Protein AF-A0A9P0QNG1-F1 (afdb_monomer)

Structure (mmCIF, N/CA/C/O backbone):
data_AF-A0A9P0QNG1-F1
#
_entry.id   AF-A0A9P0QNG1-F1
#
loop_
_atom_site.group_PDB
_atom_site.id
_atom_site.type_symbol
_atom_site.label_atom_id
_atom_site.label_alt_id
_atom_site.label_comp_id
_atom_site.label_asym_id
_atom_site.label_entity_id
_atom_site.label_seq_id
_atom_site.pdbx_PDB_ins_code
_atom_site.Cartn_x
_atom_site.Cartn_y
_atom_site.Cartn_z
_atom_site.occupancy
_atom_site.B_iso_or_equiv
_atom_site.auth_seq_id
_atom_site.auth_comp_id
_atom_site.auth_asym_id
_atom_site.auth_atom_id
_atom_site.pdbx_PDB_model_num
ATOM 1 N N . MET A 1 1 ? 30.357 15.234 -48.801 1.00 49.69 1 MET A N 1
ATOM 2 C CA . MET A 1 1 ? 30.360 13.754 -48.899 1.00 49.69 1 MET A CA 1
ATOM 3 C C . MET A 1 1 ? 30.126 13.107 -47.530 1.00 49.69 1 MET A C 1
ATOM 5 O O . MET A 1 1 ? 29.350 12.167 -47.486 1.00 49.69 1 MET A O 1
ATOM 9 N N . LEU A 1 2 ? 30.652 13.657 -46.420 1.00 44.12 2 LEU A N 1
ATOM 10 C CA . LEU A 1 2 ? 30.264 13.243 -45.054 1.00 44.12 2 LEU A CA 1
ATOM 11 C C . LEU A 1 2 ? 28.751 13.366 -44.768 1.00 44.12 2 LEU A C 1
ATOM 13 O O . LEU A 1 2 ? 28.179 12.462 -44.172 1.00 44.12 2 LEU A O 1
ATOM 17 N N . SER A 1 3 ? 28.087 14.422 -45.252 1.00 47.62 3 SER A N 1
ATOM 18 C CA . SER A 1 3 ? 26.656 14.643 -44.972 1.00 47.62 3 SER A CA 1
ATOM 19 C C . SER A 1 3 ? 25.719 13.592 -45.571 1.00 47.62 3 SER A C 1
ATOM 21 O O . SER A 1 3 ? 24.666 13.341 -45.005 1.00 47.62 3 SER A O 1
ATOM 23 N N . PHE A 1 4 ? 26.088 12.953 -46.686 1.00 46.97 4 PHE A N 1
ATOM 24 C CA . PHE A 1 4 ? 25.249 11.910 -47.291 1.00 46.97 4 PHE A CA 1
ATOM 25 C C . PHE A 1 4 ? 25.377 10.580 -46.546 1.00 46.97 4 PHE A C 1
ATOM 27 O O . PHE A 1 4 ? 24.372 9.917 -46.329 1.00 46.97 4 PHE A O 1
ATOM 34 N N . ILE A 1 5 ? 26.587 10.245 -46.081 1.00 51.31 5 ILE A N 1
ATOM 35 C CA . ILE A 1 5 ? 26.842 9.050 -45.266 1.00 51.31 5 ILE A CA 1
ATOM 36 C C . ILE A 1 5 ? 26.142 9.181 -43.905 1.00 51.31 5 ILE A C 1
ATOM 38 O O . ILE A 1 5 ? 25.489 8.234 -43.468 1.00 51.31 5 ILE A O 1
ATOM 42 N N . GLN A 1 6 ? 26.189 10.370 -43.286 1.00 50.78 6 GLN A N 1
ATOM 43 C CA . GLN A 1 6 ? 25.427 10.663 -42.067 1.00 50.78 6 GLN A CA 1
ATOM 44 C C . GLN A 1 6 ? 23.917 10.512 -42.274 1.00 50.78 6 GLN A C 1
ATOM 46 O O . GLN A 1 6 ? 23.269 9.915 -41.424 1.00 50.78 6 GLN A O 1
ATOM 51 N N . LEU A 1 7 ? 23.360 10.975 -43.399 1.00 53.31 7 LEU A N 1
ATOM 52 C CA . LEU A 1 7 ? 21.920 10.870 -43.661 1.00 53.31 7 LEU A CA 1
ATOM 53 C C . LEU A 1 7 ? 21.458 9.413 -43.820 1.00 53.31 7 LEU A C 1
ATOM 55 O O . LEU A 1 7 ? 20.409 9.040 -43.303 1.00 53.31 7 LEU A O 1
ATOM 59 N N . THR A 1 8 ? 22.257 8.567 -44.477 1.00 52.44 8 THR A N 1
ATOM 60 C CA . THR A 1 8 ? 21.955 7.133 -44.605 1.00 52.44 8 THR A CA 1
ATOM 61 C C . THR A 1 8 ? 22.066 6.385 -43.279 1.00 52.44 8 THR A C 1
ATOM 63 O O . THR A 1 8 ? 21.194 5.572 -42.978 1.00 52.44 8 THR A O 1
ATOM 66 N N . ILE A 1 9 ? 23.072 6.691 -42.450 1.00 56.88 9 ILE A N 1
ATOM 67 C CA . ILE A 1 9 ? 23.208 6.100 -41.108 1.00 56.88 9 ILE A CA 1
ATOM 68 C C . ILE A 1 9 ? 22.039 6.538 -40.214 1.00 56.88 9 ILE A C 1
ATOM 70 O O . ILE A 1 9 ? 21.462 5.704 -39.519 1.00 56.88 9 ILE A O 1
ATOM 74 N N . LEU A 1 10 ? 21.626 7.809 -40.298 1.00 50.38 10 LEU A N 1
ATOM 75 C CA . LEU A 1 10 ? 20.470 8.336 -39.569 1.00 50.38 10 LEU A CA 1
ATOM 76 C C . LEU A 1 10 ? 19.156 7.684 -40.031 1.00 50.38 10 LEU A C 1
ATOM 78 O O . LEU A 1 10 ? 18.320 7.358 -39.196 1.00 50.38 10 LEU A O 1
ATOM 82 N N . SER A 1 11 ? 19.004 7.414 -41.335 1.00 48.59 11 SER A N 1
ATOM 83 C CA . SER A 1 11 ? 17.824 6.721 -41.874 1.00 48.59 11 SER A CA 1
ATOM 84 C C . SER A 1 11 ? 17.753 5.245 -41.454 1.00 48.59 11 SER A C 1
ATOM 86 O O . SER A 1 11 ? 16.675 4.737 -41.142 1.00 48.59 11 SER A O 1
ATOM 88 N N . 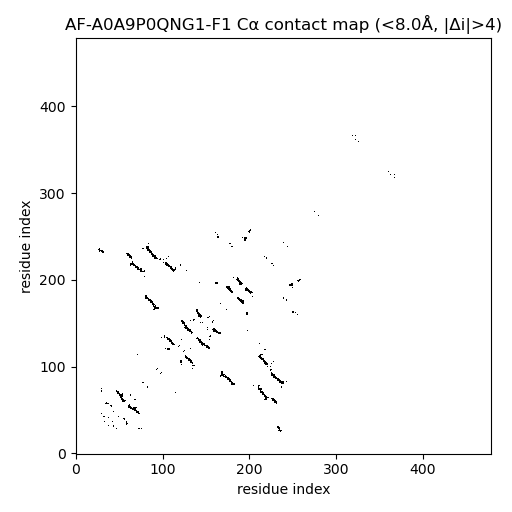CYS A 1 12 ? 18.903 4.564 -41.359 1.00 45.19 12 CYS A N 1
ATOM 89 C CA . CYS A 1 12 ? 18.975 3.201 -40.834 1.00 45.19 12 CYS A CA 1
ATOM 90 C C . CYS A 1 12 ? 18.681 3.160 -39.328 1.00 45.19 12 CYS A C 1
ATOM 92 O O . CYS A 1 12 ? 17.954 2.278 -38.887 1.00 45.19 12 CYS A O 1
ATOM 94 N N . LEU A 1 13 ? 19.171 4.130 -38.545 1.00 50.44 13 LEU A N 1
ATOM 95 C CA . LEU A 1 13 ? 18.842 4.253 -37.118 1.00 50.44 13 LEU A CA 1
ATOM 96 C C . LEU A 1 13 ? 17.352 4.549 -36.891 1.00 50.44 13 LEU A C 1
ATOM 98 O O . LEU A 1 13 ? 16.754 3.958 -35.996 1.00 50.44 13 LEU A O 1
ATOM 102 N N . SER A 1 14 ? 16.717 5.374 -37.732 1.00 47.16 14 SER A N 1
ATOM 103 C CA . SER A 1 14 ? 15.269 5.609 -37.638 1.00 47.16 14 SER A CA 1
ATOM 104 C C . SER A 1 14 ? 14.432 4.374 -37.984 1.00 47.16 14 SER A C 1
ATOM 106 O O . SER A 1 14 ? 13.362 4.195 -37.415 1.00 47.16 14 SER A O 1
ATOM 108 N N . LEU A 1 15 ? 14.924 3.486 -38.854 1.00 43.62 15 LEU A N 1
ATOM 109 C CA . LEU A 1 15 ? 14.256 2.217 -39.169 1.00 43.62 15 LEU A CA 1
ATOM 110 C C . LEU A 1 15 ? 14.393 1.173 -38.046 1.00 43.62 15 LEU A C 1
ATOM 112 O O . LEU A 1 15 ? 13.525 0.316 -37.925 1.00 43.62 15 LEU A O 1
ATOM 116 N N . PHE A 1 16 ? 15.422 1.269 -37.194 1.00 45.81 16 PHE A N 1
ATOM 117 C CA . PHE A 1 16 ? 15.512 0.484 -35.953 1.00 45.81 16 PHE A CA 1
ATOM 118 C C . PHE A 1 16 ? 14.712 1.096 -34.789 1.00 45.81 16 PHE A C 1
ATOM 120 O O . PHE A 1 16 ? 14.295 0.365 -33.898 1.00 45.81 16 PHE A O 1
ATOM 127 N N . ALA A 1 17 ? 14.451 2.407 -34.804 1.00 40.75 17 ALA A N 1
ATOM 128 C CA . ALA A 1 17 ? 13.667 3.092 -33.770 1.00 40.75 17 ALA A CA 1
ATOM 129 C C . ALA A 1 17 ? 12.137 2.976 -33.955 1.00 40.75 17 ALA A C 1
ATOM 131 O O . ALA A 1 17 ? 11.388 3.231 -33.018 1.00 40.75 17 ALA A O 1
ATOM 132 N N . TYR A 1 18 ? 11.656 2.562 -35.131 1.00 37.12 18 TYR A N 1
ATOM 133 C CA . TYR A 1 18 ? 10.221 2.468 -35.460 1.00 37.12 18 TYR A CA 1
ATOM 134 C C . TYR A 1 18 ? 9.536 1.159 -35.015 1.00 37.12 18 TYR A C 1
ATOM 136 O O . TYR A 1 18 ? 8.471 0.813 -35.521 1.00 37.12 18 TYR A O 1
ATOM 144 N N . GLY A 1 19 ? 10.148 0.426 -34.079 1.00 34.22 19 GLY A N 1
ATOM 145 C CA . GLY A 1 19 ? 9.580 -0.776 -33.456 1.00 34.22 19 GLY A CA 1
ATOM 146 C C . GLY A 1 19 ? 9.212 -0.620 -31.977 1.00 34.22 19 GLY A C 1
ATOM 147 O O . GLY A 1 19 ? 8.768 -1.593 -31.383 1.00 34.22 19 GLY A O 1
ATOM 148 N N . TYR A 1 20 ? 9.402 0.558 -31.371 1.00 38.31 20 TYR A N 1
ATOM 149 C CA . TYR A 1 20 ? 8.962 0.817 -29.999 1.00 38.31 20 TYR A CA 1
ATOM 150 C C . TYR A 1 20 ? 7.602 1.510 -30.039 1.00 38.31 20 TYR A C 1
ATOM 152 O O . TYR A 1 20 ? 7.509 2.710 -30.300 1.00 38.31 20 TYR A O 1
ATOM 160 N N . ASN A 1 21 ? 6.544 0.730 -29.837 1.00 34.78 21 ASN A N 1
ATOM 161 C CA . ASN A 1 21 ? 5.218 1.261 -29.587 1.00 34.78 21 ASN A CA 1
ATOM 162 C C . ASN A 1 21 ? 5.166 1.681 -28.105 1.00 34.78 21 ASN A C 1
ATOM 164 O O . ASN A 1 21 ? 5.256 0.815 -27.241 1.00 34.78 21 ASN A O 1
ATOM 168 N N . PRO A 1 22 ? 5.043 2.976 -27.765 1.00 47.25 22 PRO A N 1
ATOM 169 C CA . PRO A 1 22 ? 4.979 3.425 -26.370 1.00 47.25 22 PRO A CA 1
ATOM 170 C C . PRO A 1 22 ? 3.693 2.992 -25.639 1.00 47.25 22 PRO A C 1
ATOM 172 O O . PRO A 1 22 ? 3.541 3.311 -24.467 1.00 47.25 22 PRO A O 1
ATOM 175 N N . ASN A 1 23 ? 2.794 2.273 -26.320 1.00 45.09 23 ASN A N 1
ATOM 176 C CA . ASN A 1 23 ? 1.534 1.751 -25.789 1.00 45.09 23 ASN A CA 1
ATOM 177 C C . ASN A 1 23 ? 1.597 0.269 -25.396 1.00 45.09 23 ASN A C 1
ATOM 179 O O . ASN A 1 23 ? 0.557 -0.325 -25.115 1.00 45.09 23 ASN A O 1
ATOM 183 N N . ASP A 1 24 ? 2.777 -0.353 -25.388 1.00 46.16 24 ASP A N 1
ATOM 184 C CA . ASP A 1 24 ? 2.901 -1.662 -24.760 1.00 46.16 24 ASP A CA 1
ATOM 185 C C . ASP A 1 24 ? 2.802 -1.458 -23.240 1.00 46.16 24 ASP A C 1
ATOM 187 O O . ASP A 1 24 ? 3.778 -1.138 -22.567 1.00 46.16 24 ASP A O 1
ATOM 191 N N . GLU A 1 25 ? 1.595 -1.672 -22.706 1.00 65.56 25 GLU A N 1
ATOM 192 C CA . GLU A 1 25 ? 1.198 -1.778 -21.285 1.00 65.56 25 GLU A CA 1
ATOM 193 C C . GLU A 1 25 ? 2.041 -2.775 -20.459 1.00 65.56 25 GLU A C 1
ATOM 195 O O . GLU A 1 25 ? 1.754 -3.058 -19.291 1.00 65.56 25 GLU A O 1
ATOM 200 N N . VAL A 1 26 ? 3.075 -3.351 -21.066 1.00 79.00 26 VAL A N 1
ATOM 201 C CA . VAL A 1 26 ? 3.909 -4.397 -20.509 1.00 79.00 26 VAL A CA 1
ATOM 202 C C . VAL A 1 26 ? 4.725 -3.811 -19.353 1.00 79.00 26 VAL A C 1
ATOM 204 O O . VAL A 1 26 ? 5.493 -2.865 -19.546 1.00 79.00 26 VAL A O 1
ATOM 207 N N . PRO A 1 27 ? 4.579 -4.365 -18.139 1.00 84.94 27 PRO A N 1
ATOM 208 C CA . PRO A 1 27 ? 5.380 -3.955 -16.997 1.00 84.94 27 PRO A CA 1
ATOM 209 C C . PRO A 1 27 ? 6.878 -4.127 -17.275 1.00 84.94 27 PRO A C 1
ATOM 211 O O . PRO A 1 27 ? 7.294 -5.070 -17.950 1.00 84.94 27 PRO A O 1
ATOM 214 N N . SER A 1 28 ? 7.701 -3.238 -16.718 1.00 86.62 28 SER A N 1
ATOM 215 C CA . SER A 1 28 ? 9.162 -3.328 -16.780 1.00 86.62 28 SER A CA 1
ATOM 216 C C . SER A 1 28 ? 9.648 -4.661 -16.202 1.00 86.62 28 SER A C 1
ATOM 218 O O . SER A 1 28 ? 9.001 -5.262 -15.339 1.00 86.62 28 SER A O 1
ATOM 220 N N . HIS A 1 29 ? 10.837 -5.091 -16.626 1.00 87.31 29 HIS A N 1
ATOM 221 C CA . HIS A 1 29 ? 11.541 -6.272 -16.115 1.00 87.31 29 HIS A CA 1
ATOM 222 C C . HIS A 1 29 ? 11.824 -6.219 -14.598 1.00 87.31 29 HIS A C 1
ATOM 224 O O . HIS A 1 29 ? 12.154 -7.240 -13.998 1.00 87.31 29 HIS A O 1
ATOM 230 N N . LEU A 1 30 ? 11.666 -5.041 -13.986 1.00 90.25 30 LEU A N 1
ATOM 231 C CA . LEU A 1 30 ? 11.678 -4.803 -12.541 1.00 90.25 30 LEU A CA 1
ATOM 232 C C . LEU A 1 30 ? 10.451 -5.370 -11.800 1.00 90.25 30 LEU A C 1
ATOM 234 O O . LEU A 1 30 ? 10.424 -5.388 -10.573 1.00 90.25 30 LEU A O 1
ATOM 238 N N . SER A 1 31 ? 9.419 -5.801 -12.523 1.00 93.88 31 SER A N 1
ATOM 239 C CA . SER A 1 31 ? 8.188 -6.357 -11.953 1.00 93.88 31 SER A CA 1
ATOM 240 C C . SER A 1 31 ? 8.394 -7.775 -11.412 1.00 93.88 31 SER A C 1
ATOM 242 O O . SER A 1 31 ? 9.303 -8.498 -11.827 1.00 93.88 31 SER A O 1
ATOM 244 N N . LEU A 1 32 ? 7.521 -8.211 -10.502 1.00 94.69 32 LEU A N 1
ATOM 245 C CA . LEU A 1 32 ? 7.423 -9.627 -10.163 1.00 94.69 32 LEU A CA 1
ATOM 246 C C . LEU A 1 32 ? 6.908 -10.407 -11.382 1.00 94.69 32 LEU A C 1
ATOM 248 O O . LEU A 1 32 ? 5.936 -9.977 -12.014 1.00 94.69 32 LEU A O 1
ATOM 252 N N . PRO A 1 33 ? 7.511 -11.565 -11.708 1.00 93.56 33 PRO A N 1
ATOM 253 C CA . PRO A 1 33 ? 6.956 -12.446 -12.723 1.00 93.56 33 PRO A CA 1
ATOM 254 C C . PRO A 1 33 ? 5.599 -12.986 -12.263 1.00 93.56 33 PRO A C 1
ATOM 256 O O . PRO A 1 33 ? 5.222 -12.888 -11.092 1.00 93.56 33 PRO A O 1
ATOM 259 N N . ASN A 1 34 ? 4.861 -13.610 -13.181 1.00 92.75 34 ASN A N 1
ATOM 260 C CA . ASN A 1 34 ? 3.623 -14.284 -12.817 1.00 92.75 34 ASN A CA 1
ATOM 261 C C . ASN A 1 34 ? 3.917 -15.420 -11.822 1.00 92.75 34 ASN A C 1
ATOM 263 O O . ASN A 1 34 ? 4.420 -16.483 -12.198 1.00 92.75 34 ASN A O 1
ATOM 267 N N . LEU A 1 35 ? 3.558 -15.198 -10.557 1.00 93.62 35 LEU A N 1
ATOM 268 C CA . LEU A 1 35 ? 3.848 -16.107 -9.452 1.00 93.62 35 LEU A CA 1
ATOM 269 C C . LEU A 1 35 ? 3.177 -17.485 -9.608 1.00 93.62 35 LEU A C 1
ATOM 271 O O . LEU A 1 35 ? 3.602 -18.441 -8.968 1.00 93.62 35 LEU A O 1
ATOM 275 N N . LEU A 1 36 ? 2.149 -17.620 -10.459 1.00 91.94 36 LEU A N 1
ATOM 276 C CA . LEU A 1 36 ? 1.520 -18.914 -10.777 1.00 91.94 36 LEU A CA 1
ATOM 277 C C . LEU A 1 36 ? 2.380 -19.794 -11.693 1.00 91.94 36 LEU A C 1
ATOM 279 O O . LEU A 1 36 ? 2.134 -20.993 -11.791 1.00 91.94 36 LEU A O 1
ATOM 283 N N . THR A 1 37 ? 3.332 -19.195 -12.411 1.00 91.12 37 THR A N 1
ATOM 284 C CA . THR A 1 37 ? 4.152 -19.893 -13.415 1.00 91.12 37 THR A CA 1
ATOM 285 C C . THR A 1 37 ? 5.517 -20.316 -12.891 1.00 91.12 37 THR A C 1
ATOM 287 O O . THR A 1 37 ? 6.139 -21.207 -13.466 1.00 91.12 37 THR A O 1
ATOM 290 N N . ILE A 1 38 ? 5.976 -19.697 -11.803 1.00 91.38 38 ILE A N 1
ATOM 291 C CA . ILE A 1 38 ? 7.245 -20.043 -11.162 1.00 91.38 38 ILE A CA 1
ATOM 292 C C . ILE A 1 38 ? 7.090 -21.324 -10.342 1.00 91.38 38 ILE A C 1
ATOM 294 O O . ILE A 1 38 ? 6.045 -21.578 -9.742 1.00 91.38 38 ILE A O 1
ATOM 298 N N . SER A 1 39 ? 8.135 -22.147 -10.341 1.00 85.38 39 SER A N 1
ATOM 299 C CA . SER A 1 39 ? 8.113 -23.453 -9.672 1.00 85.38 39 SER A CA 1
ATOM 300 C C . SER A 1 39 ? 8.766 -23.397 -8.296 1.00 85.38 39 SER A C 1
ATOM 302 O O . SER A 1 39 ? 8.384 -24.151 -7.401 1.00 85.38 39 SER A O 1
ATOM 304 N N . SER A 1 40 ? 9.731 -22.497 -8.108 1.00 88.38 40 SER A N 1
ATOM 305 C CA . SER A 1 40 ? 10.417 -22.316 -6.833 1.00 88.38 40 SER A CA 1
ATOM 306 C C . SER A 1 40 ? 10.758 -20.858 -6.560 1.00 88.38 40 SER A C 1
ATOM 308 O O . SER A 1 40 ? 10.878 -20.034 -7.459 1.00 88.38 40 SER A O 1
ATOM 310 N N . GLN A 1 41 ? 10.958 -20.545 -5.280 1.00 88.25 41 GLN A N 1
ATOM 311 C CA . GLN A 1 41 ? 11.342 -19.209 -4.825 1.00 88.25 41 GLN A CA 1
ATOM 312 C C . GLN A 1 41 ? 12.648 -18.713 -5.466 1.00 88.25 41 GLN A C 1
ATOM 314 O O . GLN A 1 41 ? 12.767 -17.525 -5.742 1.00 88.25 41 GLN A O 1
ATOM 319 N N . SER A 1 42 ? 13.576 -19.626 -5.772 1.00 89.12 42 SER A N 1
ATOM 320 C CA . SER A 1 42 ? 14.845 -19.323 -6.445 1.00 89.12 42 SER A CA 1
ATOM 321 C C . SER A 1 42 ? 14.683 -18.708 -7.836 1.00 89.12 42 SER A C 1
ATOM 323 O O . SER A 1 42 ? 15.603 -18.071 -8.336 1.00 89.12 42 SER A O 1
ATOM 325 N N . ASP A 1 43 ? 13.523 -18.887 -8.475 1.00 90.12 43 ASP A N 1
ATOM 326 C CA . ASP A 1 43 ? 13.236 -18.294 -9.785 1.00 90.12 43 ASP A CA 1
ATOM 327 C C . ASP A 1 43 ? 13.133 -16.757 -9.698 1.00 90.12 43 ASP A C 1
ATOM 329 O O . ASP A 1 43 ? 13.172 -16.073 -10.719 1.00 90.12 43 ASP A O 1
ATOM 333 N N . LEU A 1 44 ? 13.014 -16.204 -8.483 1.00 91.88 44 LEU A N 1
ATOM 334 C CA . LEU A 1 44 ? 12.977 -14.766 -8.216 1.00 91.88 44 LEU A CA 1
ATOM 335 C C . LEU A 1 44 ? 14.370 -14.154 -7.988 1.00 91.88 44 LEU A C 1
ATOM 337 O O . LEU A 1 44 ? 14.524 -12.945 -8.169 1.00 91.88 44 LEU A O 1
ATOM 341 N N . ASP A 1 45 ? 15.383 -14.968 -7.670 1.00 91.62 45 ASP A N 1
ATOM 342 C CA . ASP A 1 45 ? 16.712 -14.522 -7.213 1.00 91.62 45 ASP A CA 1
ATOM 343 C C . ASP A 1 45 ? 17.484 -13.693 -8.257 1.00 91.62 45 ASP A C 1
ATOM 345 O O . ASP A 1 45 ? 18.480 -13.047 -7.934 1.00 91.62 45 ASP A O 1
ATOM 349 N N . SER A 1 46 ? 17.048 -13.691 -9.522 1.00 89.81 46 SER A N 1
ATOM 350 C CA . SER A 1 46 ? 17.675 -12.886 -10.575 1.00 89.81 46 SER A CA 1
ATOM 351 C C . SER A 1 46 ? 17.433 -11.386 -10.403 1.00 89.81 46 SER A C 1
ATOM 353 O O . SER A 1 46 ? 18.316 -10.593 -10.719 1.00 89.81 46 SER A O 1
ATOM 355 N N . ASN A 1 47 ? 16.247 -11.001 -9.917 1.00 92.44 47 ASN A N 1
ATOM 356 C CA . ASN A 1 47 ? 15.824 -9.598 -9.800 1.00 92.44 47 ASN A CA 1
ATOM 357 C C . ASN A 1 47 ? 15.370 -9.222 -8.385 1.00 92.44 47 ASN A C 1
ATOM 359 O O . ASN A 1 47 ? 15.208 -8.036 -8.095 1.00 92.44 47 ASN A O 1
ATOM 363 N N . TRP A 1 48 ? 15.172 -10.204 -7.510 1.00 94.50 48 TRP A N 1
ATOM 364 C CA . TRP A 1 48 ? 14.591 -10.016 -6.192 1.00 94.50 48 TRP A CA 1
ATOM 365 C C . TRP A 1 48 ? 15.399 -10.742 -5.129 1.00 94.50 48 TRP A C 1
ATOM 367 O O . TRP A 1 48 ? 15.777 -11.894 -5.289 1.00 94.50 48 TRP A O 1
ATOM 377 N N . GLU A 1 49 ? 15.615 -10.073 -4.006 1.00 93.06 49 GLU A N 1
ATOM 378 C CA . GLU A 1 49 ? 16.162 -10.682 -2.803 1.00 93.06 49 GLU A CA 1
ATOM 379 C C . GLU A 1 49 ? 15.048 -10.875 -1.786 1.00 93.06 49 GLU A C 1
ATOM 381 O O . GLU A 1 49 ? 14.329 -9.931 -1.443 1.00 93.06 49 GLU A O 1
ATOM 386 N N . LEU A 1 50 ? 14.914 -12.104 -1.303 1.00 91.88 50 LEU A N 1
ATOM 387 C CA . LEU A 1 50 ? 13.926 -12.475 -0.305 1.00 91.88 50 LEU A CA 1
ATOM 388 C C . LEU A 1 50 ? 14.632 -12.743 1.025 1.00 91.88 50 LEU A C 1
ATOM 390 O O . LEU A 1 50 ? 15.642 -13.443 1.077 1.00 91.88 50 LEU A O 1
ATOM 394 N N . TYR A 1 51 ? 14.074 -12.200 2.100 1.00 88.62 51 TYR A N 1
ATOM 395 C CA . TYR A 1 51 ? 14.620 -12.275 3.448 1.00 88.62 51 TYR A CA 1
ATOM 396 C C . TYR A 1 51 ? 13.591 -12.819 4.440 1.00 88.62 51 TYR A C 1
ATOM 398 O O . TYR A 1 51 ? 12.381 -12.616 4.300 1.00 88.62 51 TYR A O 1
ATOM 406 N N . ASP A 1 52 ? 14.115 -13.472 5.477 1.00 86.88 52 ASP A N 1
ATOM 407 C CA . ASP A 1 52 ? 13.374 -14.097 6.574 1.00 86.88 52 ASP A CA 1
ATOM 408 C C . ASP A 1 52 ? 12.321 -15.105 6.096 1.00 86.88 52 ASP A C 1
ATOM 410 O O . ASP A 1 52 ? 12.649 -16.053 5.386 1.00 86.88 52 ASP A O 1
ATOM 414 N N . ASN A 1 53 ? 11.068 -14.953 6.529 1.00 85.50 53 ASN A N 1
ATOM 415 C CA . ASN A 1 53 ? 10.029 -15.963 6.404 1.00 85.50 53 ASN A CA 1
ATOM 416 C C . ASN A 1 53 ? 9.054 -15.666 5.253 1.00 85.50 53 ASN A C 1
ATOM 418 O O . ASN A 1 53 ? 7.834 -15.700 5.441 1.00 85.50 53 ASN A O 1
ATOM 422 N N . ILE A 1 54 ? 9.582 -15.359 4.061 1.00 91.12 54 ILE A N 1
ATOM 423 C CA . ILE A 1 54 ? 8.767 -15.317 2.839 1.00 91.12 54 ILE A CA 1
ATOM 424 C C . ILE A 1 54 ? 8.612 -16.725 2.274 1.00 91.12 54 ILE A C 1
ATOM 426 O O . ILE A 1 54 ? 9.595 -17.434 2.074 1.00 91.12 54 ILE A O 1
ATOM 430 N N . ARG A 1 55 ? 7.364 -17.110 1.987 1.00 93.44 55 ARG A N 1
ATOM 431 C CA . ARG A 1 55 ? 7.023 -18.404 1.384 1.00 93.44 55 ARG A CA 1
ATOM 432 C C . ARG A 1 55 ? 6.254 -18.202 0.088 1.00 93.44 55 ARG A C 1
ATOM 434 O O . ARG A 1 55 ? 5.303 -17.432 0.055 1.00 93.44 55 ARG A O 1
ATOM 441 N N . LEU A 1 56 ? 6.621 -18.932 -0.957 1.00 93.69 56 LEU A N 1
ATOM 442 C CA . LEU A 1 56 ? 5.811 -19.038 -2.167 1.00 93.69 56 LEU A CA 1
ATOM 443 C C . LEU A 1 56 ? 4.747 -20.126 -1.970 1.00 93.69 56 LEU A C 1
ATOM 445 O O . LEU A 1 56 ? 5.084 -21.275 -1.692 1.00 93.69 56 LEU A O 1
ATOM 449 N N . ASP A 1 57 ? 3.476 -19.773 -2.131 1.00 93.00 57 ASP A N 1
ATOM 450 C CA . ASP A 1 57 ? 2.354 -20.711 -2.081 1.00 93.00 57 ASP A CA 1
ATOM 451 C C . ASP A 1 57 ? 1.384 -20.414 -3.222 1.00 93.00 57 ASP A C 1
ATOM 453 O O . ASP A 1 57 ? 0.896 -19.299 -3.331 1.00 93.00 57 ASP A O 1
ATOM 457 N N . THR A 1 58 ? 1.088 -21.405 -4.065 1.00 89.31 58 THR A N 1
ATOM 458 C CA . THR A 1 58 ? -0.015 -21.380 -5.046 1.00 89.31 58 THR A CA 1
ATOM 459 C C . THR A 1 58 ? -0.215 -20.022 -5.754 1.00 89.31 58 THR A C 1
ATOM 461 O O . THR A 1 58 ? -1.317 -19.472 -5.781 1.00 89.31 58 THR A O 1
ATOM 464 N N . GLY A 1 59 ? 0.854 -19.445 -6.311 1.00 92.06 59 GLY A N 1
ATOM 465 C CA . GLY A 1 59 ? 0.766 -18.191 -7.066 1.00 92.06 59 GLY A CA 1
ATOM 466 C C . GLY A 1 59 ? 0.828 -16.890 -6.268 1.00 92.06 59 GLY A C 1
ATOM 467 O O . GLY A 1 59 ? 0.427 -15.855 -6.792 1.00 92.06 59 GLY A O 1
ATOM 468 N N . ARG A 1 60 ? 1.293 -16.917 -5.019 1.00 94.19 60 ARG A N 1
ATOM 469 C CA . ARG A 1 60 ? 1.423 -15.731 -4.157 1.00 94.19 60 ARG A CA 1
ATOM 470 C C . ARG A 1 60 ? 2.600 -15.872 -3.197 1.00 94.19 60 ARG A C 1
ATOM 472 O O . ARG A 1 60 ? 2.969 -16.979 -2.807 1.00 94.19 60 ARG A O 1
ATOM 479 N N . LEU A 1 61 ? 3.168 -14.742 -2.791 1.00 95.81 61 LEU A N 1
ATOM 480 C CA . LEU A 1 61 ? 4.169 -14.681 -1.729 1.00 95.81 61 LEU A CA 1
ATOM 481 C C . LEU A 1 61 ? 3.476 -14.390 -0.399 1.00 95.81 61 LEU A C 1
ATOM 483 O O . LEU A 1 61 ? 2.728 -13.424 -0.277 1.00 95.81 61 LEU A O 1
ATOM 487 N N . LEU A 1 62 ? 3.732 -15.228 0.595 1.00 95.31 62 LEU A N 1
ATOM 488 C CA . LEU A 1 62 ? 3.175 -15.139 1.934 1.00 95.31 62 LEU A CA 1
ATOM 489 C C . LEU A 1 62 ? 4.217 -14.575 2.891 1.00 95.31 62 LEU A C 1
ATOM 491 O O . LEU A 1 62 ? 5.323 -15.110 2.997 1.00 95.31 62 LEU A O 1
ATOM 495 N N . ILE A 1 63 ? 3.828 -13.541 3.629 1.00 93.75 63 ILE A N 1
ATOM 496 C CA . ILE A 1 63 ? 4.545 -13.037 4.795 1.00 93.75 63 ILE A CA 1
ATOM 497 C C . ILE A 1 63 ? 3.725 -13.443 6.014 1.00 93.75 63 ILE A C 1
ATOM 499 O O . ILE A 1 63 ? 2.590 -12.996 6.178 1.00 93.75 63 ILE A O 1
ATOM 503 N N . GLY A 1 64 ? 4.296 -14.320 6.840 1.00 89.44 64 GLY A N 1
ATOM 504 C CA . GLY A 1 64 ? 3.654 -14.854 8.039 1.00 89.44 64 GLY A CA 1
ATOM 505 C C . GLY A 1 64 ? 4.301 -14.373 9.337 1.00 89.44 64 GLY A C 1
ATOM 506 O O . GLY A 1 64 ? 5.008 -13.361 9.394 1.00 89.44 64 GLY A O 1
ATOM 507 N N . THR A 1 65 ? 4.087 -15.140 10.404 1.00 87.19 65 THR A N 1
ATOM 508 C CA . THR A 1 65 ? 4.710 -14.902 11.710 1.00 87.19 65 THR A CA 1
ATOM 509 C C . THR A 1 65 ? 6.237 -14.870 11.614 1.00 87.19 65 THR A C 1
ATOM 511 O O . THR A 1 65 ? 6.854 -15.665 10.908 1.00 87.19 65 THR A O 1
ATOM 514 N N . GLY A 1 66 ? 6.855 -13.924 12.326 1.00 80.00 66 GLY A N 1
ATOM 515 C CA . GLY A 1 66 ? 8.293 -13.642 12.220 1.00 80.00 66 GLY A CA 1
ATOM 516 C C . GLY A 1 66 ? 8.642 -12.574 11.180 1.00 80.00 66 GLY A C 1
ATOM 517 O O . GLY A 1 66 ? 9.712 -11.982 11.277 1.00 80.00 66 GLY A O 1
ATOM 518 N N . GLY A 1 67 ? 7.708 -12.246 10.281 1.00 88.19 67 GLY A N 1
ATOM 519 C CA . GLY A 1 67 ? 7.893 -11.225 9.256 1.00 88.19 67 GLY A CA 1
ATOM 520 C C . GLY A 1 67 ? 8.758 -11.685 8.083 1.00 88.19 67 GLY A C 1
ATOM 521 O O . GLY A 1 67 ? 9.248 -12.812 8.032 1.00 88.19 67 GLY A O 1
ATOM 522 N N . GLY A 1 68 ? 8.902 -10.796 7.111 1.00 90.81 68 GLY A N 1
ATOM 523 C CA . GLY A 1 68 ? 9.641 -11.058 5.886 1.00 90.81 68 GLY A CA 1
ATOM 524 C C . GLY A 1 68 ? 9.779 -9.812 5.038 1.00 90.81 68 GLY A C 1
ATOM 525 O O . GLY A 1 68 ? 9.031 -8.841 5.200 1.00 90.81 68 GLY A O 1
ATOM 526 N N . SER A 1 69 ? 10.747 -9.840 4.129 1.00 91.69 69 SER A N 1
ATOM 527 C CA . SER A 1 69 ? 10.894 -8.780 3.142 1.00 91.69 69 SER A CA 1
ATOM 528 C C . SER A 1 69 ? 11.328 -9.290 1.780 1.00 91.69 6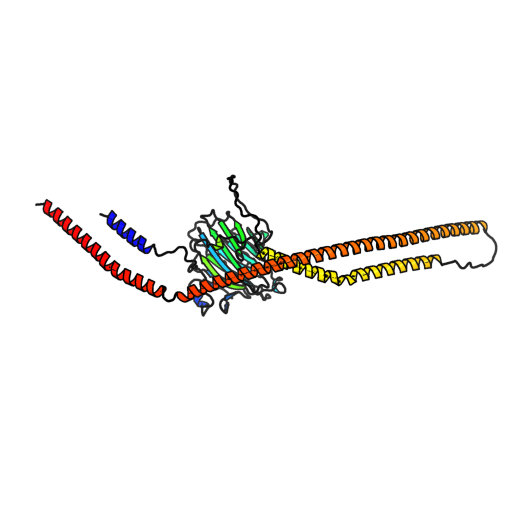9 SER A C 1
ATOM 530 O O . SER A 1 69 ? 12.041 -10.283 1.666 1.00 91.69 69 SER A O 1
ATOM 532 N N . ILE A 1 70 ? 10.862 -8.599 0.747 1.00 93.56 70 ILE A N 1
ATOM 533 C CA . ILE A 1 70 ? 11.248 -8.799 -0.642 1.00 93.56 70 ILE A CA 1
ATOM 534 C C . ILE A 1 70 ? 11.719 -7.462 -1.204 1.00 93.56 70 ILE A C 1
ATOM 536 O O . ILE A 1 70 ? 11.010 -6.464 -1.100 1.00 93.56 70 ILE A O 1
ATOM 540 N N . TRP A 1 71 ? 12.914 -7.434 -1.780 1.00 94.38 71 TRP A N 1
ATOM 541 C CA . TRP A 1 71 ? 13.555 -6.213 -2.266 1.00 94.38 71 TRP A CA 1
ATOM 542 C C . TRP A 1 71 ? 14.065 -6.383 -3.684 1.00 94.38 71 TRP A C 1
ATOM 544 O O . TRP A 1 71 ? 14.600 -7.435 -4.028 1.00 94.38 71 TRP A O 1
ATOM 554 N N . SER A 1 72 ? 13.945 -5.334 -4.491 1.00 93.81 72 SER A N 1
ATOM 555 C CA . SER A 1 72 ? 14.541 -5.313 -5.817 1.00 93.81 72 SER A CA 1
ATOM 556 C C . SER A 1 72 ? 16.073 -5.316 -5.712 1.00 93.81 72 SER A C 1
ATOM 558 O O . SER A 1 72 ? 16.684 -4.600 -4.905 1.00 93.81 72 SER A O 1
ATOM 560 N N . ILE A 1 73 ? 16.711 -6.146 -6.536 1.00 92.19 73 ILE A N 1
ATOM 561 C CA . ILE A 1 73 ? 18.162 -6.116 -6.750 1.00 92.19 73 ILE A CA 1
ATOM 562 C C . ILE A 1 73 ? 18.539 -4.851 -7.533 1.00 92.19 73 ILE A C 1
ATOM 564 O O . ILE A 1 73 ? 19.335 -4.057 -7.009 1.00 92.19 73 ILE A O 1
ATOM 568 N N . PRO A 1 74 ? 17.975 -4.625 -8.741 1.00 91.00 74 PRO A N 1
ATOM 569 C CA . PRO A 1 74 ? 18.128 -3.362 -9.451 1.00 91.00 74 PRO A CA 1
ATOM 570 C C . PRO A 1 74 ? 17.400 -2.219 -8.732 1.00 91.00 74 PRO A C 1
ATOM 572 O O . PRO A 1 74 ? 16.383 -2.418 -8.060 1.00 91.00 74 PRO A O 1
ATOM 575 N N . GLY A 1 75 ? 17.932 -1.008 -8.889 1.00 89.88 75 GLY A N 1
ATOM 576 C CA . GLY A 1 75 ? 17.223 0.212 -8.522 1.00 89.88 75 GLY A CA 1
ATOM 577 C C . GLY A 1 75 ? 16.037 0.474 -9.453 1.00 89.88 75 GLY A C 1
ATOM 578 O O . GLY A 1 75 ? 15.911 -0.120 -10.524 1.00 89.88 75 GLY A O 1
ATOM 579 N N . LEU A 1 76 ? 15.151 1.363 -9.024 1.00 90.50 76 LEU A N 1
ATOM 580 C CA . LEU A 1 76 ? 14.014 1.831 -9.794 1.00 90.50 76 LEU A CA 1
ATOM 581 C C . LEU A 1 76 ? 14.512 2.679 -10.960 1.00 90.50 76 LEU A C 1
ATOM 583 O O . LEU A 1 76 ? 15.004 3.794 -10.781 1.00 90.50 76 LEU A O 1
ATOM 587 N N . GLU A 1 77 ? 14.325 2.159 -12.165 1.00 86.56 77 GLU A N 1
ATOM 588 C CA . GLU A 1 77 ? 14.590 2.900 -13.388 1.00 86.56 77 GLU A CA 1
ATOM 589 C C . GLU A 1 77 ? 13.803 4.212 -13.412 1.00 86.56 77 GLU A C 1
ATOM 591 O O . GLU A 1 77 ? 12.617 4.250 -13.084 1.00 86.56 77 GLU A O 1
ATOM 596 N N . ASN A 1 78 ? 14.453 5.291 -13.856 1.00 84.69 78 ASN A N 1
ATOM 597 C CA . ASN A 1 78 ? 13.817 6.601 -14.014 1.00 84.69 78 ASN A CA 1
ATOM 598 C C . ASN A 1 78 ? 13.267 7.193 -12.693 1.00 84.69 78 ASN A C 1
ATOM 600 O O . ASN A 1 78 ? 12.372 8.044 -12.721 1.00 84.69 78 ASN A O 1
ATOM 604 N N . SER A 1 79 ? 13.824 6.781 -11.543 1.00 84.94 79 SER A N 1
ATOM 605 C CA . SER A 1 79 ? 13.392 7.149 -10.181 1.00 84.94 79 SER A CA 1
ATOM 606 C C . SER A 1 79 ? 13.139 8.651 -9.971 1.00 84.94 79 SER A C 1
ATOM 608 O O . SER A 1 79 ? 12.162 9.037 -9.325 1.00 84.94 79 SER A O 1
ATOM 610 N N . GLY A 1 80 ? 13.980 9.513 -10.550 1.00 84.44 80 GLY A N 1
ATOM 611 C CA . GLY A 1 80 ? 13.891 10.972 -10.425 1.00 84.44 80 GLY A CA 1
ATOM 612 C C . GLY A 1 80 ? 12.946 11.675 -11.407 1.00 84.44 80 GLY A C 1
ATOM 613 O O . GLY A 1 80 ? 12.825 12.901 -11.343 1.00 84.44 80 GLY A O 1
ATOM 614 N N . ASN A 1 81 ? 12.292 10.958 -12.324 1.00 88.44 81 ASN A N 1
ATOM 615 C CA . ASN A 1 81 ? 11.512 11.563 -13.405 1.00 88.44 81 ASN A CA 1
ATOM 616 C C . ASN A 1 81 ? 10.058 11.085 -13.424 1.00 88.44 81 ASN A C 1
ATOM 618 O O . ASN A 1 81 ? 9.190 11.849 -13.017 1.00 88.44 81 ASN A O 1
ATOM 622 N N . GLU A 1 82 ? 9.776 9.865 -13.881 1.00 91.50 82 GLU A N 1
ATOM 623 C CA . GLU A 1 82 ? 8.405 9.361 -13.979 1.00 91.50 82 GLU A CA 1
ATOM 624 C C . GLU A 1 82 ? 8.352 7.842 -13.815 1.00 91.50 82 GLU A C 1
ATOM 626 O O . GLU A 1 82 ? 9.175 7.135 -14.393 1.00 91.50 82 GLU A O 1
ATOM 631 N N . TRP A 1 83 ? 7.399 7.344 -13.027 1.00 93.94 83 TRP A N 1
ATOM 632 C CA . TRP A 1 83 ? 7.206 5.911 -12.801 1.00 93.94 83 TRP A CA 1
ATOM 633 C C . TRP A 1 83 ? 5.858 5.611 -12.138 1.00 93.94 83 TRP A C 1
ATOM 635 O O . TRP A 1 83 ? 5.237 6.474 -11.508 1.00 93.94 83 TRP A O 1
ATOM 645 N N . THR A 1 84 ? 5.445 4.350 -12.242 1.00 95.81 84 THR A N 1
ATOM 646 C CA . THR A 1 84 ? 4.266 3.783 -11.579 1.00 95.81 84 THR A CA 1
ATOM 647 C C . THR A 1 84 ? 4.635 2.441 -10.957 1.00 95.81 84 THR A C 1
ATOM 649 O O . THR A 1 84 ? 5.233 1.604 -11.627 1.00 95.81 84 THR A O 1
ATOM 652 N N . ILE A 1 85 ? 4.261 2.209 -9.699 1.00 97.19 85 ILE A N 1
ATOM 653 C CA . ILE A 1 85 ? 4.363 0.909 -9.027 1.00 97.19 85 ILE A CA 1
ATOM 654 C C . ILE A 1 85 ? 2.967 0.483 -8.586 1.00 97.19 85 ILE A C 1
ATOM 656 O O . ILE A 1 85 ? 2.263 1.243 -7.923 1.00 97.19 85 ILE A O 1
ATOM 660 N N . GLU A 1 86 ? 2.574 -0.736 -8.930 1.00 97.62 86 GLU A N 1
ATOM 661 C CA . GLU A 1 86 ? 1.308 -1.348 -8.532 1.00 97.62 86 GLU A CA 1
ATOM 662 C C . GLU A 1 86 ? 1.579 -2.603 -7.710 1.00 97.62 86 GLU A C 1
ATOM 664 O O . GLU A 1 86 ? 2.217 -3.534 -8.190 1.00 97.62 86 GLU A O 1
ATOM 669 N N . LEU A 1 87 ? 1.066 -2.635 -6.485 1.00 97.88 87 LEU A N 1
ATOM 670 C CA . LEU A 1 87 ? 1.137 -3.761 -5.565 1.00 97.88 87 LEU A CA 1
ATOM 671 C C . LEU A 1 87 ? -0.271 -4.314 -5.337 1.00 97.88 87 LEU A C 1
ATOM 673 O O . LEU A 1 87 ? -1.140 -3.608 -4.827 1.00 97.88 87 LEU A O 1
ATOM 677 N N . VAL A 1 88 ? -0.478 -5.589 -5.657 1.00 97.56 88 VAL A N 1
ATOM 678 C CA . VAL A 1 88 ? -1.721 -6.304 -5.351 1.00 97.56 88 VAL A CA 1
ATOM 679 C C . VAL A 1 88 ? -1.499 -7.170 -4.123 1.00 97.56 88 VAL A C 1
ATOM 681 O O . VAL A 1 88 ? -0.680 -8.095 -4.141 1.00 97.56 88 VAL A O 1
ATOM 684 N N . VAL A 1 89 ? -2.236 -6.872 -3.057 1.00 96.88 89 VAL A N 1
ATOM 685 C CA . VAL A 1 89 ? -2.036 -7.479 -1.741 1.00 96.88 89 VAL A CA 1
ATOM 686 C C . VAL A 1 89 ? -3.357 -7.755 -1.036 1.00 96.88 89 VAL A C 1
ATOM 688 O O . VAL A 1 89 ? -4.342 -7.045 -1.223 1.00 96.88 89 VAL A O 1
ATOM 691 N N . ARG A 1 90 ? -3.384 -8.778 -0.184 1.00 95.00 90 ARG A N 1
ATOM 692 C CA . ARG A 1 90 ? -4.468 -8.995 0.781 1.00 95.00 90 ARG A CA 1
ATOM 693 C C . ARG A 1 90 ? -3.931 -9.370 2.153 1.00 95.00 90 ARG A C 1
ATOM 695 O O . ARG A 1 90 ? -2.794 -9.817 2.279 1.00 95.00 90 ARG A O 1
ATOM 702 N N . SER A 1 91 ? -4.776 -9.195 3.161 1.00 94.94 91 SER A N 1
ATOM 703 C CA . SER A 1 91 ? -4.557 -9.693 4.516 1.00 94.94 91 SER A CA 1
ATOM 704 C C . SER A 1 91 ? -5.586 -10.781 4.813 1.00 94.94 91 SER A C 1
ATOM 706 O O . SER A 1 91 ? -6.773 -10.591 4.555 1.00 94.94 91 SER A O 1
ATOM 708 N N . SER A 1 92 ? -5.145 -11.914 5.360 1.00 92.50 92 SER A N 1
ATOM 709 C CA . SER A 1 92 ? -6.037 -12.964 5.874 1.00 92.50 92 SER A CA 1
ATOM 710 C C . SER A 1 92 ? -6.553 -12.670 7.292 1.00 92.50 92 SER A C 1
ATOM 712 O O . SER A 1 92 ? -7.366 -13.427 7.831 1.00 92.50 92 SER A O 1
ATOM 714 N N . GLY A 1 93 ? -6.079 -11.581 7.909 1.00 90.00 93 GLY A N 1
ATOM 715 C CA . GLY A 1 93 ? -6.407 -11.200 9.276 1.00 90.00 93 GLY A CA 1
ATOM 716 C C . GLY A 1 93 ? -7.878 -10.836 9.464 1.00 90.00 93 GLY A C 1
ATOM 717 O O . GLY A 1 93 ? -8.564 -10.370 8.554 1.00 90.00 93 GLY A O 1
ATOM 718 N N . THR A 1 94 ? -8.353 -11.012 10.693 1.00 90.19 94 THR A N 1
ATOM 719 C CA . THR A 1 94 ? -9.747 -10.791 11.085 1.00 90.19 94 THR A CA 1
ATOM 720 C C . THR A 1 94 ? -9.863 -9.706 12.147 1.00 90.19 94 THR A C 1
ATOM 722 O O . THR A 1 94 ? -9.087 -9.673 13.107 1.00 90.19 94 THR A O 1
ATOM 725 N N . ALA A 1 95 ? -10.882 -8.849 12.065 1.00 87.94 95 ALA A N 1
ATOM 726 C CA . ALA A 1 95 ? -11.088 -7.778 13.041 1.00 87.94 95 ALA A CA 1
ATOM 727 C C . ALA A 1 95 ? -11.289 -8.320 14.468 1.00 87.94 95 ALA A C 1
ATOM 729 O O . ALA A 1 95 ? -10.909 -7.679 15.446 1.00 87.94 95 ALA A O 1
ATOM 730 N N . LYS A 1 96 ? -11.844 -9.533 14.607 1.00 87.00 96 LYS A N 1
ATOM 731 C CA . LYS A 1 96 ? -12.075 -10.173 15.913 1.00 87.00 96 LYS A CA 1
ATOM 732 C C . LYS A 1 96 ? -10.789 -10.617 16.610 1.00 87.00 96 LYS A C 1
ATOM 734 O O . LYS A 1 96 ? -10.743 -10.601 17.839 1.00 87.00 96 LYS A O 1
ATOM 739 N N . ARG A 1 97 ? -9.780 -11.072 15.861 1.00 87.94 97 ARG A N 1
ATOM 740 C CA . ARG A 1 97 ? -8.588 -11.717 16.439 1.00 87.94 97 ARG A CA 1
ATOM 741 C C . ARG A 1 97 ? -7.335 -10.872 16.313 1.00 87.94 97 ARG A C 1
ATOM 743 O O . ARG A 1 97 ? -6.548 -10.862 17.257 1.00 87.94 97 ARG A O 1
ATOM 750 N N . ASP A 1 98 ? -7.188 -10.144 15.213 1.00 91.00 98 ASP A N 1
ATOM 751 C CA . ASP A 1 98 ? -5.918 -9.537 14.813 1.00 91.00 98 ASP A CA 1
ATOM 752 C C . ASP A 1 98 ? -5.879 -8.025 15.079 1.00 91.00 98 ASP A C 1
ATOM 754 O O . ASP A 1 98 ? -4.813 -7.462 15.315 1.00 91.00 98 ASP A O 1
ATOM 758 N N . LEU A 1 99 ? -7.040 -7.367 15.213 1.00 89.31 99 LEU A N 1
ATOM 759 C CA . LEU A 1 99 ? -7.113 -5.932 15.530 1.00 89.31 99 LEU A CA 1
ATOM 760 C C . LEU A 1 99 ? -6.445 -5.572 16.874 1.00 89.31 99 LEU A C 1
ATOM 762 O O . LEU A 1 99 ? -5.968 -4.454 17.062 1.00 89.31 99 LEU A O 1
ATOM 766 N N . LYS A 1 100 ? -6.348 -6.525 17.810 1.00 91.62 100 LYS A N 1
ATOM 767 C CA . LYS A 1 100 ? -5.617 -6.349 19.080 1.00 91.62 100 LYS A CA 1
ATOM 768 C C . LYS A 1 100 ? -4.100 -6.196 18.892 1.00 91.62 100 LYS A C 1
ATOM 770 O O . LYS A 1 100 ? -3.435 -5.669 19.776 1.00 91.62 100 LYS A O 1
ATOM 775 N N . PHE A 1 101 ? -3.561 -6.625 17.750 1.00 91.56 101 PHE A N 1
ATOM 776 C CA . PHE A 1 101 ? -2.152 -6.493 17.370 1.00 91.56 101 PHE A CA 1
ATOM 777 C C . PHE A 1 101 ? -1.904 -5.306 16.434 1.00 91.56 101 PHE A C 1
ATOM 779 O O . PHE A 1 101 ? -0.878 -5.252 15.763 1.00 91.56 101 PHE A O 1
ATOM 786 N N . ARG A 1 102 ? -2.815 -4.326 16.410 1.00 88.31 102 ARG A N 1
ATOM 787 C CA . ARG A 1 102 ? -2.749 -3.146 15.535 1.00 88.31 102 ARG A CA 1
ATOM 788 C C . ARG A 1 102 ? -1.435 -2.363 15.559 1.00 88.31 102 ARG A C 1
ATOM 790 O O . ARG A 1 102 ? -1.118 -1.713 14.573 1.00 88.31 102 ARG A O 1
ATOM 797 N N . ASP A 1 103 ? -0.696 -2.419 16.666 1.00 87.31 103 ASP A N 1
ATOM 798 C CA . ASP A 1 103 ? 0.582 -1.717 16.842 1.00 87.31 103 ASP A CA 1
ATOM 799 C C . ASP A 1 103 ? 1.803 -2.566 16.437 1.00 87.31 103 ASP A C 1
ATOM 801 O O . ASP A 1 103 ? 2.930 -2.079 16.480 1.00 87.31 103 ASP A O 1
ATOM 805 N N . GLN A 1 104 ? 1.597 -3.836 16.074 1.00 88.88 104 GLN A N 1
ATOM 806 C CA . GLN A 1 104 ? 2.651 -4.791 15.712 1.00 88.88 104 GLN A CA 1
ATOM 807 C C . GLN A 1 104 ? 2.512 -5.299 14.277 1.00 88.88 104 GLN A C 1
ATOM 809 O O . GLN A 1 104 ? 3.525 -5.468 13.599 1.00 88.88 104 GLN A O 1
ATOM 814 N N . ASN A 1 105 ? 1.277 -5.548 13.833 1.00 91.81 105 ASN A N 1
ATOM 815 C CA . ASN A 1 105 ? 0.993 -6.017 12.486 1.00 91.81 105 ASN A CA 1
ATOM 816 C C . ASN A 1 105 ? 1.036 -4.848 11.508 1.00 91.81 105 ASN A C 1
ATOM 818 O O . ASN A 1 105 ? 0.317 -3.855 11.669 1.00 91.81 105 ASN A O 1
ATOM 822 N N . HIS A 1 106 ? 1.879 -4.975 10.493 1.00 90.94 106 HIS A N 1
ATOM 823 C CA . HIS A 1 106 ? 1.960 -3.998 9.423 1.00 90.94 106 HIS A CA 1
ATOM 824 C C . HIS A 1 106 ? 2.521 -4.643 8.150 1.00 90.94 106 HIS A C 1
ATOM 826 O O . HIS A 1 106 ? 3.301 -5.600 8.192 1.00 90.94 106 HIS A O 1
ATOM 832 N N . LEU A 1 107 ? 2.184 -4.033 7.022 1.00 94.25 107 LEU A N 1
ATOM 833 C CA . LEU A 1 107 ? 2.806 -4.261 5.726 1.00 94.25 107 LEU A CA 1
ATOM 834 C C . LEU A 1 107 ? 3.251 -2.906 5.178 1.00 94.25 107 LEU A C 1
ATOM 836 O O . LEU A 1 107 ? 2.542 -1.918 5.341 1.00 94.25 107 LEU A O 1
ATOM 840 N N . ALA A 1 108 ? 4.418 -2.822 4.556 1.00 94.44 108 ALA A N 1
ATOM 841 C CA . ALA A 1 108 ? 4.929 -1.581 3.997 1.00 94.44 108 ALA A CA 1
ATOM 842 C C . ALA A 1 108 ? 5.573 -1.807 2.630 1.00 94.44 108 ALA A C 1
ATOM 844 O O . ALA A 1 108 ? 6.438 -2.667 2.485 1.00 94.44 108 ALA A O 1
ATOM 845 N N . LEU A 1 109 ? 5.166 -0.997 1.654 1.00 95.69 109 LEU A N 1
ATOM 846 C CA . LEU A 1 109 ? 5.886 -0.782 0.405 1.00 95.69 109 LEU A CA 1
ATOM 847 C C . LEU A 1 109 ? 6.886 0.359 0.616 1.00 95.69 109 LEU A C 1
ATOM 849 O O . LEU A 1 109 ? 6.525 1.426 1.115 1.00 95.69 109 LEU A O 1
ATOM 853 N N . TRP A 1 110 ? 8.130 0.134 0.228 1.00 94.56 110 TRP A N 1
ATOM 854 C CA . TRP A 1 110 ? 9.240 1.060 0.406 1.00 94.56 110 TRP A CA 1
ATOM 855 C C . TRP A 1 110 ? 9.747 1.550 -0.938 1.00 94.56 110 TRP A C 1
ATOM 857 O O . TRP A 1 110 ? 9.820 0.773 -1.888 1.00 94.56 110 TRP A O 1
ATOM 867 N N . LEU A 1 111 ? 10.123 2.826 -0.983 1.00 93.62 111 LEU A N 1
ATOM 868 C CA . LEU A 1 111 ? 10.930 3.418 -2.043 1.00 93.62 111 LEU A CA 1
ATOM 869 C C . LEU A 1 111 ? 12.035 4.239 -1.380 1.00 93.62 111 LEU A C 1
ATOM 871 O O . LEU A 1 111 ? 11.789 5.369 -0.964 1.00 93.62 111 LEU A O 1
ATOM 875 N N . THR A 1 112 ? 13.218 3.663 -1.220 1.00 92.06 112 THR A N 1
ATOM 876 C CA . THR A 1 112 ? 14.295 4.223 -0.392 1.00 92.06 112 THR A CA 1
ATOM 877 C C . THR A 1 112 ? 15.645 4.097 -1.079 1.00 92.06 112 THR A C 1
ATOM 879 O O . THR A 1 112 ? 15.836 3.226 -1.922 1.00 92.06 112 THR A O 1
ATOM 882 N N . THR A 1 113 ? 16.600 4.958 -0.736 1.00 88.56 113 THR A N 1
ATOM 883 C CA . THR A 1 113 ? 17.969 4.883 -1.284 1.00 88.56 113 THR A CA 1
ATOM 884 C C . THR A 1 113 ? 18.674 3.587 -0.867 1.00 88.56 113 THR A C 1
ATOM 886 O O . THR A 1 113 ? 19.260 2.891 -1.697 1.00 88.56 113 THR A O 1
ATOM 889 N N . ASP A 1 114 ? 18.513 3.197 0.398 1.00 85.12 114 ASP A N 1
ATOM 890 C CA . ASP A 1 114 ? 19.040 1.955 0.962 1.00 85.12 114 ASP A CA 1
ATOM 891 C C . ASP A 1 114 ? 17.939 0.957 1.329 1.00 85.12 114 ASP A C 1
ATOM 893 O O . ASP A 1 114 ? 16.794 1.321 1.611 1.00 85.12 114 ASP A O 1
ATOM 897 N N . LYS A 1 115 ? 18.299 -0.332 1.369 1.00 80.94 115 LYS A N 1
ATOM 898 C CA . LYS A 1 115 ? 17.405 -1.385 1.865 1.00 80.94 115 LYS A CA 1
ATOM 899 C C . LYS A 1 115 ? 17.161 -1.177 3.350 1.00 80.94 115 LYS A C 1
ATOM 901 O O . LYS A 1 115 ? 18.094 -1.119 4.151 1.00 80.94 115 LYS A O 1
ATOM 906 N N . VAL A 1 116 ? 15.893 -1.142 3.725 1.00 78.81 116 VAL A N 1
ATOM 907 C CA . VAL A 1 116 ? 15.512 -1.014 5.124 1.00 78.81 116 VAL A CA 1
ATOM 908 C C . VAL A 1 116 ? 15.481 -2.411 5.749 1.00 78.81 116 VAL A C 1
ATOM 910 O O . VAL A 1 116 ? 14.572 -3.200 5.494 1.00 78.81 116 VAL A O 1
ATOM 913 N N . THR A 1 117 ? 16.504 -2.740 6.542 1.00 64.75 117 THR A N 1
ATOM 914 C CA . THR A 1 117 ? 16.642 -4.060 7.180 1.00 64.75 117 THR A CA 1
ATOM 915 C C . THR A 1 117 ? 15.745 -4.236 8.409 1.00 64.75 117 THR A C 1
ATOM 917 O O . THR A 1 117 ? 15.260 -3.271 9.006 1.00 64.75 117 THR A O 1
ATOM 920 N N . ASN A 1 118 ? 15.578 -5.501 8.803 1.00 53.06 118 ASN A N 1
ATOM 921 C CA . ASN A 1 118 ? 14.732 -6.015 9.879 1.00 53.06 118 ASN A CA 1
ATOM 922 C C . ASN A 1 118 ? 14.819 -5.221 11.178 1.00 53.06 118 ASN A C 1
ATOM 924 O O . ASN A 1 118 ? 15.708 -5.451 11.988 1.00 53.06 118 ASN A O 1
ATOM 928 N N . ASN A 1 119 ? 13.890 -4.280 11.336 1.00 50.59 119 ASN A N 1
ATOM 929 C CA . ASN A 1 119 ? 13.428 -3.642 12.575 1.00 50.59 119 ASN A CA 1
ATOM 930 C C . ASN A 1 119 ? 12.552 -2.429 12.258 1.00 50.59 119 ASN A C 1
ATOM 932 O O . ASN A 1 119 ? 11.758 -2.037 13.107 1.00 50.59 119 ASN A O 1
ATOM 936 N N . ALA A 1 120 ? 12.620 -1.893 11.032 1.00 55.66 120 ALA A N 1
ATOM 937 C CA . ALA A 1 120 ? 11.817 -0.737 10.638 1.00 55.66 120 ALA A CA 1
ATOM 938 C C . ALA A 1 120 ? 10.372 -1.071 10.221 1.00 55.66 120 ALA A C 1
ATOM 940 O O . ALA A 1 120 ? 9.699 -0.303 9.534 1.00 55.66 120 ALA A O 1
ATOM 941 N N . PHE A 1 121 ? 9.926 -2.265 10.591 1.00 63.09 121 PHE A N 1
ATOM 942 C CA . PHE A 1 121 ? 8.644 -2.892 10.326 1.00 63.09 121 PHE A CA 1
ATOM 943 C C . PHE A 1 121 ? 7.462 -2.041 10.842 1.00 63.09 121 PHE A C 1
ATOM 945 O O . PHE A 1 121 ? 6.866 -2.332 11.877 1.00 63.09 121 PHE A O 1
ATOM 952 N N . GLY A 1 122 ? 7.160 -0.956 10.126 1.00 61.16 122 GLY A N 1
ATOM 953 C CA . GLY A 1 122 ? 6.146 0.039 10.476 1.00 61.16 122 GLY A CA 1
ATOM 954 C C . GLY A 1 122 ? 6.707 1.391 10.926 1.00 61.16 122 GLY A C 1
ATOM 955 O O . GLY A 1 122 ? 5.920 2.281 11.212 1.00 61.16 122 GLY A O 1
ATOM 956 N N . GLY A 1 123 ? 8.029 1.575 10.959 1.00 74.19 123 GLY A N 1
ATOM 957 C CA . GLY A 1 123 ? 8.661 2.841 11.329 1.00 74.19 123 GLY A CA 1
ATOM 958 C C . GLY A 1 123 ? 10.167 2.707 11.548 1.00 74.19 123 GLY A C 1
ATOM 959 O O . GLY A 1 123 ? 10.627 1.674 12.013 1.00 74.19 123 GLY A O 1
ATOM 960 N N . GLY A 1 124 ? 10.946 3.728 11.209 1.00 85.81 124 GLY A N 1
ATOM 961 C CA . GLY A 1 124 ? 12.397 3.741 11.372 1.00 85.81 124 GLY A CA 1
ATOM 962 C C . GLY A 1 124 ? 13.021 5.024 10.834 1.00 85.81 124 GLY A C 1
ATOM 963 O O . GLY A 1 124 ? 12.312 5.978 10.502 1.00 85.81 124 GLY A O 1
ATOM 964 N N . ASN A 1 125 ? 14.347 5.024 10.724 1.00 89.69 125 ASN A N 1
ATOM 965 C CA . ASN A 1 125 ? 15.079 6.040 9.976 1.00 89.69 125 ASN A CA 1
ATOM 966 C C . ASN A 1 125 ? 15.304 5.510 8.556 1.00 89.69 125 ASN A C 1
ATOM 968 O O . ASN A 1 125 ? 15.767 4.383 8.387 1.00 89.69 125 ASN A O 1
ATOM 972 N N . PHE A 1 126 ? 14.924 6.296 7.555 1.00 90.38 126 PHE A N 1
ATOM 973 C CA . PHE A 1 126 ? 15.065 5.952 6.143 1.00 90.38 126 PHE A CA 1
ATOM 974 C C . PHE A 1 126 ? 15.087 7.231 5.311 1.00 90.38 126 PHE A C 1
ATOM 976 O O . PHE A 1 126 ? 14.510 8.236 5.727 1.00 90.38 126 PHE A O 1
ATOM 983 N N . ASP A 1 127 ? 15.727 7.180 4.148 1.00 90.94 127 ASP A N 1
ATOM 984 C CA . ASP A 1 127 ? 15.688 8.240 3.141 1.00 90.94 127 ASP A CA 1
ATOM 985 C C . ASP A 1 127 ? 14.834 7.772 1.956 1.00 90.94 127 ASP A C 1
ATOM 987 O O . ASP A 1 127 ? 15.175 6.798 1.279 1.00 90.94 127 ASP A O 1
ATOM 991 N N . GLY A 1 128 ? 13.676 8.406 1.776 1.00 92.12 128 GLY A N 1
ATOM 992 C CA . GLY A 1 128 ? 12.677 8.074 0.768 1.00 92.12 128 GLY A CA 1
ATOM 993 C C . GLY A 1 128 ? 11.250 8.023 1.321 1.00 92.12 128 GLY A C 1
ATOM 994 O O . GLY A 1 128 ? 10.828 8.865 2.122 1.00 92.12 128 GLY A O 1
ATOM 995 N N . PHE A 1 129 ? 10.485 7.030 0.867 1.00 93.31 129 PHE A N 1
ATOM 996 C CA . PHE A 1 129 ? 9.059 6.879 1.141 1.00 93.31 129 PHE A CA 1
ATOM 997 C C . PHE A 1 129 ? 8.717 5.507 1.711 1.00 93.31 129 PHE A C 1
ATOM 999 O O . PHE A 1 129 ? 9.258 4.478 1.302 1.00 93.31 129 PHE A O 1
ATOM 1006 N N . GLN A 1 130 ? 7.733 5.506 2.605 1.00 94.38 130 GLN A N 1
ATOM 1007 C CA . GLN A 1 130 ? 7.109 4.307 3.144 1.00 94.38 130 GLN A CA 1
ATOM 1008 C C . GLN A 1 130 ? 5.593 4.422 2.990 1.00 94.38 130 GLN A C 1
ATOM 1010 O O . GLN A 1 130 ? 4.974 5.360 3.490 1.00 94.38 130 GLN A O 1
ATOM 1015 N N . ILE A 1 131 ? 4.989 3.446 2.323 1.00 95.75 131 ILE A N 1
ATOM 1016 C CA . ILE A 1 131 ? 3.547 3.321 2.141 1.00 95.75 131 ILE A CA 1
ATOM 1017 C C . ILE A 1 131 ? 3.100 2.120 2.976 1.00 95.75 131 ILE A C 1
ATOM 1019 O O . ILE A 1 131 ? 3.283 0.970 2.581 1.00 95.75 131 ILE A O 1
ATOM 1023 N N . ALA A 1 132 ? 2.578 2.391 4.171 1.00 94.25 132 ALA A N 1
ATOM 1024 C CA . ALA A 1 132 ? 2.294 1.394 5.193 1.00 94.25 132 ALA A CA 1
ATOM 1025 C C . ALA A 1 132 ? 0.794 1.101 5.317 1.00 94.25 132 ALA A C 1
ATOM 1027 O O . ALA A 1 132 ? -0.001 1.990 5.617 1.00 94.25 132 ALA A O 1
ATOM 1028 N N . LEU A 1 133 ? 0.423 -0.165 5.155 1.00 94.56 133 LEU A N 1
ATOM 1029 C CA . LEU A 1 133 ? -0.887 -0.712 5.482 1.00 94.56 133 LEU A CA 1
ATOM 1030 C C . LEU A 1 133 ? -0.855 -1.217 6.929 1.00 94.56 133 LEU A C 1
ATOM 1032 O O . LEU A 1 133 ? -0.098 -2.131 7.264 1.00 94.56 133 LEU A O 1
ATOM 1036 N N . SER A 1 134 ? -1.632 -0.593 7.813 1.00 92.62 134 SER A N 1
ATOM 1037 C CA . SER A 1 134 ? -1.662 -0.969 9.230 1.00 92.62 134 SER A CA 1
ATOM 1038 C C . SER A 1 134 ? -2.953 -0.548 9.922 1.00 92.62 134 SER A C 1
ATOM 1040 O O . SER A 1 134 ? -3.683 0.325 9.452 1.00 92.62 134 SER A O 1
ATOM 1042 N N . ASN A 1 135 ? -3.199 -1.137 11.092 1.00 91.81 135 ASN A N 1
ATOM 1043 C CA . ASN A 1 135 ? -4.317 -0.774 11.966 1.00 91.81 135 ASN A CA 1
ATOM 1044 C C . ASN A 1 135 ? -3.920 0.222 13.074 1.00 91.81 135 ASN A C 1
ATOM 1046 O O . ASN A 1 135 ? -4.747 0.582 13.916 1.00 91.81 135 ASN A O 1
ATOM 1050 N N . LYS A 1 136 ? -2.648 0.640 13.122 1.00 90.00 136 LYS A N 1
ATOM 1051 C CA . LYS A 1 136 ? -2.130 1.565 14.135 1.00 90.00 136 LYS A CA 1
ATOM 1052 C C . LYS A 1 136 ? -2.814 2.925 13.998 1.00 90.00 136 LYS A C 1
ATOM 1054 O O . LYS A 1 136 ? -2.780 3.518 12.928 1.00 90.00 136 LYS A O 1
ATOM 1059 N N . ASN A 1 137 ? -3.401 3.431 15.082 1.00 89.75 137 ASN A N 1
ATOM 1060 C CA . ASN A 1 137 ? -4.271 4.620 15.132 1.00 89.75 137 ASN A CA 1
ATOM 1061 C C . ASN A 1 137 ? -5.550 4.515 14.282 1.00 89.75 137 ASN A C 1
ATOM 1063 O O . ASN A 1 137 ? -6.637 4.492 14.855 1.00 89.75 137 ASN A O 1
ATOM 1067 N N . THR A 1 138 ? -5.421 4.441 12.958 1.00 89.19 138 THR A N 1
ATOM 1068 C CA . THR A 1 138 ? -6.523 4.256 12.008 1.00 89.19 138 THR A CA 1
ATOM 1069 C C . THR A 1 138 ? -6.266 3.038 11.126 1.00 89.19 138 THR A C 1
ATOM 1071 O O . THR A 1 138 ? -5.116 2.656 10.888 1.00 89.19 138 THR A O 1
ATOM 1074 N N . GLN A 1 139 ? -7.339 2.384 10.683 1.00 91.25 139 GLN A N 1
ATOM 1075 C CA . GLN A 1 139 ? -7.259 1.226 9.800 1.00 91.25 139 GLN A CA 1
ATOM 1076 C C . GLN A 1 139 ? -7.185 1.688 8.345 1.00 91.25 139 GLN A C 1
ATOM 1078 O O . GLN A 1 139 ? -8.119 2.314 7.854 1.00 91.25 139 GLN A O 1
ATOM 1083 N N . GLY A 1 140 ? -6.096 1.340 7.661 1.00 92.88 140 GLY A N 1
ATOM 1084 C CA . GLY A 1 140 ? -5.906 1.674 6.254 1.00 92.88 140 GLY A CA 1
ATOM 1085 C C . GLY A 1 140 ? -4.447 1.955 5.922 1.00 92.88 140 GLY A C 1
ATOM 1086 O O . GLY A 1 140 ? -3.531 1.401 6.543 1.00 92.88 140 GLY 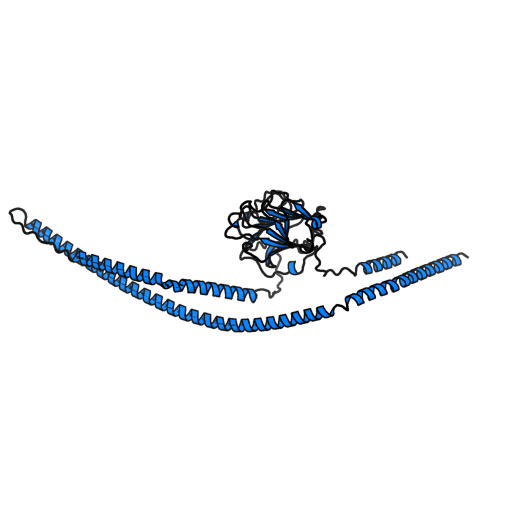A O 1
ATOM 1087 N N . LEU A 1 141 ? -4.240 2.825 4.938 1.00 94.56 141 LEU A N 1
ATOM 1088 C CA . LEU A 1 141 ? -2.932 3.138 4.376 1.00 94.56 141 LEU A CA 1
ATOM 1089 C C . LEU A 1 141 ? -2.409 4.474 4.903 1.00 94.56 141 LEU A C 1
ATOM 1091 O O . LEU A 1 141 ? -3.147 5.450 5.021 1.00 94.56 141 LEU A O 1
ATOM 1095 N N . LYS A 1 142 ? -1.113 4.524 5.189 1.00 94.38 142 LYS A N 1
ATOM 1096 C CA . LYS A 1 142 ? -0.400 5.704 5.678 1.00 94.38 142 LYS A CA 1
ATOM 1097 C C . LYS A 1 142 ? 0.848 5.901 4.838 1.00 94.38 142 LYS A C 1
ATOM 1099 O O . LYS A 1 142 ? 1.588 4.954 4.589 1.00 94.38 142 LYS A O 1
ATOM 1104 N N . VAL A 1 143 ? 1.078 7.128 4.408 1.00 94.94 143 VAL A N 1
ATOM 1105 C CA . VAL A 1 143 ? 2.225 7.522 3.599 1.00 94.94 143 VAL A CA 1
ATOM 1106 C C . VAL A 1 143 ? 3.169 8.306 4.493 1.00 94.94 143 VAL A C 1
ATOM 1108 O O . VAL A 1 143 ? 2.766 9.268 5.145 1.00 94.94 143 VAL A O 1
ATOM 1111 N N . PHE A 1 144 ? 4.433 7.911 4.511 1.00 93.44 144 PHE A N 1
ATOM 1112 C CA . PHE A 1 144 ? 5.504 8.588 5.224 1.00 93.44 144 PHE A CA 1
ATOM 1113 C C . PHE A 1 144 ? 6.599 8.977 4.241 1.00 93.44 144 PHE A C 1
ATOM 1115 O O . PHE A 1 144 ? 6.899 8.244 3.299 1.00 93.44 144 PHE A O 1
ATOM 1122 N N . SER A 1 145 ? 7.203 10.132 4.489 1.00 92.69 145 SER A N 1
ATOM 1123 C CA . SER A 1 145 ? 8.394 10.598 3.791 1.00 92.69 145 SER A CA 1
ATOM 1124 C C . SER A 1 145 ? 9.415 11.035 4.829 1.00 92.69 145 SER A C 1
ATOM 1126 O O . SER A 1 145 ? 9.061 11.650 5.844 1.00 92.69 145 SER A O 1
ATOM 1128 N N . ASN A 1 146 ? 10.664 10.660 4.598 1.00 91.94 146 ASN A N 1
ATOM 1129 C CA . ASN A 1 146 ? 11.765 10.935 5.499 1.00 91.94 146 ASN A CA 1
ATOM 1130 C C . ASN A 1 146 ? 13.056 11.059 4.687 1.00 91.94 146 ASN A C 1
ATOM 1132 O O . ASN A 1 146 ? 13.188 10.432 3.646 1.00 91.94 146 ASN A O 1
ATOM 1136 N N . ASP A 1 147 ? 13.982 11.873 5.165 1.00 89.62 147 ASP A N 1
ATOM 1137 C CA . ASP A 1 147 ? 15.311 12.135 4.595 1.00 89.62 147 ASP A CA 1
ATOM 1138 C C . ASP A 1 147 ? 16.408 11.560 5.510 1.00 89.62 147 ASP A C 1
ATOM 1140 O O . ASP A 1 147 ? 17.516 12.084 5.611 1.00 89.62 147 ASP A O 1
ATOM 1144 N N . ASN A 1 148 ? 16.060 10.510 6.259 1.00 89.88 148 ASN A N 1
ATOM 1145 C CA . ASN A 1 148 ? 16.856 9.888 7.315 1.00 89.88 148 ASN A CA 1
ATOM 1146 C C . ASN A 1 148 ? 17.133 10.784 8.545 1.00 89.88 148 ASN A C 1
ATOM 1148 O O . ASN A 1 148 ? 17.862 10.368 9.447 1.00 89.88 148 ASN A O 1
ATOM 1152 N N . SER A 1 149 ? 16.543 11.986 8.638 1.00 89.50 149 SER A N 1
ATOM 1153 C CA . SER A 1 149 ? 16.812 12.924 9.745 1.00 89.50 149 SER A CA 1
ATOM 1154 C C . SER A 1 149 ? 16.079 12.598 11.048 1.00 89.50 149 SER A C 1
ATOM 1156 O O . SER A 1 149 ? 16.583 12.897 12.134 1.00 89.50 149 SER A O 1
ATOM 1158 N N . LYS A 1 150 ? 14.886 11.996 10.967 1.00 89.56 150 LYS A N 1
ATOM 1159 C CA . LYS A 1 150 ? 14.024 11.710 12.124 1.00 89.56 150 LYS A CA 1
ATOM 1160 C C . LYS A 1 150 ? 13.603 10.248 12.181 1.00 89.56 150 LYS A C 1
ATOM 1162 O O . LYS A 1 150 ? 13.487 9.580 11.159 1.00 89.56 150 LYS A O 1
ATOM 1167 N N . PHE A 1 151 ? 13.304 9.781 13.388 1.00 90.19 151 PHE A N 1
ATOM 1168 C CA . PHE A 1 151 ? 12.691 8.474 13.594 1.00 90.19 151 PHE A CA 1
ATOM 1169 C C . PHE A 1 151 ? 11.180 8.552 13.381 1.00 90.19 151 PHE A C 1
ATOM 1171 O O . PHE A 1 151 ? 10.495 9.336 14.045 1.00 90.19 151 PHE A O 1
ATOM 1178 N N . ILE A 1 152 ? 10.673 7.732 12.458 1.00 90.06 152 ILE A N 1
ATOM 1179 C CA . ILE A 1 152 ? 9.241 7.562 12.208 1.00 90.06 152 ILE A CA 1
ATOM 1180 C C . ILE A 1 152 ? 8.728 6.393 13.045 1.00 90.06 152 ILE A C 1
ATOM 1182 O O . ILE A 1 152 ? 9.249 5.290 12.943 1.00 90.06 152 ILE A O 1
ATOM 1186 N N . ASP A 1 153 ? 7.693 6.604 13.854 1.00 86.94 153 ASP A N 1
ATOM 1187 C CA . ASP A 1 153 ? 7.105 5.569 14.709 1.00 86.94 153 ASP A CA 1
ATOM 1188 C C . ASP A 1 153 ? 5.904 4.851 14.065 1.00 86.94 153 ASP A C 1
ATOM 1190 O O . ASP A 1 153 ? 5.336 3.937 14.665 1.00 86.94 153 ASP A O 1
ATOM 1194 N N . GLY A 1 154 ? 5.489 5.269 12.867 1.00 85.88 154 GLY A N 1
ATOM 1195 C CA . GLY A 1 154 ? 4.338 4.719 12.146 1.00 85.88 154 GLY A CA 1
ATOM 1196 C C . GLY A 1 154 ? 2.984 5.284 12.574 1.00 85.88 154 GLY A C 1
ATOM 1197 O O . GLY A 1 154 ? 1.948 4.745 12.181 1.00 85.88 154 GLY A O 1
ATOM 1198 N N . SER A 1 155 ? 2.960 6.332 13.402 1.00 87.75 155 SER A N 1
ATOM 1199 C CA . SER A 1 155 ? 1.723 7.009 13.793 1.00 87.75 155 SER A CA 1
ATOM 1200 C C . SER A 1 155 ? 1.178 7.911 12.685 1.00 87.75 155 SER A C 1
ATOM 1202 O O . SER A 1 155 ? 1.927 8.532 11.933 1.00 87.75 155 SER A O 1
ATOM 1204 N N . VAL A 1 156 ? -0.148 8.058 12.616 1.00 89.75 156 VAL A N 1
ATOM 1205 C CA . VAL A 1 156 ? -0.804 8.952 11.634 1.00 89.75 156 VAL A CA 1
ATOM 1206 C C . VAL A 1 156 ? -0.325 10.404 11.777 1.00 89.75 156 VAL A C 1
ATOM 1208 O O . VAL A 1 156 ? -0.197 11.108 10.781 1.00 89.75 156 VAL A O 1
ATOM 1211 N N . ALA A 1 157 ? 0.031 10.841 12.987 1.00 90.50 157 ALA A N 1
ATOM 1212 C CA . ALA A 1 157 ? 0.520 12.198 13.244 1.00 90.50 157 ALA A CA 1
ATOM 1213 C C . ALA A 1 157 ? 1.845 12.529 12.531 1.00 90.50 157 ALA A C 1
ATOM 1215 O O . ALA A 1 157 ? 2.114 13.694 12.255 1.00 90.50 157 ALA A O 1
ATOM 1216 N N . GLN A 1 158 ? 2.677 11.522 12.245 1.00 90.62 158 GLN A N 1
ATOM 1217 C CA . GLN A 1 158 ? 3.929 11.691 11.503 1.00 90.62 158 GLN A CA 1
ATOM 1218 C C . GLN A 1 158 ? 3.784 11.397 10.003 1.00 90.62 158 GLN A C 1
ATOM 1220 O O . GLN A 1 158 ? 4.755 11.556 9.258 1.00 90.62 158 GLN A O 1
ATOM 1225 N N . SER A 1 159 ? 2.603 10.954 9.563 1.00 92.12 159 SER A N 1
ATOM 1226 C CA . SER A 1 159 ? 2.324 10.672 8.157 1.00 92.12 159 SER A CA 1
ATOM 1227 C C . SER A 1 159 ? 2.167 11.969 7.362 1.00 92.12 159 SER A C 1
ATOM 1229 O O . SER A 1 159 ? 1.704 12.987 7.873 1.00 92.12 159 SER A O 1
ATOM 1231 N N . VAL A 1 160 ? 2.578 11.934 6.098 1.00 93.25 160 VAL A N 1
ATOM 1232 C CA . VAL A 1 160 ? 2.345 13.022 5.133 1.00 93.25 160 VAL A CA 1
ATOM 1233 C C . VAL A 1 160 ? 0.974 12.897 4.469 1.00 93.25 160 VAL A C 1
ATOM 1235 O O . VAL A 1 160 ? 0.465 13.874 3.929 1.00 93.25 160 VAL A O 1
ATOM 1238 N N . GLY A 1 161 ? 0.372 11.708 4.538 1.00 91.56 161 GLY A N 1
ATOM 1239 C CA . GLY A 1 161 ? -0.983 11.425 4.089 1.00 91.56 161 GLY A CA 1
ATOM 1240 C C . GLY A 1 161 ? -1.479 10.085 4.620 1.00 91.56 161 GLY A C 1
ATOM 1241 O O . GLY A 1 161 ? -0.685 9.199 4.935 1.00 91.56 161 GLY A O 1
ATOM 1242 N N . SER A 1 162 ? -2.794 9.920 4.698 1.00 93.25 162 SER A N 1
ATOM 1243 C CA . SER A 1 162 ? -3.430 8.675 5.127 1.00 93.25 162 SER A CA 1
ATOM 1244 C C . SER A 1 162 ? -4.816 8.541 4.512 1.00 93.25 162 SER A C 1
ATOM 1246 O O . SER A 1 162 ? -5.500 9.547 4.340 1.00 93.25 162 SER A O 1
ATOM 1248 N N . CYS A 1 163 ? -5.251 7.313 4.252 1.00 93.56 163 CYS A N 1
ATOM 1249 C CA . CYS A 1 163 ? -6.635 7.008 3.910 1.00 93.56 163 CYS A CA 1
ATOM 1250 C C . CYS A 1 163 ? -7.115 5.791 4.694 1.00 93.56 163 CYS A C 1
ATOM 1252 O O . CYS A 1 163 ? -6.397 4.797 4.850 1.00 93.56 163 CYS A O 1
ATOM 1254 N N . ASP A 1 164 ? -8.354 5.877 5.162 1.00 93.19 164 ASP A N 1
ATOM 1255 C CA . ASP A 1 164 ? -8.946 4.870 6.025 1.00 93.19 164 ASP A CA 1
ATOM 1256 C C . ASP A 1 164 ? -9.834 3.933 5.204 1.00 93.19 164 ASP A C 1
ATOM 1258 O O . ASP A 1 164 ? -10.747 4.366 4.498 1.00 93.19 164 ASP A O 1
ATOM 1262 N N . PHE A 1 165 ? -9.571 2.633 5.299 1.00 92.06 165 PHE A N 1
ATOM 1263 C CA . PHE A 1 165 ? -10.412 1.600 4.705 1.00 92.06 165 PHE A CA 1
ATOM 1264 C C . PHE A 1 165 ? -10.184 0.253 5.397 1.00 92.06 165 PHE A C 1
ATOM 1266 O O . PHE A 1 165 ? -9.051 -0.079 5.759 1.00 92.06 165 PHE A O 1
ATOM 1273 N N . PRO A 1 166 ? -11.241 -0.557 5.565 1.00 90.62 166 PRO A N 1
ATOM 1274 C CA . PRO A 1 166 ? -11.120 -1.861 6.190 1.00 90.62 166 PRO A CA 1
ATOM 1275 C C . PRO A 1 166 ? -10.448 -2.859 5.244 1.00 90.62 166 PRO A C 1
ATOM 1277 O O . PRO A 1 166 ? -11.043 -3.281 4.256 1.00 90.62 166 PRO A O 1
ATOM 1280 N N . PHE A 1 167 ? -9.211 -3.244 5.559 1.00 92.69 167 PHE A N 1
ATOM 1281 C CA . PHE A 1 167 ? -8.468 -4.261 4.803 1.00 92.69 167 PHE A CA 1
ATOM 1282 C C . PHE A 1 167 ? -8.474 -5.651 5.461 1.00 92.69 167 PHE A C 1
ATOM 1284 O O . PHE A 1 167 ? -8.115 -6.633 4.815 1.00 92.69 167 PHE A O 1
ATOM 1291 N N . LEU A 1 168 ? -8.872 -5.734 6.736 1.00 92.06 168 LEU A N 1
ATOM 1292 C CA . LEU A 1 168 ? -9.111 -7.003 7.432 1.00 92.06 168 LEU A CA 1
ATOM 1293 C C . LEU A 1 168 ? -10.460 -7.599 7.006 1.00 92.06 168 LEU A C 1
ATOM 1295 O O . LEU A 1 168 ? -11.344 -6.871 6.560 1.00 92.06 168 LEU A O 1
ATOM 1299 N N . ASP A 1 169 ? -10.628 -8.910 7.192 1.00 88.00 169 ASP A N 1
ATOM 1300 C CA . ASP A 1 169 ? -11.840 -9.663 6.832 1.00 88.00 169 ASP A CA 1
ATOM 1301 C C . ASP A 1 169 ? -12.225 -9.564 5.335 1.00 88.00 169 ASP A C 1
ATOM 1303 O O . ASP A 1 169 ? -13.375 -9.812 4.965 1.00 88.00 169 ASP A O 1
ATOM 1307 N N . SER A 1 170 ? -11.272 -9.230 4.455 1.00 87.75 170 SER A N 1
ATOM 1308 C CA . SER A 1 170 ? -11.497 -9.158 3.007 1.00 87.75 170 SER A CA 1
ATOM 1309 C C . SER A 1 170 ? -10.920 -10.374 2.289 1.00 87.75 170 SER A C 1
ATOM 1311 O O . SER A 1 170 ? -9.718 -10.627 2.312 1.00 87.75 170 SER A O 1
ATOM 1313 N N . SER A 1 171 ? -11.769 -11.106 1.565 1.00 86.62 171 SER A N 1
ATOM 1314 C CA . SER A 1 171 ? -11.317 -12.162 0.649 1.00 86.62 171 SER A CA 1
ATOM 1315 C C . SER A 1 171 ? -10.777 -11.616 -0.678 1.00 86.62 171 SER A C 1
ATOM 1317 O O . SER A 1 171 ? -10.140 -12.356 -1.431 1.00 86.62 171 SER A O 1
ATOM 1319 N N . ILE A 1 172 ? -11.074 -10.349 -0.981 1.00 92.00 172 ILE A N 1
ATOM 1320 C CA . ILE A 1 172 ? -10.725 -9.674 -2.232 1.00 92.00 172 ILE A CA 1
ATOM 1321 C C . ILE A 1 172 ? -9.424 -8.889 -2.008 1.00 92.00 172 ILE A C 1
ATOM 1323 O O . ILE A 1 172 ? -9.338 -8.152 -1.022 1.00 92.00 172 ILE A O 1
ATOM 1327 N N . PRO A 1 173 ? -8.411 -9.048 -2.878 1.00 95.38 173 PRO A N 1
ATOM 1328 C CA . PRO A 1 173 ? -7.180 -8.282 -2.779 1.00 95.38 173 PRO A CA 1
ATOM 1329 C C . PRO A 1 173 ? -7.379 -6.819 -3.166 1.00 95.38 173 PRO A C 1
ATOM 1331 O O . PRO A 1 173 ? -8.216 -6.494 -4.004 1.00 95.38 173 PRO A O 1
ATOM 1334 N N . PHE A 1 174 ? -6.553 -5.968 -2.572 1.00 96.00 174 PHE A N 1
ATOM 1335 C CA . PHE A 1 174 ? -6.487 -4.539 -2.830 1.00 96.00 174 PHE A CA 1
ATOM 1336 C C . PHE A 1 174 ? -5.336 -4.234 -3.779 1.00 96.00 174 PHE A C 1
ATOM 1338 O O . PHE A 1 174 ? -4.264 -4.840 -3.691 1.00 96.00 174 PHE A O 1
ATOM 1345 N N . THR A 1 175 ? -5.546 -3.257 -4.652 1.00 96.81 175 THR A N 1
ATOM 1346 C CA . THR A 1 175 ? -4.523 -2.751 -5.568 1.00 96.81 175 THR A CA 1
ATOM 1347 C C . THR A 1 175 ? -4.032 -1.402 -5.073 1.00 96.81 175 THR A C 1
ATOM 1349 O O . THR A 1 175 ? -4.741 -0.403 -5.172 1.00 96.81 175 THR A O 1
ATOM 1352 N N . ILE A 1 176 ? -2.816 -1.366 -4.533 1.00 97.50 176 ILE A N 1
ATOM 1353 C CA . ILE A 1 176 ? -2.145 -0.138 -4.107 1.00 97.50 176 ILE A CA 1
ATOM 1354 C C . ILE A 1 176 ? -1.283 0.342 -5.269 1.00 97.50 176 ILE A C 1
ATOM 1356 O O . ILE A 1 176 ? -0.351 -0.350 -5.673 1.00 97.50 176 ILE A O 1
ATOM 1360 N N . ARG A 1 177 ? -1.560 1.538 -5.787 1.00 97.31 177 ARG A N 1
ATOM 1361 C CA . ARG A 1 177 ? -0.768 2.151 -6.855 1.00 97.31 177 ARG A CA 1
ATOM 1362 C C . ARG A 1 177 ? -0.079 3.407 -6.351 1.00 97.31 177 ARG A C 1
ATOM 1364 O O . ARG A 1 177 ? -0.733 4.303 -5.829 1.00 97.31 177 ARG A O 1
ATOM 1371 N N . VAL A 1 178 ? 1.233 3.482 -6.527 1.00 96.94 178 VAL A N 1
ATOM 1372 C CA . VAL A 1 178 ? 2.058 4.650 -6.201 1.00 96.94 178 VAL A CA 1
ATOM 1373 C C . VAL A 1 178 ? 2.657 5.168 -7.494 1.00 96.94 178 VAL A C 1
ATOM 1375 O O . VAL A 1 178 ? 3.195 4.398 -8.283 1.00 96.94 178 VAL A O 1
ATOM 1378 N N . SER A 1 179 ? 2.514 6.458 -7.755 1.00 95.81 179 SER A N 1
ATOM 1379 C CA . SER A 1 179 ? 2.930 7.065 -9.016 1.00 95.81 179 SER A CA 1
ATOM 1380 C C . SER A 1 179 ? 3.603 8.403 -8.769 1.00 95.81 179 SER A C 1
ATOM 1382 O O . SER A 1 179 ? 3.170 9.171 -7.904 1.00 95.81 179 SER A O 1
ATOM 1384 N N . TYR A 1 180 ? 4.635 8.696 -9.551 1.00 95.44 180 TYR A N 1
ATOM 1385 C CA . TYR A 1 180 ? 5.366 9.954 -9.480 1.00 95.44 180 TYR A CA 1
ATOM 1386 C C . TYR A 1 180 ? 5.643 10.497 -10.876 1.00 95.44 180 TYR A C 1
ATOM 1388 O O . TYR A 1 180 ? 5.952 9.739 -11.792 1.00 95.44 180 TYR A O 1
ATOM 1396 N N . SER A 1 181 ? 5.556 11.817 -11.030 1.00 94.25 181 SER A N 1
ATOM 1397 C CA . SER A 1 181 ? 5.933 12.516 -12.252 1.00 94.25 181 SER A CA 1
ATOM 1398 C C . SER A 1 181 ? 6.475 13.910 -11.946 1.00 94.25 181 SER A C 1
ATOM 1400 O O . SER A 1 181 ? 5.754 14.839 -11.568 1.00 94.25 181 SER A O 1
ATOM 1402 N N . LYS A 1 182 ? 7.776 14.075 -12.169 1.00 91.38 182 LYS A N 1
ATOM 1403 C CA . LYS A 1 182 ? 8.487 15.351 -12.095 1.00 91.38 182 LYS A CA 1
ATOM 1404 C C . LYS A 1 182 ? 8.035 16.316 -13.185 1.00 91.38 182 LYS A C 1
ATOM 1406 O O . LYS A 1 182 ? 7.866 17.506 -12.919 1.00 91.38 182 LYS A O 1
ATOM 1411 N N . THR A 1 183 ? 7.798 15.811 -14.398 1.00 90.00 183 THR A N 1
ATOM 1412 C CA . THR A 1 183 ? 7.351 16.613 -15.553 1.00 90.00 183 THR A CA 1
ATOM 1413 C C . THR A 1 183 ? 5.979 17.244 -15.316 1.00 90.00 183 THR A C 1
ATOM 1415 O O . THR A 1 183 ? 5.711 18.339 -15.809 1.00 90.00 183 THR A O 1
ATOM 1418 N N . ARG A 1 184 ? 5.143 16.613 -14.482 1.00 91.19 184 ARG A N 1
ATOM 1419 C CA . ARG A 1 184 ? 3.849 17.131 -14.014 1.00 91.19 184 ARG A CA 1
ATOM 1420 C C . ARG A 1 184 ? 3.947 17.944 -12.718 1.00 91.19 184 ARG A C 1
ATOM 1422 O O . ARG A 1 184 ? 2.996 17.989 -11.944 1.00 91.19 184 ARG A O 1
ATOM 1429 N N . GLY A 1 185 ? 5.081 18.603 -12.484 1.00 89.31 185 GLY A N 1
ATOM 1430 C CA . GLY A 1 185 ? 5.276 19.482 -11.332 1.00 89.31 185 GLY A CA 1
ATOM 1431 C C . GLY A 1 185 ? 5.414 18.717 -10.021 1.00 89.31 185 GLY A C 1
ATOM 1432 O O . GLY A 1 185 ? 4.737 19.055 -9.056 1.00 89.31 185 GLY A O 1
ATOM 1433 N N . ASN A 1 186 ? 6.279 17.695 -9.999 1.00 91.12 186 ASN A N 1
ATOM 1434 C CA . ASN A 1 186 ? 6.533 16.850 -8.823 1.00 91.12 186 ASN A CA 1
ATOM 1435 C C . ASN A 1 186 ? 5.264 16.168 -8.279 1.00 91.12 186 ASN A C 1
ATOM 1437 O O . ASN A 1 186 ? 5.059 16.043 -7.071 1.00 91.12 186 ASN A O 1
ATOM 1441 N N . TRP A 1 187 ? 4.388 15.755 -9.190 1.00 94.00 187 TRP A N 1
ATOM 1442 C CA . TRP A 1 187 ? 3.138 15.088 -8.869 1.00 94.00 187 TRP A CA 1
ATOM 1443 C C . TRP A 1 187 ? 3.431 13.716 -8.261 1.00 94.00 187 TRP A C 1
ATOM 1445 O O . TRP A 1 187 ? 4.053 12.878 -8.906 1.00 94.00 187 TRP A O 1
ATOM 1455 N N . PHE A 1 188 ? 2.978 13.491 -7.032 1.00 95.12 188 PHE A N 1
ATOM 1456 C CA . PHE A 1 188 ? 3.058 12.216 -6.327 1.00 95.12 188 PHE A CA 1
ATOM 1457 C C . PHE A 1 188 ? 1.647 11.796 -5.923 1.00 95.12 188 PHE A C 1
ATOM 1459 O O . PHE A 1 188 ? 0.941 12.562 -5.258 1.00 95.12 188 PHE A O 1
ATOM 1466 N N . LYS A 1 189 ? 1.223 10.596 -6.324 1.00 96.00 189 LYS A N 1
ATOM 1467 C CA . LYS A 1 189 ? -0.125 10.080 -6.064 1.00 96.00 189 LYS A CA 1
ATOM 1468 C C . LYS A 1 189 ? -0.076 8.648 -5.549 1.00 96.00 189 LYS A C 1
ATOM 1470 O O . LYS A 1 189 ? 0.656 7.812 -6.069 1.00 96.00 189 LYS A O 1
ATOM 1475 N N . VAL A 1 190 ? -0.905 8.374 -4.548 1.00 96.75 190 VAL A N 1
ATOM 1476 C CA . VAL A 1 190 ? -1.182 7.039 -4.022 1.00 96.75 190 VAL A CA 1
ATOM 1477 C C . VAL A 1 190 ? -2.665 6.753 -4.199 1.00 96.75 190 VAL A C 1
ATOM 1479 O O . VAL A 1 190 ? -3.511 7.554 -3.792 1.00 96.75 190 VAL A O 1
ATOM 1482 N N . GLN A 1 191 ? -2.980 5.611 -4.796 1.00 95.94 191 GLN A N 1
ATOM 1483 C CA . GLN A 1 191 ? -4.335 5.118 -5.001 1.00 95.94 191 GLN A CA 1
ATOM 1484 C C . GLN A 1 191 ? -4.509 3.749 -4.354 1.00 95.94 191 GLN A C 1
ATOM 1486 O O . GLN A 1 191 ? -3.564 2.962 -4.285 1.00 95.94 191 GLN A O 1
ATOM 1491 N N . VAL A 1 192 ? -5.734 3.463 -3.926 1.00 95.69 192 VAL A N 1
ATOM 1492 C CA . VAL A 1 192 ? -6.168 2.118 -3.545 1.00 95.69 192 VAL A CA 1
ATOM 1493 C C . VAL A 1 192 ? -7.432 1.801 -4.335 1.00 95.69 192 VAL A C 1
ATOM 1495 O O . VAL A 1 192 ? -8.386 2.579 -4.324 1.00 95.69 192 VAL A O 1
ATOM 1498 N N . ASP A 1 193 ? -7.411 0.699 -5.080 1.00 93.50 193 ASP A N 1
ATOM 1499 C CA . ASP A 1 193 ? -8.484 0.288 -5.996 1.00 93.50 193 ASP A CA 1
ATOM 1500 C C . ASP A 1 193 ? -8.948 1.443 -6.905 1.00 93.50 193 ASP A C 1
ATOM 1502 O O . ASP A 1 193 ? -10.135 1.755 -6.997 1.00 93.50 193 ASP A O 1
ATOM 1506 N N . ASN A 1 194 ? -7.977 2.131 -7.524 1.00 91.56 194 ASN A N 1
ATOM 1507 C CA . ASN A 1 194 ? -8.143 3.305 -8.399 1.00 91.56 194 ASN A CA 1
ATOM 1508 C C . ASN A 1 194 ? -8.763 4.562 -7.749 1.00 91.56 194 ASN A C 1
ATOM 1510 O O . ASN A 1 194 ? -8.907 5.595 -8.408 1.00 91.56 194 ASN A O 1
ATOM 1514 N N . ASN A 1 195 ? -9.068 4.534 -6.452 1.00 91.81 195 ASN A N 1
ATOM 1515 C CA . ASN A 1 195 ? -9.479 5.720 -5.707 1.00 91.81 195 ASN A CA 1
ATOM 1516 C C . ASN A 1 195 ? -8.259 6.420 -5.115 1.00 91.81 195 ASN A C 1
ATOM 1518 O O . ASN A 1 195 ? -7.354 5.776 -4.583 1.00 91.81 195 ASN A O 1
ATOM 1522 N N . VAL A 1 196 ? -8.240 7.748 -5.171 1.00 93.81 196 VAL A N 1
ATOM 1523 C CA . VAL A 1 196 ? -7.152 8.555 -4.620 1.00 93.81 196 VAL A CA 1
ATOM 1524 C C . VAL A 1 196 ? -7.161 8.451 -3.098 1.00 93.81 196 VAL A C 1
ATOM 1526 O O . VAL A 1 196 ? -8.141 8.799 -2.440 1.00 93.81 196 VAL A O 1
ATOM 1529 N N . CYS A 1 197 ? -6.046 7.968 -2.557 1.00 93.19 197 CYS A N 1
ATOM 1530 C CA . CYS A 1 197 ? -5.756 7.920 -1.128 1.00 93.19 197 CYS A CA 1
ATOM 1531 C C . CYS A 1 197 ? -4.997 9.180 -0.695 1.00 93.19 197 CYS A C 1
ATOM 1533 O O . CYS A 1 197 ? -5.331 9.814 0.299 1.00 93.19 197 CYS A O 1
ATOM 1535 N N . PHE A 1 198 ? -3.977 9.566 -1.463 1.00 93.81 198 PHE A N 1
ATOM 1536 C CA . PHE A 1 198 ? -3.144 10.730 -1.181 1.00 93.81 198 PHE A CA 1
ATOM 1537 C C . PHE A 1 198 ? -2.580 11.306 -2.480 1.00 93.81 198 PHE A C 1
ATOM 1539 O O . PHE A 1 198 ? -2.226 10.559 -3.392 1.00 93.81 198 PHE A O 1
ATOM 1546 N N . LYS A 1 199 ? -2.477 12.634 -2.569 1.00 94.00 199 LYS A N 1
ATOM 1547 C CA . LYS A 1 199 ? -1.907 13.335 -3.723 1.00 94.00 199 LYS A CA 1
ATOM 1548 C C . LYS A 1 199 ? -1.223 14.618 -3.272 1.00 94.00 199 LYS A C 1
ATOM 1550 O O . LYS A 1 199 ? -1.790 15.374 -2.492 1.00 94.00 199 LYS A O 1
ATOM 1555 N N . THR A 1 200 ? -0.032 14.882 -3.795 1.00 93.62 200 THR A N 1
ATOM 1556 C CA . THR A 1 200 ? 0.715 16.115 -3.527 1.00 93.62 200 THR A CA 1
ATOM 1557 C C . THR A 1 200 ? 1.595 16.507 -4.715 1.00 93.62 200 THR A C 1
ATOM 1559 O O . THR A 1 200 ? 1.848 15.700 -5.606 1.00 93.62 200 THR A O 1
ATOM 1562 N N . TYR A 1 201 ? 2.060 17.756 -4.712 1.00 93.62 201 TYR A N 1
ATOM 1563 C CA . TYR A 1 201 ? 3.019 18.321 -5.669 1.00 93.62 201 TYR A CA 1
ATOM 1564 C C . TYR A 1 201 ? 4.308 18.811 -4.985 1.00 93.62 201 TYR A C 1
ATOM 1566 O O . TYR A 1 201 ? 5.163 19.439 -5.605 1.00 93.62 201 TYR A O 1
ATOM 1574 N N . THR A 1 202 ? 4.434 18.599 -3.672 1.00 89.12 202 THR A N 1
ATOM 1575 C CA . THR A 1 202 ? 5.542 19.142 -2.869 1.00 89.12 202 THR A CA 1
ATOM 1576 C C . THR A 1 202 ? 6.700 18.161 -2.702 1.00 89.12 202 THR A C 1
ATOM 1578 O O . THR A 1 202 ? 7.794 18.560 -2.304 1.00 89.12 202 THR A O 1
ATOM 1581 N N . MET A 1 203 ? 6.487 16.882 -3.016 1.00 87.25 203 MET A N 1
ATOM 1582 C CA . MET A 1 203 ? 7.487 15.830 -2.852 1.00 87.25 203 MET A CA 1
ATOM 1583 C C . MET A 1 203 ? 8.490 15.863 -3.993 1.00 87.25 203 MET A C 1
ATOM 1585 O O . MET A 1 203 ? 8.130 15.661 -5.144 1.00 87.25 203 MET A O 1
ATOM 1589 N N . THR A 1 204 ? 9.760 16.087 -3.673 1.00 87.50 204 THR A N 1
ATOM 1590 C CA . THR A 1 204 ? 10.825 16.118 -4.677 1.00 87.50 204 THR A CA 1
ATOM 1591 C C . THR A 1 204 ? 11.788 14.974 -4.430 1.00 87.50 204 THR A C 1
ATOM 1593 O O . THR A 1 204 ? 12.373 14.888 -3.355 1.00 87.50 204 THR A O 1
ATOM 1596 N N . ILE A 1 205 ? 11.977 14.129 -5.440 1.00 86.69 205 ILE A N 1
ATOM 1597 C CA . ILE A 1 205 ? 13.034 13.118 -5.442 1.00 86.69 205 ILE A CA 1
ATOM 1598 C C . ILE A 1 205 ? 14.308 13.799 -5.964 1.00 86.69 205 ILE A C 1
ATOM 1600 O O . ILE A 1 205 ? 14.277 14.356 -7.073 1.00 86.69 205 ILE A O 1
ATOM 1604 N N . PRO A 1 206 ? 15.403 13.847 -5.179 1.00 79.19 206 PRO A N 1
ATOM 1605 C CA . PRO A 1 206 ? 16.654 14.445 -5.622 1.00 79.19 206 PRO A CA 1
ATOM 1606 C C . PRO A 1 206 ? 17.152 13.784 -6.908 1.00 79.19 206 PRO A C 1
ATOM 1608 O O . PRO A 1 206 ? 17.061 12.573 -7.077 1.00 79.19 206 PRO A O 1
ATOM 1611 N N . ASN A 1 207 ? 17.710 14.582 -7.819 1.00 65.44 207 ASN A N 1
ATOM 1612 C CA . ASN A 1 207 ? 18.426 14.035 -8.967 1.00 65.44 207 ASN A CA 1
ATOM 1613 C C . ASN A 1 207 ? 19.790 13.535 -8.472 1.00 65.44 207 ASN A C 1
ATOM 1615 O O . ASN A 1 207 ? 20.729 14.326 -8.376 1.00 65.44 207 ASN A O 1
ATOM 1619 N N . GLY A 1 208 ? 19.871 12.259 -8.109 1.00 62.00 208 GLY A N 1
ATOM 1620 C CA . GLY A 1 208 ? 21.102 11.598 -7.685 1.00 62.00 208 GLY A CA 1
ATOM 1621 C C . GLY A 1 208 ? 21.567 10.531 -8.682 1.00 62.00 208 GLY A C 1
ATOM 1622 O O . GLY A 1 208 ? 20.804 10.153 -9.569 1.00 62.00 208 GLY A O 1
ATOM 1623 N N . PRO A 1 209 ? 22.817 10.051 -8.553 1.00 54.19 209 PRO A N 1
ATOM 1624 C CA . PRO A 1 209 ? 23.270 8.825 -9.211 1.00 54.19 209 PRO A CA 1
ATOM 1625 C C . PRO A 1 209 ? 22.653 7.562 -8.586 1.00 54.19 209 PRO A C 1
ATOM 1627 O O . PRO A 1 209 ? 22.726 6.497 -9.192 1.00 54.19 209 PRO A O 1
ATOM 1630 N N . ASP A 1 210 ? 22.083 7.682 -7.384 1.00 63.91 210 ASP A N 1
ATOM 1631 C CA . ASP A 1 210 ? 21.510 6.573 -6.633 1.00 63.91 210 ASP A CA 1
ATOM 1632 C C . ASP A 1 210 ? 20.037 6.400 -7.004 1.00 63.91 210 ASP A C 1
ATOM 1634 O O . ASP A 1 210 ? 19.183 7.223 -6.660 1.00 63.91 210 ASP A O 1
ATOM 1638 N N . ASP A 1 211 ? 19.743 5.319 -7.720 1.00 78.94 211 ASP A N 1
ATOM 1639 C CA . ASP A 1 211 ? 18.372 4.917 -7.996 1.00 78.94 211 ASP A CA 1
ATOM 1640 C C . ASP A 1 211 ? 17.689 4.454 -6.706 1.00 78.94 211 ASP A C 1
ATOM 1642 O O . ASP A 1 211 ? 18.235 3.648 -5.947 1.00 78.94 211 ASP A O 1
ATOM 1646 N N . LEU A 1 212 ? 16.459 4.926 -6.477 1.00 89.75 212 LEU A N 1
ATOM 1647 C CA . LEU A 1 212 ? 15.627 4.432 -5.380 1.00 89.75 212 LEU A CA 1
ATOM 1648 C C . LEU A 1 212 ? 15.457 2.921 -5.508 1.00 89.75 212 LEU A C 1
ATOM 1650 O O . LEU A 1 212 ? 15.022 2.427 -6.539 1.00 89.75 212 LEU A O 1
ATOM 1654 N N . ARG A 1 213 ? 15.731 2.169 -4.455 1.00 90.88 213 ARG A N 1
ATOM 1655 C CA . ARG A 1 213 ? 15.339 0.765 -4.362 1.00 90.88 213 ARG A CA 1
ATOM 1656 C C . ARG A 1 213 ? 13.904 0.674 -3.886 1.00 90.88 213 ARG A C 1
ATOM 1658 O O . ARG A 1 213 ? 13.424 1.537 -3.153 1.00 90.88 213 ARG A O 1
ATOM 1665 N N . PHE A 1 214 ? 13.233 -0.403 -4.263 1.00 93.56 214 PHE A N 1
ATOM 1666 C CA . PHE A 1 214 ? 11.881 -0.660 -3.801 1.00 93.56 214 PHE A CA 1
ATOM 1667 C C . PHE A 1 214 ? 11.750 -2.078 -3.268 1.00 93.56 214 PHE A C 1
ATOM 1669 O O . PHE A 1 214 ? 12.490 -2.993 -3.631 1.00 93.56 214 PHE A O 1
ATOM 1676 N N . GLY A 1 215 ? 10.816 -2.250 -2.349 1.00 94.12 215 GLY A N 1
ATOM 1677 C CA . GLY A 1 215 ? 10.610 -3.527 -1.696 1.00 94.12 215 GLY A CA 1
ATOM 1678 C C . GLY A 1 215 ? 9.377 -3.521 -0.823 1.00 94.12 215 GLY A C 1
ATOM 1679 O O . GLY A 1 215 ? 8.824 -2.472 -0.499 1.00 94.12 215 GLY A O 1
ATOM 1680 N N . VAL A 1 216 ? 8.936 -4.709 -0.445 1.00 94.75 216 VAL A N 1
ATOM 1681 C CA . VAL A 1 216 ? 7.803 -4.901 0.451 1.00 94.75 216 VAL A CA 1
ATOM 1682 C C . VAL A 1 216 ? 8.302 -5.599 1.700 1.00 94.75 216 VAL A C 1
ATOM 1684 O O . VAL A 1 216 ? 8.972 -6.627 1.619 1.00 94.75 216 VAL A O 1
ATOM 1687 N N . THR A 1 217 ? 7.972 -5.051 2.863 1.00 93.44 217 THR A N 1
ATOM 1688 C CA . THR A 1 217 ? 8.249 -5.685 4.151 1.00 93.44 217 THR A CA 1
ATOM 1689 C C . THR A 1 217 ? 6.962 -5.869 4.927 1.00 93.44 217 THR A C 1
ATOM 1691 O O . THR A 1 217 ? 6.055 -5.041 4.855 1.00 93.44 217 THR A O 1
ATOM 1694 N N . GLY A 1 218 ? 6.873 -6.946 5.694 1.00 92.62 218 GLY A N 1
ATOM 1695 C CA . GLY A 1 218 ? 5.755 -7.170 6.595 1.00 92.62 218 GLY A CA 1
ATOM 1696 C C . GLY A 1 218 ? 6.224 -7.788 7.895 1.00 92.62 218 GLY A C 1
ATOM 1697 O O . GLY A 1 218 ? 7.178 -8.566 7.924 1.00 92.62 218 GLY A O 1
ATOM 1698 N N . LYS A 1 219 ? 5.536 -7.444 8.977 1.00 91.44 219 LYS A N 1
ATOM 1699 C CA . LYS A 1 219 ? 5.723 -8.057 10.286 1.00 91.44 219 LYS A CA 1
ATOM 1700 C C . LYS A 1 219 ? 4.372 -8.361 10.877 1.00 91.44 219 LYS A C 1
ATOM 1702 O O . LYS A 1 219 ? 3.452 -7.549 10.837 1.00 91.44 219 LYS A O 1
ATOM 1707 N N . ILE A 1 220 ? 4.304 -9.550 11.446 1.00 91.31 220 ILE A N 1
ATOM 1708 C CA . ILE A 1 220 ? 3.123 -10.093 12.091 1.00 91.31 220 ILE A CA 1
ATOM 1709 C C . ILE A 1 220 ? 3.544 -10.524 13.490 1.00 91.31 220 ILE A C 1
ATOM 1711 O O . ILE A 1 220 ? 4.572 -11.190 13.668 1.00 91.31 220 ILE A O 1
ATOM 1715 N N . ALA A 1 221 ? 2.766 -10.114 14.488 1.00 91.31 221 ALA A N 1
ATOM 1716 C CA . ALA A 1 221 ? 2.978 -10.503 15.873 1.00 91.31 221 ALA A CA 1
ATOM 1717 C C . ALA A 1 221 ? 2.940 -12.030 16.015 1.00 91.31 221 ALA A C 1
ATOM 1719 O O . ALA A 1 221 ? 2.093 -12.688 15.424 1.00 91.31 221 ALA A O 1
ATOM 1720 N N . THR A 1 222 ? 3.792 -12.610 16.863 1.00 90.00 222 THR A N 1
ATOM 1721 C CA . THR A 1 222 ? 3.885 -14.074 17.042 1.00 90.00 222 THR A CA 1
ATOM 1722 C C . THR A 1 222 ? 2.556 -14.735 17.434 1.00 90.00 222 THR A C 1
ATOM 1724 O O . THR A 1 222 ? 2.342 -15.905 17.145 1.00 90.00 222 THR A O 1
ATOM 1727 N N . ALA A 1 223 ? 1.667 -13.995 18.102 1.00 91.31 223 ALA A N 1
ATOM 1728 C CA . ALA A 1 223 ? 0.353 -14.470 18.539 1.00 91.31 223 ALA A CA 1
ATOM 1729 C C . ALA A 1 223 ? -0.801 -14.075 17.590 1.00 91.31 223 ALA A C 1
ATOM 1731 O O . ALA A 1 223 ? -1.965 -14.304 17.925 1.00 91.31 223 ALA A O 1
ATOM 1732 N N . SER A 1 224 ? -0.486 -13.437 16.462 1.00 91.69 224 SER A N 1
ATOM 1733 C CA . SER A 1 224 ? -1.427 -13.080 15.402 1.00 91.69 224 SER A CA 1
ATOM 1734 C C . SER A 1 224 ? -1.552 -14.218 14.395 1.00 91.69 224 SER A C 1
ATOM 1736 O O . SER A 1 224 ? -0.572 -14.906 14.115 1.00 91.69 224 SER A O 1
ATOM 1738 N N . GLU A 1 225 ? -2.749 -14.386 13.838 1.00 91.25 225 GLU A N 1
ATOM 1739 C CA . GLU A 1 225 ? -3.009 -1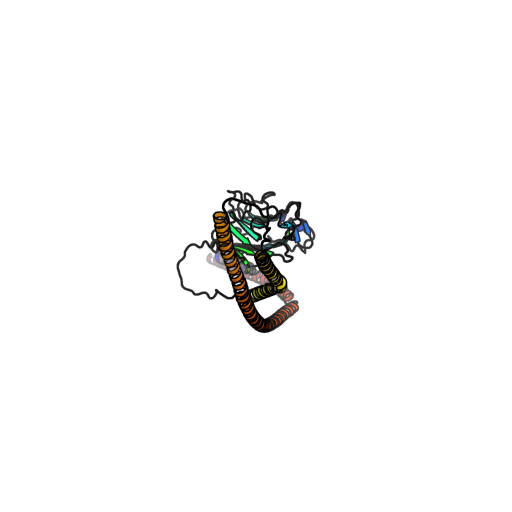5.340 12.751 1.00 91.25 225 GLU A CA 1
ATOM 1740 C C . GLU A 1 225 ? -3.123 -14.646 11.385 1.00 91.25 225 GLU A C 1
ATOM 1742 O O . GLU A 1 225 ? -3.241 -15.318 10.367 1.00 91.25 225 GLU A O 1
ATOM 1747 N N . GLU A 1 226 ? -3.085 -13.311 11.356 1.00 93.44 226 GLU A N 1
ATOM 1748 C CA . GLU A 1 226 ? -2.942 -12.531 10.124 1.00 93.44 226 GLU A CA 1
ATOM 1749 C C . GLU A 1 226 ? -1.724 -12.972 9.296 1.00 93.44 226 GLU A C 1
ATOM 1751 O O . GLU A 1 226 ? -0.619 -13.087 9.816 1.00 93.44 226 GLU A O 1
ATOM 1756 N N . GLU A 1 227 ? -1.920 -13.159 7.994 1.00 94.06 227 GLU A N 1
ATOM 1757 C CA . GLU A 1 227 ? -0.866 -13.321 6.995 1.00 94.06 227 GLU A CA 1
ATOM 1758 C C . GLU A 1 227 ? -1.077 -12.284 5.889 1.00 94.06 227 GLU A C 1
ATOM 1760 O O . GLU A 1 227 ? -2.208 -12.045 5.452 1.00 94.06 227 GLU A O 1
ATOM 1765 N N . TYR A 1 228 ? 0.012 -11.670 5.426 1.00 95.56 228 TYR A N 1
ATOM 1766 C CA . TYR A 1 228 ? -0.026 -10.799 4.256 1.00 95.56 228 TYR A CA 1
ATOM 1767 C C . TYR A 1 228 ? 0.344 -11.596 3.018 1.00 95.56 228 TYR A C 1
ATOM 1769 O O . TYR A 1 228 ? 1.353 -12.300 2.995 1.00 95.56 228 TYR A O 1
ATOM 1777 N N . GLU A 1 229 ? -0.454 -11.449 1.972 1.00 95.88 229 GLU A N 1
ATOM 1778 C CA . GLU A 1 229 ? -0.257 -12.162 0.721 1.00 95.88 229 GLU A CA 1
ATOM 1779 C C . GLU A 1 229 ? -0.018 -11.172 -0.412 1.00 95.88 229 GLU A C 1
ATOM 1781 O O . GLU A 1 229 ? -0.894 -10.369 -0.726 1.00 95.88 229 GLU A O 1
ATOM 1786 N N . ILE A 1 230 ? 1.147 -11.243 -1.048 1.00 97.06 230 ILE A N 1
ATOM 1787 C CA . ILE A 1 230 ? 1.506 -10.446 -2.220 1.00 97.06 230 ILE A CA 1
ATOM 1788 C C . ILE A 1 230 ? 1.215 -11.288 -3.460 1.00 97.06 230 ILE A C 1
ATOM 1790 O O . ILE A 1 230 ? 1.815 -12.345 -3.660 1.00 97.06 230 ILE A O 1
ATOM 1794 N N . LEU A 1 231 ? 0.287 -10.822 -4.293 1.00 96.38 231 LEU A N 1
ATOM 1795 C CA . LEU A 1 231 ? -0.144 -11.538 -5.495 1.00 96.38 231 LEU A CA 1
ATOM 1796 C C . LEU A 1 231 ? 0.583 -11.039 -6.745 1.00 96.38 231 LEU A C 1
ATOM 1798 O O . LEU A 1 231 ? 0.800 -11.802 -7.682 1.00 96.38 231 LEU A O 1
ATOM 1802 N N . LYS A 1 232 ? 0.917 -9.747 -6.783 1.00 96.38 232 LYS A N 1
ATOM 1803 C CA . LYS A 1 232 ? 1.478 -9.091 -7.966 1.00 96.38 232 LYS A CA 1
ATOM 1804 C C . LYS A 1 232 ? 2.203 -7.816 -7.558 1.00 96.38 232 LYS A C 1
ATOM 1806 O O . LYS A 1 232 ? 1.728 -7.099 -6.677 1.00 96.38 232 LYS A O 1
ATOM 1811 N N . LEU A 1 233 ? 3.314 -7.524 -8.224 1.00 97.06 233 LEU A N 1
ATOM 1812 C CA . LEU A 1 233 ? 3.989 -6.234 -8.144 1.00 97.06 233 LEU A CA 1
ATOM 1813 C C . LEU A 1 233 ? 4.456 -5.854 -9.545 1.00 97.06 233 LEU A C 1
ATOM 1815 O O . LEU A 1 233 ? 5.331 -6.516 -10.093 1.00 97.06 233 LEU A O 1
ATOM 1819 N N . ASN A 1 234 ? 3.877 -4.803 -10.110 1.00 96.38 234 ASN A N 1
ATOM 1820 C CA . ASN A 1 234 ? 4.250 -4.285 -11.419 1.00 96.38 234 ASN A CA 1
ATOM 1821 C C . ASN A 1 234 ? 4.918 -2.923 -11.298 1.00 96.38 234 ASN A C 1
ATOM 1823 O O . ASN A 1 234 ? 4.524 -2.104 -10.471 1.00 96.38 234 ASN A O 1
ATOM 1827 N N . VAL A 1 235 ? 5.888 -2.674 -12.169 1.00 95.44 235 VAL A N 1
ATOM 1828 C CA . VAL A 1 235 ? 6.613 -1.409 -12.256 1.00 95.44 235 VAL A CA 1
ATOM 1829 C C . VAL A 1 235 ? 6.592 -0.925 -13.698 1.00 95.44 235 VAL A C 1
ATOM 1831 O O . VAL A 1 235 ? 6.892 -1.691 -14.607 1.00 95.44 235 VAL A O 1
ATOM 1834 N N . TRP A 1 236 ? 6.291 0.349 -13.915 1.00 94.81 236 TRP A N 1
ATOM 1835 C CA . TRP A 1 236 ? 6.399 1.017 -15.210 1.00 94.81 236 TRP A CA 1
ATOM 1836 C C . TRP A 1 236 ? 7.284 2.253 -15.074 1.00 94.81 236 TRP A C 1
ATOM 1838 O O . TRP A 1 236 ? 7.244 2.952 -14.063 1.00 94.81 236 TRP A O 1
ATOM 1848 N N . THR A 1 237 ? 8.056 2.549 -16.116 1.00 91.50 237 THR A N 1
ATOM 1849 C CA . THR A 1 237 ? 8.959 3.714 -16.204 1.00 91.50 237 THR A CA 1
ATOM 1850 C C . THR A 1 237 ? 8.249 5.001 -16.645 1.00 91.50 237 THR A C 1
ATOM 1852 O O . THR A 1 237 ? 8.893 5.985 -17.008 1.00 91.50 237 THR A O 1
ATOM 1855 N N . HIS A 1 238 ? 6.916 4.979 -16.654 1.00 90.81 238 HIS A N 1
ATOM 1856 C CA . HIS A 1 238 ? 6.032 6.068 -17.056 1.00 90.81 238 HIS A CA 1
ATOM 1857 C C . HIS A 1 238 ? 4.731 6.022 -16.238 1.00 90.81 238 HIS A C 1
ATOM 1859 O O . HIS A 1 238 ? 4.477 5.064 -15.495 1.00 90.81 238 HIS A O 1
ATOM 1865 N N . LEU A 1 239 ? 3.901 7.060 -16.361 1.00 92.06 239 LEU A N 1
ATOM 1866 C CA . LEU A 1 239 ? 2.543 7.046 -15.818 1.00 92.06 239 LEU A CA 1
ATOM 1867 C C . LEU A 1 239 ? 1.615 6.196 -16.680 1.00 92.06 239 LEU A C 1
ATOM 1869 O O . LEU A 1 239 ? 1.414 6.504 -17.853 1.00 92.06 239 LEU A O 1
ATOM 1873 N N . THR A 1 240 ? 1.005 5.174 -16.083 1.00 91.25 240 THR A N 1
ATOM 1874 C CA . THR A 1 240 ? -0.056 4.404 -16.745 1.00 91.25 240 THR A CA 1
ATOM 1875 C C . THR A 1 240 ? -1.345 5.226 -16.853 1.00 91.25 240 THR A C 1
ATOM 1877 O O . THR A 1 240 ? -1.543 6.194 -16.114 1.00 91.25 240 THR A O 1
ATOM 1880 N N . GLU A 1 241 ? -2.254 4.853 -17.758 1.00 88.81 241 GLU A N 1
ATOM 1881 C CA . GLU A 1 241 ? -3.547 5.543 -17.893 1.00 88.81 241 GLU A CA 1
ATOM 1882 C C . GLU A 1 241 ? -4.347 5.488 -16.585 1.00 88.81 241 GLU A C 1
ATOM 1884 O O . GLU A 1 241 ? -4.801 6.524 -16.093 1.00 88.81 241 GLU A O 1
ATOM 1889 N N . ASP A 1 242 ? -4.392 4.320 -15.940 1.00 87.25 242 ASP A N 1
ATOM 1890 C CA . ASP A 1 242 ? -5.044 4.153 -14.640 1.00 87.25 242 ASP A CA 1
ATOM 1891 C C . ASP A 1 242 ? -4.340 4.926 -13.507 1.00 87.25 242 ASP A C 1
ATOM 1893 O O . ASP A 1 242 ? -4.957 5.272 -12.495 1.00 87.25 242 ASP A O 1
ATOM 1897 N N . ALA A 1 243 ? -3.032 5.189 -13.632 1.00 87.88 243 ALA A N 1
ATOM 1898 C CA . ALA A 1 243 ? -2.323 6.068 -12.707 1.00 87.88 243 ALA A CA 1
ATOM 1899 C C . ALA A 1 243 ? -2.765 7.520 -12.875 1.00 87.88 243 ALA A C 1
ATOM 1901 O O . ALA A 1 243 ? -2.626 8.308 -11.950 1.00 87.88 243 ALA A O 1
ATOM 1902 N N . ILE A 1 244 ? -3.290 7.923 -14.028 1.00 88.69 244 ILE A N 1
ATOM 1903 C CA . ILE A 1 244 ? -3.759 9.290 -14.262 1.00 88.69 244 ILE A CA 1
ATOM 1904 C C . ILE A 1 244 ? -5.237 9.415 -13.891 1.00 88.69 244 ILE A C 1
ATOM 1906 O O . ILE A 1 244 ? -5.612 10.438 -13.318 1.00 88.69 244 ILE A O 1
ATOM 1910 N N . ASP A 1 245 ? -6.037 8.386 -14.171 1.00 85.75 245 ASP A N 1
ATOM 1911 C CA . ASP A 1 245 ? -7.467 8.364 -13.871 1.00 85.75 245 ASP A CA 1
ATOM 1912 C C . ASP A 1 245 ? -7.743 8.362 -12.356 1.00 85.75 245 ASP A C 1
ATOM 1914 O O . ASP A 1 245 ? -7.042 7.723 -11.568 1.00 85.75 245 ASP A O 1
ATOM 1918 N N . ASP A 1 246 ? -8.767 9.109 -11.949 1.00 81.31 246 ASP A N 1
ATOM 1919 C CA . ASP A 1 246 ? -9.199 9.292 -10.565 1.00 81.31 246 ASP A CA 1
ATOM 1920 C C . ASP A 1 246 ? -10.679 8.871 -10.476 1.00 81.31 246 ASP A C 1
ATOM 1922 O O . ASP A 1 246 ? -11.574 9.644 -10.819 1.00 81.31 246 ASP A O 1
ATOM 1926 N N . HIS A 1 247 ? -10.979 7.659 -9.992 1.00 74.94 247 HIS A N 1
ATOM 1927 C CA . HIS A 1 247 ? -12.377 7.202 -9.862 1.00 74.94 247 HIS A CA 1
ATOM 1928 C C . HIS A 1 247 ? -13.113 7.762 -8.628 1.00 74.94 247 HIS A C 1
ATOM 1930 O O . HIS A 1 247 ? -14.302 7.496 -8.434 1.00 74.94 247 HIS A O 1
ATOM 1936 N N . GLY A 1 248 ? -12.426 8.544 -7.792 1.00 71.62 248 GLY A N 1
ATOM 1937 C CA . GLY A 1 248 ? -12.960 9.116 -6.559 1.00 71.62 248 GLY A CA 1
ATOM 1938 C C . GLY A 1 248 ? -11.905 9.218 -5.459 1.00 71.62 248 GLY A C 1
ATOM 1939 O O . GLY A 1 248 ? -10.722 8.970 -5.691 1.00 71.62 248 GLY A O 1
ATOM 1940 N N . PHE A 1 249 ? -12.345 9.579 -4.254 1.00 70.81 249 PHE A N 1
ATOM 1941 C CA . PHE A 1 249 ? -11.508 9.690 -3.055 1.00 70.81 249 PHE A CA 1
ATOM 1942 C C . PHE A 1 249 ? -11.914 8.633 -2.023 1.00 70.81 249 PHE A C 1
ATOM 1944 O O . PHE A 1 249 ? -13.105 8.375 -1.826 1.00 70.81 249 PHE A O 1
ATOM 1951 N N . LEU A 1 250 ? -10.933 8.030 -1.349 1.00 61.69 250 LEU A N 1
ATOM 1952 C CA . LEU A 1 250 ? -11.173 7.122 -0.225 1.00 61.69 250 LEU A CA 1
ATOM 1953 C C . LEU A 1 250 ? -11.269 7.912 1.088 1.00 61.69 250 LEU A C 1
ATOM 1955 O O . LEU A 1 250 ? -10.257 8.190 1.725 1.00 61.69 250 LEU A O 1
ATOM 1959 N N . GLY A 1 251 ? -12.498 8.240 1.495 1.00 48.34 251 GLY A N 1
ATOM 1960 C CA . GLY A 1 251 ? -12.816 8.824 2.805 1.00 48.34 251 GLY A CA 1
ATOM 1961 C C . GLY A 1 251 ? -13.146 10.324 2.793 1.00 48.34 251 GLY A C 1
ATOM 1962 O O . GLY A 1 251 ? -12.770 11.057 1.885 1.00 48.34 251 GLY A O 1
ATOM 1963 N N . ASP A 1 252 ? -13.857 10.770 3.833 1.00 42.25 252 ASP A N 1
ATOM 1964 C CA . ASP A 1 252 ? -14.309 12.159 4.077 1.00 42.25 252 ASP A CA 1
ATOM 1965 C C . ASP A 1 252 ? -13.212 13.022 4.762 1.00 42.25 252 ASP A C 1
ATOM 1967 O O . ASP A 1 252 ? -13.481 13.988 5.476 1.00 42.25 252 ASP A O 1
ATOM 1971 N N . GLY A 1 253 ? -11.944 12.618 4.619 1.00 34.81 253 GLY A N 1
ATOM 1972 C CA . GLY A 1 253 ? -10.796 13.139 5.363 1.00 34.81 253 GLY A CA 1
ATOM 1973 C C . GLY A 1 253 ? -9.977 14.156 4.569 1.00 34.81 253 GLY A C 1
ATOM 1974 O O . GLY A 1 253 ? -9.435 13.834 3.520 1.00 34.81 253 GLY A O 1
ATOM 1975 N N . ALA A 1 254 ? -9.910 15.377 5.107 1.00 34.03 254 ALA A N 1
ATOM 1976 C CA . ALA A 1 254 ? -9.102 16.541 4.731 1.00 34.03 254 ALA A CA 1
ATOM 1977 C C . ALA A 1 254 ? -8.127 16.397 3.540 1.00 34.03 254 ALA A C 1
ATOM 1979 O O . ALA A 1 254 ? -7.062 15.787 3.631 1.00 34.03 254 ALA A O 1
ATOM 1980 N N . LEU A 1 255 ? -8.438 17.134 2.471 1.00 42.78 255 LEU A N 1
ATOM 1981 C CA . LEU A 1 255 ? -7.471 17.566 1.467 1.00 42.78 255 LEU A CA 1
ATOM 1982 C C . LEU A 1 255 ? -6.288 18.267 2.156 1.00 42.78 255 LEU A C 1
ATOM 1984 O O . LEU A 1 255 ? -6.442 19.362 2.694 1.00 42.78 255 LEU A O 1
ATOM 1988 N N . ALA A 1 256 ? -5.089 17.700 2.059 1.00 37.69 256 ALA A N 1
ATOM 1989 C CA . ALA A 1 256 ? -3.862 18.491 2.075 1.00 37.69 256 ALA A CA 1
ATOM 1990 C C . ALA A 1 256 ? -3.523 18.892 0.631 1.00 37.69 256 ALA A C 1
ATOM 1992 O O . ALA A 1 256 ? -2.463 18.565 0.103 1.00 37.69 256 ALA A O 1
ATOM 1993 N N . GLU A 1 257 ? -4.449 19.581 -0.039 1.00 38.97 257 GLU A N 1
ATOM 1994 C CA . GLU A 1 257 ? -4.159 20.230 -1.315 1.00 38.97 257 GLU A CA 1
ATOM 1995 C C . GLU A 1 257 ? -3.359 21.507 -1.023 1.00 38.97 257 GLU A C 1
ATOM 1997 O O . GLU A 1 257 ? -3.895 22.608 -0.933 1.00 38.97 257 GLU A O 1
ATOM 2002 N N . VAL A 1 258 ? -2.050 21.367 -0.802 1.00 40.56 258 VAL A N 1
ATOM 2003 C CA . VAL A 1 258 ? -1.141 22.520 -0.741 1.00 40.56 258 VAL A CA 1
ATOM 2004 C C . VAL A 1 258 ? -0.794 22.904 -2.177 1.00 40.56 258 VAL A C 1
ATOM 2006 O O . VAL A 1 258 ? 0.243 22.518 -2.714 1.00 40.56 258 VAL A O 1
ATOM 2009 N N . ALA A 1 259 ? -1.703 23.625 -2.828 1.00 32.19 259 ALA A N 1
ATOM 2010 C CA . ALA A 1 259 ? -1.442 24.247 -4.118 1.00 32.19 259 ALA A CA 1
ATOM 2011 C C . ALA A 1 259 ? -0.849 25.658 -3.918 1.00 32.19 259 ALA A C 1
ATOM 2013 O O . ALA A 1 259 ? -1.359 26.427 -3.098 1.00 32.19 259 ALA A O 1
ATOM 2014 N N . PRO A 1 260 ? 0.202 26.050 -4.663 1.00 36.00 260 PRO A N 1
ATOM 2015 C CA . PRO A 1 260 ? 0.592 27.449 -4.760 1.00 36.00 260 PRO A CA 1
ATOM 2016 C C . PRO A 1 260 ? -0.472 28.221 -5.552 1.00 36.00 260 PRO A C 1
ATOM 2018 O O . PRO A 1 260 ? -0.938 27.762 -6.595 1.00 36.00 260 PRO A O 1
ATOM 2021 N N . GLN A 1 261 ? -0.837 29.406 -5.057 1.00 36.66 261 GLN A N 1
ATOM 2022 C CA . GLN A 1 261 ? -1.751 30.329 -5.730 1.00 36.66 261 GLN A CA 1
ATOM 2023 C C . GLN A 1 261 ? -1.282 30.600 -7.168 1.00 36.66 261 GLN A C 1
ATOM 2025 O O . GLN A 1 261 ? -0.172 31.092 -7.379 1.00 36.66 261 GLN A O 1
ATOM 2030 N N . LYS A 1 262 ? -2.140 30.314 -8.151 1.00 33.69 262 LYS A N 1
ATOM 2031 C CA . LYS A 1 262 ? -2.044 30.873 -9.502 1.00 33.69 262 LYS A CA 1
ATOM 2032 C C . LYS A 1 262 ? -3.416 31.325 -9.984 1.00 33.69 262 LYS A C 1
ATOM 2034 O O . LYS A 1 262 ? -4.424 30.677 -9.727 1.00 33.69 262 LYS A O 1
ATOM 2039 N N . GLU A 1 263 ? -3.371 32.483 -10.623 1.00 33.56 263 GLU A N 1
ATOM 2040 C CA . GLU A 1 263 ? -4.455 33.377 -11.008 1.00 33.56 263 GLU A CA 1
ATOM 2041 C C . GLU A 1 263 ? -5.531 32.731 -11.893 1.00 33.56 263 GLU A C 1
ATOM 2043 O O . GLU A 1 263 ? -5.262 31.843 -12.704 1.00 33.56 263 GLU A O 1
ATOM 2048 N N . GLU A 1 264 ? -6.751 33.242 -11.713 1.00 37.50 264 GLU A N 1
ATOM 2049 C CA . GLU A 1 264 ? -7.958 33.004 -12.504 1.00 37.50 264 GLU A CA 1
ATOM 2050 C C . GLU A 1 264 ? -7.705 33.077 -14.016 1.00 37.50 264 GLU A C 1
ATOM 2052 O O . GLU A 1 264 ? -7.349 34.125 -14.554 1.00 37.50 264 GLU A O 1
ATOM 2057 N N . VAL A 1 265 ? -8.012 31.983 -14.717 1.00 33.03 265 VAL A N 1
ATOM 2058 C CA . VAL A 1 265 ? -8.469 32.039 -16.109 1.00 33.03 265 VAL A CA 1
ATOM 2059 C C . VAL A 1 265 ? -9.708 31.157 -16.227 1.00 33.03 265 VAL A C 1
ATOM 2061 O O . VAL A 1 265 ? -9.675 29.949 -15.988 1.00 33.03 265 VAL A O 1
ATOM 2064 N N . ASP A 1 266 ? -10.808 31.821 -16.554 1.00 37.62 266 ASP A N 1
ATOM 2065 C CA . ASP A 1 266 ? -12.178 31.331 -16.608 1.00 37.62 266 ASP A CA 1
ATOM 2066 C C . ASP A 1 266 ? -12.381 30.291 -17.724 1.00 37.62 266 ASP A C 1
ATOM 2068 O O . ASP A 1 266 ? -12.524 30.627 -18.900 1.00 37.62 266 ASP A O 1
ATOM 2072 N N . HIS A 1 267 ? -12.399 29.008 -17.353 1.00 33.38 267 HIS A N 1
ATOM 2073 C CA . HIS A 1 267 ? -12.958 27.928 -18.165 1.00 33.38 267 HIS A CA 1
ATOM 2074 C C . HIS A 1 267 ? -13.756 26.978 -17.267 1.00 33.38 267 HIS A C 1
ATOM 2076 O O . HIS A 1 267 ? -13.200 26.136 -16.558 1.00 33.38 267 HIS A O 1
ATOM 2082 N N . ILE A 1 268 ? -15.082 27.105 -17.327 1.00 37.41 268 ILE A N 1
ATOM 2083 C CA . ILE A 1 268 ? -16.048 26.207 -16.689 1.00 37.41 268 ILE A CA 1
ATOM 2084 C C . ILE A 1 268 ? -15.814 24.773 -17.203 1.00 37.41 268 ILE A C 1
ATOM 2086 O O . ILE A 1 268 ? -16.095 24.467 -18.363 1.00 37.41 268 ILE A O 1
ATOM 2090 N N . ARG A 1 269 ? -15.308 23.879 -16.340 1.00 34.53 269 ARG A N 1
ATOM 2091 C CA . ARG A 1 269 ? -15.231 22.429 -16.599 1.00 34.53 269 ARG A CA 1
ATOM 2092 C C . ARG A 1 269 ? -16.483 21.745 -16.037 1.00 34.53 269 ARG A C 1
ATOM 2094 O O . ARG A 1 269 ? -16.775 21.921 -14.855 1.00 34.53 269 ARG A O 1
ATOM 2101 N N . PRO A 1 270 ? -17.218 20.936 -16.819 1.00 42.53 270 PRO A N 1
ATOM 2102 C CA . PRO A 1 270 ? -18.364 20.194 -16.314 1.00 42.53 270 PRO A CA 1
ATOM 2103 C C . PRO A 1 270 ? -17.877 18.900 -15.650 1.00 42.53 270 PRO A C 1
ATOM 2105 O O . PRO A 1 270 ? -17.888 17.837 -16.262 1.00 42.53 270 PRO A O 1
ATOM 2108 N N . SER A 1 271 ? -17.405 18.975 -14.408 1.00 45.00 271 SER A N 1
ATOM 2109 C CA . SER A 1 271 ? -16.999 17.772 -13.661 1.00 45.00 271 SER A CA 1
ATOM 2110 C C . SER A 1 271 ? -17.315 17.846 -12.172 1.00 45.00 271 SER A C 1
ATOM 2112 O O . SER A 1 271 ? -16.594 17.293 -11.345 1.00 45.00 271 SER A O 1
ATOM 2114 N N . GLN A 1 272 ? -18.407 18.515 -11.813 1.00 52.50 272 GLN A N 1
ATOM 2115 C CA . GLN A 1 272 ? -18.978 18.384 -10.483 1.00 52.50 272 GLN A CA 1
ATOM 2116 C C . GLN A 1 272 ? -20.399 17.830 -10.595 1.00 52.50 272 GLN A C 1
ATOM 2118 O O . GLN A 1 272 ? -21.244 18.357 -11.315 1.00 52.50 272 GLN A O 1
ATOM 2123 N N . ILE A 1 273 ? -20.623 16.761 -9.826 1.00 50.19 273 ILE A N 1
ATOM 2124 C CA . ILE A 1 273 ? -21.907 16.124 -9.517 1.00 50.19 273 ILE A CA 1
ATOM 2125 C C . ILE A 1 273 ? -22.445 15.178 -10.607 1.00 50.19 273 ILE A C 1
ATOM 2127 O O . ILE A 1 273 ? -23.519 15.365 -11.174 1.00 50.19 273 ILE A O 1
ATOM 2131 N N . ARG A 1 274 ? -21.752 14.057 -10.827 1.00 47.69 274 ARG A N 1
ATOM 2132 C CA . ARG A 1 274 ? -22.434 12.804 -11.187 1.00 47.69 274 ARG A CA 1
ATOM 2133 C C . ARG A 1 274 ? -21.941 11.689 -10.280 1.00 47.69 274 ARG A C 1
ATOM 2135 O O . ARG A 1 274 ? -20.926 11.058 -10.538 1.00 47.69 274 ARG A O 1
ATOM 2142 N N . GLU A 1 275 ? -22.679 11.483 -9.1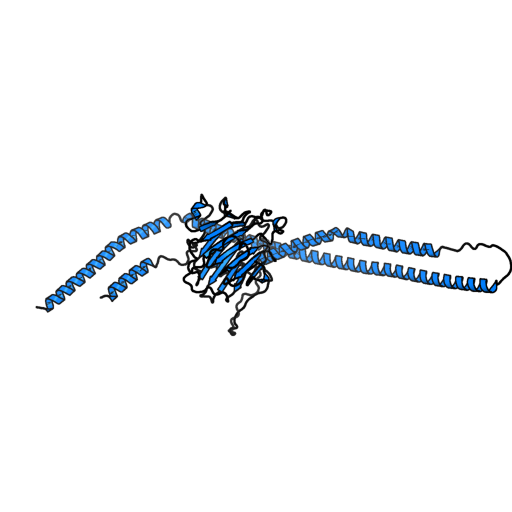98 1.00 49.03 275 GLU A N 1
ATOM 2143 C CA . GLU A 1 275 ? -22.577 10.281 -8.377 1.00 49.03 275 GLU A CA 1
ATOM 2144 C C . GLU A 1 275 ? -22.771 9.054 -9.287 1.00 49.03 275 GLU A C 1
ATOM 2146 O O . GLU A 1 275 ? -23.721 9.010 -10.079 1.00 49.03 275 GLU A O 1
ATOM 2151 N N . SER A 1 276 ? -21.843 8.095 -9.247 1.00 58.31 276 SER A N 1
ATOM 2152 C CA . SER A 1 276 ? -21.902 6.936 -10.141 1.00 58.31 276 SER A CA 1
ATOM 2153 C C . SER A 1 276 ? -23.141 6.091 -9.823 1.00 58.31 276 SER A C 1
ATOM 2155 O O . SER A 1 276 ? -23.555 5.973 -8.668 1.00 58.31 276 SER A O 1
ATOM 2157 N N . LEU A 1 277 ? -23.755 5.474 -10.839 1.00 54.16 277 LEU A N 1
ATOM 2158 C CA . LEU A 1 277 ? -24.947 4.634 -10.646 1.00 54.16 277 LEU A CA 1
ATOM 2159 C C . LEU A 1 277 ? -24.689 3.488 -9.655 1.00 54.16 277 LEU A C 1
ATOM 2161 O O . LEU A 1 277 ? -25.585 3.119 -8.898 1.00 54.16 277 LEU A O 1
ATOM 2165 N N . MET A 1 278 ? -23.457 2.975 -9.596 1.00 57.59 278 MET A N 1
ATOM 2166 C CA . MET A 1 278 ? -23.051 1.953 -8.632 1.00 57.59 278 MET A CA 1
ATOM 2167 C C . MET A 1 278 ? -22.991 2.509 -7.201 1.00 57.59 278 MET A C 1
ATOM 2169 O O . MET A 1 278 ? -23.459 1.852 -6.275 1.00 57.59 278 MET A O 1
ATOM 2173 N N . GLN A 1 279 ? -22.503 3.740 -7.016 1.00 64.81 279 GLN A N 1
ATOM 2174 C CA . GLN A 1 279 ? -22.478 4.420 -5.718 1.00 64.81 279 GLN A CA 1
ATOM 2175 C C . GLN A 1 279 ? -23.891 4.767 -5.239 1.00 64.81 279 GLN A C 1
ATOM 2177 O O . GLN A 1 279 ? -24.214 4.548 -4.073 1.00 64.81 279 GLN A O 1
ATOM 2182 N N . LYS A 1 280 ? -24.767 5.191 -6.156 1.00 68.25 280 LYS A N 1
ATOM 2183 C CA . LYS A 1 280 ? -26.183 5.442 -5.870 1.00 68.25 280 LYS A CA 1
ATOM 2184 C C . LYS A 1 280 ? -26.936 4.156 -5.511 1.00 68.25 280 LYS A C 1
ATOM 2186 O O . LYS A 1 280 ? -27.731 4.156 -4.579 1.00 68.25 280 LYS A O 1
ATOM 2191 N N . THR A 1 281 ? -26.635 3.045 -6.187 1.00 66.75 281 THR A N 1
ATOM 2192 C CA . THR A 1 281 ? -27.240 1.728 -5.904 1.00 66.75 281 THR A CA 1
ATOM 2193 C C . THR A 1 281 ? -26.715 1.132 -4.597 1.00 66.75 281 THR A C 1
ATOM 2195 O O . THR A 1 281 ? -27.484 0.560 -3.830 1.00 66.75 281 THR A O 1
ATOM 2198 N N . ARG A 1 282 ? -25.421 1.301 -4.294 1.00 72.81 282 ARG A N 1
ATOM 2199 C CA . ARG A 1 282 ? -24.814 0.845 -3.036 1.00 72.81 282 ARG A CA 1
ATOM 2200 C C . ARG A 1 282 ? -25.330 1.642 -1.840 1.00 72.81 282 ARG A C 1
ATOM 2202 O O . ARG A 1 282 ? -25.692 1.021 -0.846 1.00 72.81 282 ARG A O 1
ATOM 2209 N N . LYS A 1 283 ? -25.441 2.972 -1.959 1.00 76.81 283 LYS A N 1
ATOM 2210 C CA . LYS A 1 283 ? -26.073 3.820 -0.937 1.00 76.81 283 LYS A CA 1
ATOM 2211 C C . LYS A 1 283 ? -27.545 3.469 -0.746 1.00 76.81 283 LYS A C 1
ATOM 2213 O O . LYS A 1 283 ? -27.952 3.254 0.383 1.00 76.81 283 LYS A O 1
ATOM 2218 N N . ALA A 1 284 ? -28.314 3.303 -1.825 1.00 76.00 284 ALA A N 1
ATOM 2219 C CA . ALA A 1 284 ? -29.718 2.904 -1.724 1.00 76.00 284 ALA A CA 1
ATOM 2220 C C . ALA A 1 284 ? -29.889 1.525 -1.062 1.00 76.00 284 ALA A C 1
ATOM 2222 O O . ALA A 1 284 ? -30.793 1.340 -0.253 1.00 76.00 284 ALA A O 1
ATOM 2223 N N . LYS A 1 285 ? -29.004 0.564 -1.361 1.00 74.38 285 LYS A N 1
ATOM 2224 C CA . LYS A 1 285 ? -29.022 -0.765 -0.737 1.00 74.38 285 LYS A CA 1
ATOM 2225 C C . LYS A 1 285 ? -28.629 -0.714 0.742 1.00 74.38 285 LYS A C 1
ATOM 2227 O O . LYS A 1 285 ? -29.312 -1.330 1.550 1.00 74.38 285 LYS A O 1
ATOM 2232 N N . GLN A 1 286 ? -27.592 0.047 1.099 1.00 77.31 286 GLN A N 1
ATOM 2233 C CA . GLN A 1 286 ? -27.206 0.253 2.500 1.00 77.31 286 GLN A CA 1
ATOM 2234 C C . GLN A 1 286 ? -28.300 0.976 3.287 1.00 77.31 286 GLN A C 1
ATOM 2236 O O . GLN A 1 286 ? -28.657 0.520 4.364 1.00 77.31 286 GLN A O 1
ATOM 2241 N N . GLU A 1 287 ? -28.908 2.026 2.732 1.00 76.06 287 GLU A N 1
ATOM 2242 C CA . GLU A 1 287 ? -30.036 2.710 3.373 1.00 76.06 287 GLU A CA 1
ATOM 2243 C C . GLU A 1 287 ? -31.250 1.786 3.537 1.00 76.06 287 GLU A C 1
ATOM 2245 O O . GLU A 1 287 ? -31.970 1.890 4.526 1.00 76.06 287 GLU A O 1
ATOM 2250 N N . MET A 1 288 ? -31.490 0.867 2.597 1.00 71.06 288 MET A N 1
ATOM 2251 C CA . MET A 1 288 ? -32.593 -0.095 2.680 1.00 71.06 288 MET A CA 1
ATOM 2252 C C . MET A 1 288 ? -32.329 -1.185 3.726 1.00 71.06 288 MET A C 1
ATOM 2254 O O . MET A 1 288 ? -33.236 -1.532 4.480 1.00 71.06 288 MET A O 1
ATOM 2258 N N . GLU A 1 289 ? -31.093 -1.679 3.823 1.00 71.12 289 GLU A N 1
ATOM 2259 C CA . GLU A 1 289 ? -30.666 -2.638 4.850 1.00 71.12 289 GLU A CA 1
ATOM 2260 C C . GLU A 1 289 ? -30.651 -1.998 6.249 1.00 71.12 289 GLU A C 1
ATOM 2262 O O . GLU A 1 289 ? -31.104 -2.613 7.215 1.00 71.12 289 GLU A O 1
ATOM 2267 N N . GLU A 1 290 ? -30.225 -0.737 6.369 1.00 73.56 290 GLU A N 1
ATOM 2268 C CA . GLU A 1 290 ? -30.280 0.028 7.620 1.00 73.56 290 GLU A CA 1
ATOM 2269 C C . GLU A 1 290 ? -31.720 0.340 8.040 1.00 73.56 290 GLU A C 1
ATOM 2271 O O . GLU A 1 290 ? -32.054 0.209 9.220 1.00 73.56 290 GLU A O 1
ATOM 2276 N N . LYS A 1 291 ? -32.605 0.674 7.090 1.00 73.25 291 LYS A N 1
ATOM 2277 C CA . LYS A 1 291 ? -34.040 0.864 7.356 1.00 73.25 291 LYS A CA 1
ATOM 2278 C C . LYS A 1 291 ? -34.726 -0.446 7.749 1.00 73.25 291 LYS A C 1
ATOM 2280 O O . LYS A 1 291 ? -35.486 -0.440 8.712 1.00 73.25 291 LYS A O 1
ATOM 2285 N N . GLN A 1 292 ? -34.401 -1.576 7.116 1.00 67.06 292 GLN A N 1
ATOM 2286 C CA . GLN A 1 292 ? -34.907 -2.895 7.526 1.00 67.06 292 GLN A CA 1
ATOM 2287 C C . GLN A 1 292 ? -34.374 -3.323 8.902 1.00 67.06 292 GLN A C 1
ATOM 2289 O O . GLN A 1 292 ? -35.116 -3.884 9.713 1.00 67.06 292 GLN A O 1
ATOM 2294 N N . ALA A 1 293 ? -33.112 -3.021 9.220 1.00 66.19 293 ALA A N 1
ATOM 2295 C CA . ALA A 1 293 ? -32.546 -3.251 10.549 1.00 66.19 293 ALA A CA 1
ATOM 2296 C C . ALA A 1 293 ? -33.184 -2.340 11.617 1.00 66.19 293 ALA A C 1
ATOM 2298 O O . ALA A 1 293 ? -33.362 -2.755 12.766 1.00 66.19 293 ALA A O 1
ATOM 2299 N N . TYR A 1 294 ? -33.568 -1.118 11.243 1.00 59.31 294 TYR A N 1
ATOM 2300 C CA . TYR A 1 294 ? -34.302 -0.183 12.092 1.00 59.31 294 TYR A CA 1
ATOM 2301 C C . TYR A 1 294 ? -35.760 -0.625 12.317 1.00 59.31 294 TYR A C 1
ATOM 2303 O O . TYR A 1 294 ? -36.216 -0.640 13.460 1.00 59.31 294 TYR A O 1
ATOM 2311 N N . GLU A 1 295 ? -36.460 -1.106 11.287 1.00 55.78 295 GLU A N 1
ATOM 2312 C CA . GLU A 1 295 ? -37.803 -1.703 11.397 1.00 55.78 295 GLU A CA 1
ATOM 2313 C C . GLU A 1 295 ? -37.807 -2.975 12.258 1.00 55.78 295 GLU A C 1
ATOM 2315 O O . GLU A 1 295 ? -38.685 -3.157 13.103 1.00 55.78 295 GLU A O 1
ATOM 2320 N N . SER A 1 296 ? -36.768 -3.808 12.137 1.00 54.34 296 SER A N 1
ATOM 2321 C CA . SER A 1 296 ? -36.568 -4.991 12.988 1.00 54.34 296 SER A CA 1
ATOM 2322 C C . SER A 1 296 ? -36.353 -4.618 14.464 1.00 54.34 296 SER A C 1
ATOM 2324 O O . SER A 1 296 ? -36.730 -5.367 15.365 1.00 54.34 296 SER A O 1
ATOM 2326 N N . ARG A 1 297 ? -35.777 -3.436 14.738 1.00 53.78 297 ARG A N 1
ATOM 2327 C CA . ARG A 1 297 ? -35.648 -2.882 16.099 1.00 53.78 297 ARG A CA 1
ATOM 2328 C C . ARG A 1 297 ? -36.946 -2.247 16.603 1.00 53.78 297 ARG A C 1
ATOM 2330 O O . ARG A 1 297 ? -37.202 -2.312 17.803 1.00 53.78 297 ARG A O 1
ATOM 2337 N N . LEU A 1 298 ? -37.777 -1.693 15.721 1.00 47.56 298 LEU A N 1
ATOM 2338 C CA . LEU A 1 298 ? -39.101 -1.152 16.054 1.00 47.56 298 LEU A CA 1
ATOM 2339 C C . LEU A 1 298 ? -40.159 -2.235 16.319 1.00 47.56 298 LEU A C 1
ATOM 2341 O O . LEU A 1 298 ? -41.074 -1.998 17.104 1.00 47.56 298 LEU A O 1
ATOM 2345 N N . GLN A 1 299 ? -40.011 -3.443 15.764 1.00 46.88 299 GLN A N 1
ATOM 2346 C CA . GLN A 1 299 ? -40.847 -4.597 16.138 1.00 46.88 299 GLN A CA 1
ATOM 2347 C C . GLN A 1 299 ? -40.599 -5.098 17.574 1.00 46.88 299 GLN A C 1
ATOM 2349 O O . GLN A 1 299 ? -41.448 -5.782 18.139 1.00 46.88 299 GLN A O 1
ATOM 2354 N N . ASN A 1 300 ? -39.513 -4.666 18.226 1.00 45.09 300 ASN A N 1
ATOM 2355 C CA . ASN A 1 300 ? -39.289 -4.826 19.669 1.00 45.09 300 ASN A CA 1
ATOM 2356 C C . ASN A 1 300 ? -40.039 -3.763 20.515 1.00 45.09 300 ASN A C 1
ATOM 2358 O O . ASN A 1 300 ? -39.630 -3.428 21.630 1.00 45.09 300 ASN A O 1
ATOM 2362 N N . GLY A 1 301 ? -41.156 -3.235 19.998 1.00 45.53 301 GLY A N 1
ATOM 2363 C CA . GLY A 1 301 ? -42.045 -2.270 20.659 1.00 45.53 301 GLY A CA 1
ATOM 2364 C C . GLY A 1 301 ? -42.743 -2.780 21.929 1.00 45.53 301 GLY A C 1
ATOM 2365 O O . GLY A 1 301 ? -43.306 -1.977 22.669 1.00 45.53 301 GLY A O 1
ATOM 2366 N N . GLY A 1 302 ? -42.638 -4.075 22.254 1.00 48.09 302 GLY A N 1
ATOM 2367 C CA . GLY A 1 302 ? -43.193 -4.649 23.488 1.00 48.09 302 GLY A CA 1
ATOM 2368 C C . GLY A 1 302 ? -42.586 -4.084 24.781 1.00 48.09 302 GLY A C 1
ATOM 2369 O O . GLY A 1 302 ? -43.270 -4.024 25.799 1.00 48.09 302 GLY A O 1
ATOM 2370 N N . ARG A 1 303 ? -41.341 -3.575 24.746 1.00 52.53 303 ARG A N 1
ATOM 2371 C CA . ARG A 1 303 ? -40.689 -2.984 25.935 1.00 52.53 303 ARG A CA 1
ATOM 2372 C C . ARG A 1 303 ? -41.320 -1.668 26.382 1.00 52.53 303 ARG A C 1
ATOM 2374 O O . ARG A 1 303 ? -41.265 -1.354 27.567 1.00 52.53 303 ARG A O 1
ATOM 2381 N N . PHE A 1 304 ? -41.886 -0.892 25.458 1.00 48.44 304 PHE A N 1
ATOM 2382 C CA . PHE A 1 304 ? -42.468 0.410 25.787 1.00 48.44 304 PHE A CA 1
ATOM 2383 C C . PHE A 1 304 ? -43.848 0.256 26.441 1.00 48.44 304 PHE A C 1
ATOM 2385 O O . PHE A 1 304 ? -44.148 0.905 27.444 1.00 48.44 304 PHE A O 1
ATOM 2392 N N . GLU A 1 305 ? -44.654 -0.674 25.933 1.00 52.56 305 GLU A N 1
ATOM 2393 C CA . GLU A 1 305 ? -45.968 -1.008 26.487 1.00 52.56 305 GLU A CA 1
ATOM 2394 C C . GLU A 1 305 ? -45.849 -1.679 27.871 1.00 52.56 305 GLU A C 1
ATOM 2396 O O . GLU A 1 305 ? -46.593 -1.338 28.790 1.00 52.56 305 GLU A O 1
ATOM 2401 N N . GLU A 1 306 ? -44.825 -2.516 28.089 1.00 57.28 306 GLU A N 1
ATOM 2402 C CA . GLU A 1 306 ? -44.456 -3.023 29.424 1.00 57.28 306 GLU A CA 1
ATOM 2403 C C . GLU A 1 306 ? -44.063 -1.906 30.401 1.00 57.28 306 GLU A C 1
ATOM 2405 O O . GLU A 1 306 ? -44.508 -1.895 31.555 1.00 57.28 306 GLU A O 1
ATOM 2410 N N . THR A 1 307 ? -43.260 -0.928 29.962 1.00 58.19 307 THR A N 1
ATOM 2411 C CA . THR A 1 307 ? -42.910 0.214 30.820 1.00 58.19 307 THR A CA 1
ATOM 2412 C C . THR A 1 307 ? -44.119 1.083 31.161 1.00 58.19 307 THR A C 1
ATOM 2414 O O . THR A 1 307 ? -44.213 1.545 32.292 1.00 58.19 307 THR A O 1
ATOM 2417 N N . LEU A 1 308 ? -45.087 1.246 30.255 1.00 58.12 308 LEU A N 1
ATOM 2418 C CA . LEU A 1 308 ? -46.309 2.015 30.524 1.00 58.12 308 LEU A CA 1
ATOM 2419 C C . LEU A 1 308 ? -47.264 1.285 31.470 1.00 58.12 308 LEU A C 1
ATOM 2421 O O . LEU A 1 308 ? -47.788 1.893 32.406 1.00 58.12 308 LEU A O 1
ATOM 2425 N N . ASN A 1 309 ? -47.438 -0.022 31.282 1.00 64.56 309 ASN A N 1
ATOM 2426 C CA . ASN A 1 309 ? -48.266 -0.839 32.164 1.00 64.56 309 ASN A CA 1
ATOM 2427 C C . ASN A 1 309 ? -47.671 -0.906 33.580 1.00 64.56 309 ASN A C 1
ATOM 2429 O O . ASN A 1 309 ? -48.404 -0.790 34.567 1.00 64.56 309 ASN A O 1
ATOM 2433 N N . SER A 1 310 ? -46.340 -0.993 33.703 1.00 69.06 310 SER A N 1
ATOM 2434 C CA . SER A 1 310 ? -45.679 -0.921 35.012 1.00 69.06 310 SER A CA 1
ATOM 2435 C C . SER A 1 310 ? -45.825 0.458 35.667 1.00 69.06 310 SER A C 1
ATOM 2437 O O . SER A 1 310 ? -46.160 0.518 36.852 1.00 69.06 310 SER A O 1
ATOM 2439 N N . LEU A 1 311 ? -45.682 1.559 34.917 1.00 66.69 311 LEU A N 1
ATOM 2440 C CA . LEU A 1 311 ? -45.847 2.914 35.455 1.00 66.69 311 LEU A CA 1
ATOM 2441 C C . LEU A 1 311 ? -47.288 3.175 35.922 1.00 66.69 311 LEU A C 1
ATOM 2443 O O . LEU A 1 311 ? -47.492 3.713 37.010 1.00 66.69 311 LEU A O 1
ATOM 2447 N N . SER A 1 312 ? -48.289 2.732 35.151 1.00 68.38 312 SER A N 1
ATOM 2448 C CA . SER A 1 312 ? -49.699 2.820 35.556 1.00 68.38 312 SER A CA 1
ATOM 2449 C C . SER A 1 312 ? -49.956 2.033 36.841 1.00 68.38 312 SER A C 1
ATOM 2451 O O . SER A 1 312 ? -50.590 2.556 37.756 1.00 68.38 312 SER A O 1
ATOM 2453 N N . SER A 1 313 ? -49.402 0.820 36.963 1.00 69.75 313 SER A N 1
ATOM 2454 C CA . SER A 1 313 ? -49.555 0.013 38.181 1.00 69.75 313 SER A CA 1
ATOM 2455 C C . SER A 1 313 ? -48.922 0.664 39.419 1.00 69.75 313 SER A C 1
ATOM 2457 O O . SER A 1 313 ? -49.465 0.570 40.521 1.00 69.75 313 SER A O 1
ATOM 2459 N N . GLN A 1 314 ? -47.797 1.370 39.248 1.00 72.56 314 GLN A N 1
ATOM 2460 C CA . GLN A 1 314 ? -47.127 2.088 40.332 1.00 72.56 314 GLN A CA 1
ATOM 2461 C C . GLN A 1 314 ? -47.921 3.320 40.776 1.00 72.56 314 GLN A C 1
ATOM 2463 O O . GLN A 1 314 ? -48.041 3.561 41.977 1.00 72.56 314 GLN A O 1
ATOM 2468 N N . ILE A 1 315 ? -48.508 4.063 39.835 1.00 69.38 315 ILE A N 1
ATOM 2469 C CA . ILE A 1 315 ? -49.374 5.212 40.137 1.00 69.38 315 ILE A CA 1
ATOM 2470 C C . ILE A 1 315 ? -50.636 4.750 40.879 1.00 69.38 315 ILE A C 1
ATOM 2472 O O . ILE A 1 315 ? -50.982 5.323 41.912 1.00 69.38 315 ILE A O 1
ATOM 2476 N N . ASP A 1 316 ? -51.277 3.666 40.435 1.00 70.81 316 ASP A N 1
ATOM 2477 C CA . ASP A 1 316 ? -52.467 3.127 41.107 1.00 70.81 316 ASP A CA 1
ATOM 2478 C C . ASP A 1 316 ? -52.133 2.596 42.520 1.00 70.81 316 ASP A C 1
ATOM 2480 O O . ASP A 1 316 ? -52.915 2.758 43.461 1.00 70.81 316 ASP A O 1
ATOM 2484 N N . ALA A 1 317 ? -50.933 2.040 42.729 1.00 71.44 317 ALA A N 1
ATOM 2485 C CA . ALA A 1 317 ? -50.450 1.652 44.056 1.00 71.44 317 ALA A CA 1
ATOM 2486 C C . ALA A 1 317 ? -50.205 2.855 44.990 1.00 71.44 317 ALA A C 1
ATOM 2488 O O . ALA A 1 317 ? -50.444 2.751 46.197 1.00 71.44 317 ALA A O 1
ATOM 2489 N N . ILE A 1 318 ? -49.750 3.995 44.458 1.00 68.25 318 ILE A N 1
ATOM 2490 C CA . ILE A 1 318 ? -49.579 5.241 45.223 1.00 68.25 318 ILE A CA 1
ATOM 2491 C C . ILE A 1 318 ? -50.945 5.808 45.626 1.00 68.25 318 ILE A C 1
ATOM 2493 O O . ILE A 1 318 ? -51.135 6.137 46.796 1.00 68.25 318 ILE A O 1
ATOM 2497 N N . ILE A 1 319 ? -51.917 5.833 44.707 1.00 68.12 319 ILE A N 1
ATOM 2498 C CA . ILE A 1 319 ? -53.294 6.270 44.991 1.00 68.12 319 ILE A CA 1
ATOM 2499 C C . ILE A 1 319 ? -53.914 5.408 46.102 1.00 68.12 319 ILE A C 1
ATOM 2501 O O . ILE A 1 319 ? -54.453 5.940 47.070 1.00 68.12 319 ILE A O 1
ATOM 2505 N N . ASN A 1 320 ? -53.750 4.083 46.032 1.00 69.12 320 ASN A N 1
ATOM 2506 C CA . ASN A 1 320 ? -54.251 3.166 47.060 1.00 69.12 320 ASN A CA 1
ATOM 2507 C C . ASN A 1 320 ? -53.570 3.354 48.429 1.00 69.12 320 ASN A C 1
ATOM 2509 O O . ASN A 1 320 ? -54.215 3.201 49.466 1.00 69.12 320 ASN A O 1
ATOM 2513 N N . LYS A 1 321 ? -52.277 3.710 48.464 1.00 67.94 321 LYS A N 1
ATOM 2514 C CA . LYS A 1 321 ? -51.577 4.044 49.717 1.00 67.94 321 LYS A CA 1
ATOM 2515 C C . LYS A 1 321 ? -52.082 5.351 50.324 1.00 67.94 321 LYS A C 1
ATOM 2517 O O . LYS A 1 321 ? -52.255 5.410 51.538 1.00 67.94 321 LYS A O 1
ATOM 2522 N N . ILE A 1 322 ? -52.354 6.363 49.502 1.00 63.56 322 ILE A N 1
ATOM 2523 C CA . ILE A 1 322 ? -52.932 7.637 49.953 1.00 63.56 322 ILE A CA 1
ATOM 2524 C C . ILE A 1 322 ? -54.348 7.409 50.514 1.00 63.56 322 ILE A C 1
ATOM 2526 O O . ILE A 1 322 ? -54.661 7.891 51.603 1.00 63.56 322 ILE A O 1
ATOM 2530 N N . ASP A 1 323 ? -55.160 6.574 49.856 1.00 62.81 323 ASP A N 1
ATOM 2531 C CA . ASP A 1 323 ? -56.482 6.161 50.356 1.00 62.81 323 ASP A CA 1
ATOM 2532 C C . ASP A 1 323 ? -56.419 5.352 51.662 1.00 62.81 323 ASP A C 1
ATOM 2534 O O . ASP A 1 323 ? -57.315 5.448 52.506 1.00 62.81 323 ASP A O 1
ATOM 2538 N N . GLY A 1 324 ? -55.361 4.560 51.853 1.00 57.66 324 GLY A N 1
ATOM 2539 C CA . GLY A 1 324 ? -55.115 3.821 53.091 1.00 57.66 324 GLY A CA 1
ATOM 2540 C C . GLY A 1 324 ? -54.758 4.725 54.274 1.00 57.66 324 GLY A C 1
ATOM 2541 O O . GLY A 1 324 ? -55.180 4.459 55.399 1.00 57.66 324 GLY A O 1
ATOM 2542 N N . VAL A 1 325 ? -54.029 5.817 54.024 1.00 56.50 325 VAL A N 1
ATOM 2543 C CA . VAL A 1 325 ? -53.637 6.796 55.053 1.00 56.50 325 VAL A CA 1
ATOM 2544 C C . VAL A 1 325 ? -54.823 7.675 55.474 1.00 56.50 325 VAL A C 1
ATOM 2546 O O . VAL A 1 325 ? -54.959 7.986 56.654 1.00 56.50 325 VAL A O 1
ATOM 2549 N N . GLY A 1 326 ? -55.748 7.991 54.560 1.00 53.22 326 GLY A N 1
ATOM 2550 C CA . GLY A 1 326 ? -56.962 8.762 54.869 1.00 53.22 326 GLY A CA 1
ATOM 2551 C C . GLY A 1 326 ? -57.999 8.046 55.754 1.00 53.22 326 GLY A C 1
ATOM 2552 O O . GLY A 1 326 ? -58.920 8.692 56.250 1.00 53.22 326 GLY A O 1
ATOM 2553 N N . LYS A 1 327 ? -57.874 6.726 55.974 1.00 51.16 327 LYS A N 1
ATOM 2554 C CA . LYS A 1 327 ? -58.859 5.900 56.708 1.00 51.16 327 LYS A CA 1
ATOM 2555 C C . LYS A 1 327 ? -58.456 5.508 58.135 1.00 51.16 327 LYS A C 1
ATOM 2557 O O . LYS A 1 327 ? -59.202 4.780 58.789 1.00 51.16 327 LYS A O 1
ATOM 2562 N N . GLN A 1 328 ? -57.323 5.981 58.657 1.00 47.34 328 GLN A N 1
ATOM 2563 C CA . GLN A 1 328 ? -56.977 5.767 60.067 1.00 47.34 328 GLN A CA 1
ATOM 2564 C C . GLN A 1 328 ? -57.724 6.761 60.964 1.00 47.34 328 GLN A C 1
ATOM 2566 O O . GLN A 1 328 ? -57.253 7.849 61.283 1.00 47.34 328 GLN A O 1
ATOM 2571 N N . GLN A 1 329 ? -58.928 6.365 61.365 1.00 45.91 329 GLN A N 1
ATOM 2572 C CA . GLN A 1 329 ? -59.703 7.033 62.403 1.00 45.91 329 GLN A CA 1
ATOM 2573 C C . GLN A 1 329 ? -59.122 6.645 63.779 1.00 45.91 329 GLN A C 1
ATOM 2575 O O . GLN A 1 329 ? -58.920 5.453 64.022 1.00 45.91 329 GLN A O 1
ATOM 2580 N N . PRO A 1 330 ? -58.826 7.589 64.690 1.00 44.28 330 PRO A N 1
ATOM 2581 C CA . PRO A 1 330 ? -58.269 7.233 65.987 1.00 44.28 330 PRO A CA 1
ATOM 2582 C C . PRO A 1 330 ? -59.360 6.634 66.884 1.00 44.28 330 PRO A C 1
ATOM 2584 O O . PRO A 1 330 ? -60.388 7.260 67.145 1.00 44.28 330 PRO A O 1
ATOM 2587 N N . THR A 1 331 ? -59.125 5.421 67.386 1.00 44.16 331 THR A N 1
ATOM 2588 C CA . THR A 1 331 ? -59.912 4.813 68.464 1.00 44.16 331 THR A CA 1
ATOM 2589 C C . THR A 1 331 ? -59.700 5.634 69.737 1.00 44.16 331 THR A C 1
ATOM 2591 O O . THR A 1 331 ? -58.635 5.583 70.350 1.00 44.16 331 THR A O 1
ATOM 2594 N N . VAL A 1 332 ? -60.695 6.433 70.121 1.00 44.44 332 VAL A N 1
ATOM 2595 C CA . VAL A 1 332 ? -60.654 7.249 71.342 1.00 44.44 332 VAL A CA 1
ATOM 2596 C C . VAL A 1 332 ? -60.743 6.324 72.559 1.00 44.44 332 VAL A C 1
ATOM 2598 O O . VAL A 1 332 ? -61.787 5.734 72.824 1.00 44.44 332 VAL A O 1
ATOM 2601 N N . ILE A 1 333 ? -59.644 6.193 73.304 1.00 44.50 333 ILE A N 1
ATOM 2602 C CA . ILE A 1 333 ? -59.623 5.521 74.607 1.00 44.50 333 ILE A CA 1
ATOM 2603 C C . ILE A 1 333 ? -60.233 6.481 75.631 1.00 44.50 333 ILE A C 1
ATOM 2605 O O . ILE A 1 333 ? -59.623 7.475 76.017 1.00 44.50 333 ILE A O 1
ATOM 2609 N N . SER A 1 334 ? -61.453 6.190 76.073 1.00 41.34 334 SER A N 1
ATOM 2610 C CA . SER A 1 334 ? -62.077 6.854 77.214 1.00 41.34 334 SER A CA 1
ATOM 2611 C C . SER A 1 334 ? -61.601 6.200 78.513 1.00 41.34 334 SER A C 1
ATOM 2613 O O . SER A 1 334 ? -62.093 5.135 78.883 1.00 41.34 334 SER A O 1
ATOM 2615 N N . SER A 1 335 ? -60.675 6.840 79.227 1.00 38.28 335 SER A N 1
ATOM 2616 C CA . SER A 1 335 ? -60.382 6.511 80.626 1.00 38.28 335 SER A CA 1
ATOM 2617 C C . SER A 1 335 ? -60.468 7.758 81.501 1.00 38.28 335 SER A C 1
ATOM 2619 O O . SER A 1 335 ? -59.758 8.742 81.315 1.00 38.28 335 SER A O 1
ATOM 2621 N N . THR A 1 336 ? -61.392 7.686 82.449 1.00 40.03 336 THR A N 1
ATOM 2622 C CA . THR A 1 336 ? -61.714 8.637 83.512 1.00 40.03 336 THR A CA 1
ATOM 2623 C C . THR A 1 336 ? -60.605 8.752 84.561 1.00 40.03 336 THR A C 1
ATOM 2625 O O . THR A 1 336 ? -60.259 7.730 85.143 1.00 40.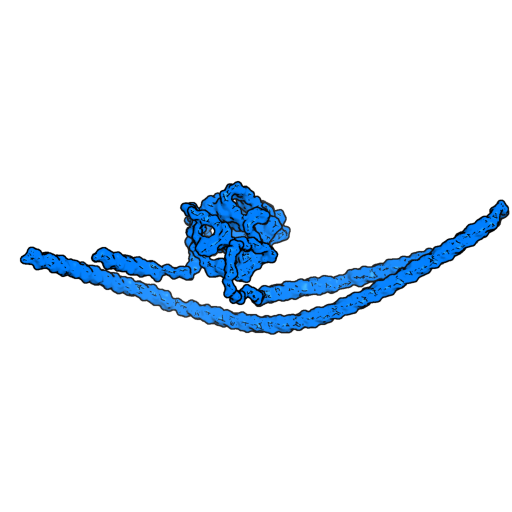03 336 THR A O 1
ATOM 2628 N N . SER A 1 337 ? -60.158 9.972 84.892 1.00 36.16 337 SER A N 1
ATOM 2629 C CA . SER A 1 337 ? -60.150 10.503 86.276 1.00 36.16 337 SER A CA 1
ATOM 2630 C C . SER A 1 337 ? -59.464 11.877 86.392 1.00 36.16 337 SER A C 1
ATOM 2632 O O . SER A 1 337 ? -58.268 12.009 86.165 1.00 36.16 337 SER A O 1
ATOM 2634 N N . SER A 1 338 ? -60.275 12.860 86.793 1.00 43.12 338 SER A N 1
ATOM 2635 C CA . SER A 1 338 ? -60.020 14.020 87.669 1.00 43.12 338 SER A CA 1
ATOM 2636 C C . SER A 1 338 ? -58.755 14.894 87.533 1.00 43.12 338 SER A C 1
ATOM 2638 O O . SER A 1 338 ? -57.658 14.511 87.928 1.00 43.12 338 SER A O 1
ATOM 2640 N N . THR A 1 339 ? -59.043 16.173 87.232 1.00 48.00 339 THR A N 1
ATOM 2641 C CA . THR A 1 339 ? -58.374 17.408 87.707 1.00 48.00 339 THR A CA 1
ATOM 2642 C C . THR A 1 339 ? -56.915 17.610 87.306 1.00 48.00 339 THR A C 1
ATOM 2644 O O . THR A 1 339 ? -56.012 17.297 88.064 1.00 48.00 339 THR A O 1
ATOM 2647 N N . TYR A 1 340 ? -56.693 18.198 86.131 1.00 42.72 340 TYR A N 1
ATOM 2648 C CA . TYR A 1 340 ? -56.290 19.598 85.924 1.00 42.72 340 TYR A CA 1
ATOM 2649 C C . TYR A 1 340 ? -56.365 19.880 84.404 1.00 42.72 340 TYR A C 1
ATOM 2651 O O . TYR A 1 340 ? -56.032 19.029 83.588 1.00 42.72 340 TYR A O 1
ATOM 2659 N N . ASP A 1 341 ? -56.856 21.068 84.049 1.00 48.69 341 ASP A N 1
ATOM 2660 C CA . ASP A 1 341 ? -56.755 21.713 82.728 1.00 48.69 341 ASP A CA 1
ATOM 2661 C C . ASP A 1 341 ? -57.560 21.170 81.517 1.00 48.69 341 ASP A C 1
ATOM 2663 O O . ASP A 1 341 ? -57.049 21.010 80.407 1.00 48.69 341 ASP A O 1
ATOM 2667 N N . SER A 1 342 ? -58.879 20.968 81.666 1.00 50.88 342 SER A N 1
ATOM 2668 C CA . SER A 1 342 ? -59.734 20.581 80.521 1.00 50.88 342 SER A CA 1
ATOM 2669 C C . SER A 1 342 ? -59.807 21.641 79.410 1.00 50.88 342 SER A C 1
ATOM 2671 O O . SER A 1 342 ? -60.105 21.307 78.266 1.00 50.88 342 SER A O 1
ATOM 2673 N N . LYS A 1 343 ? -59.499 22.911 79.708 1.00 55.62 343 LYS A N 1
ATOM 2674 C CA . LYS A 1 343 ? -59.527 24.007 78.727 1.00 55.62 343 LYS A CA 1
ATOM 2675 C C . LYS A 1 343 ? -58.338 23.948 77.763 1.00 55.62 343 LYS A C 1
ATOM 2677 O O . LYS A 1 343 ? -58.524 24.169 76.571 1.00 55.62 343 LYS A O 1
ATOM 2682 N N . VAL A 1 344 ? -57.154 23.591 78.265 1.00 57.50 344 VAL A N 1
ATOM 2683 C CA . VAL A 1 344 ? -55.940 23.395 77.454 1.00 57.50 344 VAL A CA 1
ATOM 2684 C C . VAL A 1 344 ? -56.036 22.110 76.629 1.00 57.50 344 VAL A C 1
ATOM 2686 O O . VAL A 1 344 ? -55.693 22.112 75.450 1.00 57.50 344 VAL A O 1
ATOM 2689 N N . ILE A 1 345 ? -56.606 21.038 77.190 1.00 55.47 345 ILE A N 1
ATOM 2690 C CA . ILE A 1 345 ? -56.841 19.786 76.450 1.00 55.47 345 ILE A CA 1
ATOM 2691 C C . ILE A 1 345 ? -57.869 19.988 75.325 1.00 55.47 345 ILE A C 1
ATOM 2693 O O . ILE A 1 345 ? -57.669 19.481 74.223 1.00 55.47 345 ILE A O 1
ATOM 2697 N N . HIS A 1 346 ? -58.940 20.756 75.555 1.00 58.44 346 HIS A N 1
ATOM 2698 C CA . HIS A 1 346 ? -59.904 21.085 74.500 1.00 58.44 346 HIS A CA 1
ATOM 2699 C C . HIS A 1 346 ? -59.305 21.977 73.406 1.00 58.44 346 HIS A C 1
ATOM 2701 O O . HIS A 1 346 ? -59.540 21.704 72.232 1.00 58.44 346 HIS A O 1
ATOM 2707 N N . ALA A 1 347 ? -58.493 22.976 73.767 1.00 60.56 347 ALA A N 1
ATOM 2708 C CA . ALA A 1 347 ? -57.804 23.824 72.794 1.00 60.56 347 ALA A CA 1
ATOM 2709 C C . ALA A 1 347 ? -56.824 23.019 71.922 1.00 60.56 347 ALA A C 1
ATOM 2711 O O . ALA A 1 347 ? -56.844 23.157 70.701 1.00 60.56 347 ALA A O 1
ATOM 2712 N N . HIS A 1 348 ? -56.043 22.109 72.516 1.00 57.06 348 HIS A N 1
ATOM 2713 C CA . HIS A 1 348 ? -55.163 21.218 71.754 1.00 57.06 348 HIS A CA 1
ATOM 2714 C C . HIS A 1 348 ? -55.929 20.179 70.926 1.00 57.06 348 HIS A C 1
ATOM 2716 O O . HIS A 1 348 ? -55.500 19.845 69.829 1.00 57.06 348 HIS A O 1
ATOM 2722 N N . LEU A 1 349 ? -57.084 19.687 71.386 1.00 59.06 349 LEU A N 1
ATOM 2723 C CA . LEU A 1 349 ? -57.953 18.821 70.577 1.00 59.06 349 LEU A CA 1
ATOM 2724 C C . LEU A 1 349 ? -58.509 19.548 69.348 1.00 59.06 349 LEU A C 1
ATOM 2726 O O . LEU A 1 349 ? -58.638 18.948 68.282 1.00 59.06 349 LEU A O 1
ATOM 2730 N N . GLU A 1 350 ? -58.839 20.828 69.485 1.00 63.62 350 GLU A N 1
ATOM 2731 C CA . GLU A 1 350 ? -59.361 21.650 68.394 1.00 63.62 350 GLU A CA 1
ATOM 2732 C C . GLU A 1 350 ? -58.249 22.047 67.407 1.00 63.62 350 GLU A C 1
ATOM 2734 O O . GLU A 1 350 ? -58.442 21.982 66.192 1.00 63.62 350 GLU A O 1
ATOM 2739 N N . GLU A 1 351 ? -57.043 22.322 67.908 1.00 63.00 351 GLU A N 1
ATOM 2740 C CA . GLU A 1 351 ? -55.822 22.505 67.113 1.00 63.00 351 GLU A CA 1
ATOM 2741 C C . GLU A 1 351 ? -55.427 21.224 66.346 1.00 63.00 351 GLU A C 1
ATOM 2743 O O . GLU A 1 351 ? -55.148 21.267 65.148 1.00 63.00 351 GLU A O 1
ATOM 2748 N N . ILE A 1 352 ? -55.495 20.049 66.981 1.00 62.06 352 ILE A N 1
ATOM 2749 C CA . ILE A 1 352 ? -55.262 18.755 66.316 1.00 62.06 352 ILE A CA 1
ATOM 2750 C C . ILE A 1 352 ? -56.332 18.495 65.251 1.00 62.06 352 ILE A C 1
ATOM 2752 O O . ILE A 1 352 ? -56.007 18.064 64.147 1.00 62.06 352 ILE A O 1
ATOM 2756 N N . LYS A 1 353 ? -57.603 18.805 65.530 1.00 65.62 353 LYS A N 1
ATOM 2757 C CA . LYS A 1 353 ? -58.706 18.621 64.575 1.00 65.62 353 LYS A CA 1
ATOM 2758 C C . LYS A 1 353 ? -58.579 19.544 63.360 1.00 65.62 353 LYS A C 1
ATOM 2760 O O . LYS A 1 353 ? -58.837 19.121 62.234 1.00 65.62 353 LYS A O 1
ATOM 2765 N N . THR A 1 354 ? -58.167 20.792 63.570 1.00 67.19 354 THR A N 1
ATOM 2766 C CA . THR A 1 354 ? -57.919 21.760 62.489 1.00 67.19 354 THR A CA 1
ATOM 2767 C C . THR A 1 354 ? -56.682 21.394 61.670 1.00 67.19 354 THR A C 1
ATOM 2769 O O . THR A 1 354 ? -56.760 21.389 60.441 1.00 67.19 354 THR A O 1
ATOM 2772 N N . THR A 1 355 ? -55.594 20.968 62.316 1.00 62.56 355 THR A N 1
ATOM 2773 C CA . THR A 1 355 ? -54.380 20.471 61.643 1.00 62.56 355 THR A CA 1
ATOM 2774 C C . THR A 1 355 ? -54.657 19.195 60.841 1.00 62.56 355 THR A C 1
ATOM 2776 O O . THR A 1 355 ? -54.189 19.054 59.714 1.00 62.56 355 THR A O 1
ATOM 2779 N N . GLN A 1 356 ? -55.482 18.282 61.362 1.00 58.69 356 GLN A N 1
ATOM 2780 C CA . GLN A 1 356 ? -55.885 17.059 60.662 1.00 58.69 356 GLN A CA 1
ATOM 2781 C C . GLN A 1 356 ? -56.815 17.350 59.471 1.00 58.69 356 GLN A C 1
ATOM 2783 O O . GLN A 1 356 ? -56.693 16.714 58.426 1.00 58.69 356 GLN A O 1
ATOM 2788 N N . SER A 1 357 ? -57.698 18.347 59.586 1.00 63.16 357 SER A N 1
ATOM 2789 C CA . SER A 1 357 ? -58.520 18.825 58.465 1.00 63.16 357 SER A CA 1
ATOM 2790 C C . SER A 1 357 ? -57.656 19.440 57.355 1.00 63.16 357 SER A C 1
ATOM 2792 O O . SER A 1 357 ? -57.827 19.122 56.179 1.00 63.16 357 SER A O 1
ATOM 2794 N N . GLN A 1 358 ? -56.659 20.254 57.720 1.00 65.56 358 GLN A N 1
ATOM 2795 C CA . GLN A 1 358 ? -55.699 20.826 56.769 1.00 65.56 358 GLN A CA 1
ATOM 2796 C C . GLN A 1 358 ? -54.843 19.750 56.085 1.00 65.56 358 GLN A C 1
ATOM 2798 O O . GLN A 1 358 ? -54.630 19.822 54.876 1.00 65.56 358 GLN A O 1
ATOM 2803 N N . GLN A 1 359 ? -54.414 18.716 56.817 1.00 60.59 359 GLN A N 1
ATOM 2804 C CA . GLN A 1 359 ? -53.728 17.559 56.233 1.00 60.59 359 GLN A CA 1
ATOM 2805 C C . GLN A 1 359 ? -54.634 16.767 55.281 1.00 60.59 359 GLN A C 1
ATOM 2807 O O . GLN A 1 359 ? -54.179 16.355 54.216 1.00 60.59 359 GLN A O 1
ATOM 2812 N N . GLY A 1 360 ? -55.919 16.601 55.612 1.00 68.00 360 GLY A N 1
ATOM 2813 C CA . GLY A 1 360 ? -56.904 15.969 54.730 1.00 68.00 360 GLY A CA 1
ATOM 2814 C C . GLY A 1 360 ? -57.093 16.731 53.415 1.00 68.00 360 GLY A C 1
ATOM 2815 O O . GLY A 1 360 ? -57.088 16.124 52.348 1.00 68.00 360 GLY A O 1
ATOM 2816 N N . HIS A 1 361 ? -57.172 18.063 53.472 1.00 67.75 361 HIS A N 1
ATOM 2817 C CA . HIS A 1 361 ? -57.256 18.904 52.276 1.00 67.75 361 HIS A CA 1
ATOM 2818 C C . HIS A 1 361 ? -55.974 18.876 51.433 1.00 67.75 361 HIS A C 1
ATOM 2820 O O . HIS A 1 361 ? -56.060 18.805 50.209 1.00 67.75 361 HIS A O 1
ATOM 2826 N N . ALA A 1 362 ? -54.794 18.872 52.060 1.00 67.31 362 ALA A N 1
ATOM 2827 C CA . ALA A 1 362 ? -53.525 18.741 51.345 1.00 67.31 362 ALA A CA 1
ATOM 2828 C C . ALA A 1 362 ? -53.395 17.374 50.647 1.00 67.31 362 ALA A C 1
ATOM 2830 O O . ALA A 1 362 ? -52.972 17.309 49.496 1.00 67.31 362 ALA A O 1
ATOM 2831 N N . LEU A 1 363 ? -53.814 16.286 51.303 1.00 67.81 363 LEU A N 1
ATOM 2832 C CA . LEU A 1 363 ? -53.835 14.946 50.705 1.00 67.81 363 LEU A CA 1
ATOM 2833 C C . LEU A 1 363 ? -54.843 14.838 49.556 1.00 67.81 363 LEU A C 1
ATOM 2835 O O . LEU A 1 363 ? -54.559 14.169 48.564 1.00 67.81 363 LEU A O 1
ATOM 2839 N N . GLN A 1 364 ? -55.986 15.517 49.664 1.00 71.06 364 GLN A N 1
ATOM 2840 C CA . GLN A 1 364 ? -56.967 15.579 48.585 1.00 71.06 364 GLN A CA 1
ATOM 2841 C C . GLN A 1 364 ? -56.427 16.365 47.380 1.00 71.06 364 GLN A C 1
ATOM 2843 O O . GLN A 1 364 ? -56.537 15.889 46.259 1.00 71.06 364 GLN A O 1
ATOM 2848 N N . SER A 1 365 ? -55.752 17.496 47.608 1.00 73.06 365 SER A N 1
ATOM 2849 C CA . SER A 1 365 ? -55.095 18.263 46.537 1.00 73.06 365 SER A CA 1
ATOM 2850 C C . SER A 1 365 ? -54.023 17.439 45.819 1.00 73.06 365 SER A C 1
ATOM 2852 O O . SER A 1 365 ? -53.999 17.396 44.597 1.00 73.06 365 SER A O 1
ATOM 2854 N N . VAL A 1 366 ? -53.174 16.722 46.565 1.00 73.31 366 VAL A N 1
ATOM 2855 C CA . VAL A 1 366 ? -52.139 15.851 45.979 1.00 73.31 366 VAL A CA 1
ATOM 2856 C C . VAL A 1 366 ? -52.760 14.701 45.182 1.00 73.31 366 VAL A C 1
ATOM 2858 O O . VAL A 1 366 ? -52.215 14.286 44.161 1.00 73.31 366 VAL A O 1
ATOM 2861 N N . ARG A 1 367 ? -53.907 14.173 45.625 1.00 75.56 367 ARG A N 1
ATOM 2862 C CA . ARG A 1 367 ? -54.657 13.163 44.873 1.00 75.56 367 ARG A CA 1
ATOM 2863 C C . ARG A 1 367 ? -55.139 13.721 43.537 1.00 75.56 367 ARG A C 1
ATOM 2865 O O . ARG A 1 367 ? -54.956 13.056 42.519 1.00 75.56 367 ARG A O 1
ATOM 2872 N N . ASP A 1 368 ? -55.742 14.902 43.558 1.00 75.62 368 ASP A N 1
ATOM 2873 C CA . ASP A 1 368 ? -56.304 15.535 42.368 1.00 75.62 368 ASP A CA 1
ATOM 2874 C C . ASP A 1 368 ? -55.185 15.873 41.360 1.00 75.62 368 ASP A C 1
ATOM 2876 O O . ASP A 1 368 ? -55.295 15.511 40.189 1.00 75.62 368 ASP A O 1
ATOM 2880 N N . ASP A 1 369 ? -54.037 16.381 41.828 1.00 74.38 369 ASP A N 1
ATOM 2881 C CA . ASP A 1 369 ? -52.851 16.640 40.993 1.00 74.38 369 ASP A CA 1
ATOM 2882 C C . ASP A 1 369 ? -52.291 15.361 40.333 1.00 74.38 369 ASP A C 1
ATOM 2884 O O . ASP A 1 369 ? -51.874 15.374 39.172 1.00 74.38 369 ASP A O 1
ATOM 2888 N N . ILE A 1 370 ? -52.288 14.225 41.045 1.00 71.44 370 ILE A N 1
ATOM 2889 C CA . ILE A 1 370 ? -51.835 12.931 40.499 1.00 71.44 370 ILE A CA 1
ATOM 2890 C C . ILE A 1 370 ? -52.805 12.412 39.427 1.00 71.44 370 ILE A C 1
ATOM 2892 O O . ILE A 1 370 ? -52.371 11.830 38.426 1.00 71.44 370 ILE A O 1
ATOM 2896 N N . VAL A 1 371 ? -54.110 12.614 39.615 1.00 75.44 371 VAL A N 1
ATOM 2897 C CA . VAL A 1 371 ? -55.134 12.233 38.631 1.00 75.44 371 VAL A CA 1
ATOM 2898 C C . VAL A 1 371 ? -55.024 13.103 37.376 1.00 75.44 371 VAL A C 1
ATOM 2900 O O . VAL A 1 371 ? -55.019 12.567 36.262 1.00 75.44 371 VAL A O 1
ATOM 2903 N N . ASP A 1 372 ? -54.837 14.411 37.537 1.00 77.62 372 ASP A N 1
ATOM 2904 C CA . ASP A 1 372 ? -54.637 15.343 36.424 1.00 77.62 372 ASP A CA 1
ATOM 2905 C C . ASP A 1 372 ? -53.341 15.048 35.663 1.00 77.62 372 ASP A C 1
ATOM 2907 O O . ASP A 1 372 ? -53.334 15.014 34.426 1.00 77.62 372 ASP A O 1
ATOM 2911 N N . PHE A 1 373 ? -52.261 14.716 36.375 1.00 75.62 373 PHE A N 1
ATOM 2912 C CA . PHE A 1 373 ? -51.015 14.267 35.762 1.00 75.62 373 PHE A CA 1
ATOM 2913 C C . PHE A 1 373 ? -51.209 12.985 34.940 1.00 75.62 373 PHE A C 1
ATOM 2915 O O . PHE A 1 373 ? -50.779 12.927 33.786 1.00 75.62 373 PHE A O 1
ATOM 2922 N N . LYS A 1 374 ? -51.919 11.978 35.478 1.00 74.38 374 LYS A N 1
ATOM 2923 C CA . LYS A 1 374 ? -52.250 10.732 34.757 1.00 74.38 374 LYS A CA 1
ATOM 2924 C C . LYS A 1 374 ? -53.027 11.023 33.472 1.00 74.38 374 LYS A C 1
ATOM 2926 O O . LYS A 1 374 ? -52.719 10.448 32.424 1.00 74.38 374 LYS A O 1
ATOM 2931 N N . SER A 1 375 ? -54.003 11.928 33.531 1.00 76.31 375 SER A N 1
ATOM 2932 C CA . SER A 1 375 ? -54.804 12.304 32.361 1.00 76.31 375 SER A CA 1
ATOM 2933 C C . SER A 1 375 ? -53.958 12.994 31.281 1.00 76.31 375 SER A C 1
ATOM 2935 O O . SER A 1 375 ? -54.003 12.597 30.114 1.00 76.31 375 SER A O 1
ATOM 2937 N N . THR A 1 376 ? -53.091 13.929 31.681 1.00 75.25 376 THR A N 1
ATOM 2938 C CA . THR A 1 376 ? -52.208 14.686 30.781 1.00 75.25 376 THR A CA 1
ATOM 2939 C C . THR A 1 376 ? -51.193 13.774 30.094 1.00 75.25 376 THR A C 1
ATOM 2941 O O . THR A 1 376 ? -50.980 13.869 28.884 1.00 75.25 376 THR A O 1
ATOM 2944 N N . LEU A 1 377 ? -50.599 12.840 30.842 1.00 71.88 377 LEU A N 1
ATOM 2945 C CA . LEU A 1 377 ? -49.627 11.880 30.315 1.00 71.88 377 LEU A CA 1
ATOM 2946 C C . LEU A 1 377 ? -50.284 10.939 29.295 1.00 71.88 377 LEU A C 1
ATOM 2948 O O . LEU A 1 377 ? -49.747 10.722 28.209 1.00 71.88 377 LEU A O 1
ATOM 2952 N N . THR A 1 378 ? -51.492 10.456 29.600 1.00 71.38 378 THR A N 1
ATOM 2953 C CA . THR A 1 378 ? -52.281 9.612 28.685 1.00 71.38 378 THR A CA 1
ATOM 2954 C C . THR A 1 378 ? -52.627 10.367 27.398 1.00 71.38 378 THR A C 1
ATOM 2956 O O . THR A 1 378 ? -52.513 9.821 26.297 1.00 71.38 378 THR A O 1
ATOM 2959 N N . GLN A 1 379 ? -52.985 11.649 27.512 1.00 77.06 379 GLN A N 1
ATOM 2960 C CA . GLN A 1 379 ? -53.296 12.492 26.363 1.00 77.06 379 GLN A CA 1
ATOM 2961 C C . GLN A 1 379 ? -52.065 12.727 25.475 1.00 77.06 379 GLN A C 1
ATOM 2963 O O . GLN A 1 379 ? -52.155 12.527 24.262 1.00 77.06 379 GLN A O 1
ATOM 2968 N N . GLN A 1 380 ? -50.906 13.069 26.048 1.00 72.31 380 GLN A N 1
ATOM 2969 C CA . GLN A 1 380 ? -49.676 13.257 25.268 1.00 72.31 380 GLN A CA 1
ATOM 2970 C C . GLN A 1 380 ? -49.187 11.960 24.609 1.00 72.31 380 GLN A C 1
ATOM 2972 O O . GLN A 1 380 ? -48.764 11.978 23.452 1.00 72.31 380 GLN A O 1
ATOM 2977 N N . LEU A 1 381 ? -49.317 10.819 25.290 1.00 66.81 381 LEU A N 1
ATOM 2978 C CA . LEU A 1 381 ? -48.989 9.509 24.722 1.00 66.81 381 LEU A CA 1
ATOM 2979 C C . LEU A 1 381 ? -49.885 9.144 23.535 1.00 66.81 381 LEU A C 1
ATOM 2981 O O . LEU A 1 381 ? -49.385 8.652 22.524 1.00 66.81 381 LEU A O 1
ATOM 2985 N N . SER A 1 382 ? -51.188 9.431 23.614 1.00 72.19 382 SER A N 1
ATOM 2986 C CA . SER A 1 382 ? -52.114 9.187 22.499 1.00 72.19 382 SER A CA 1
ATOM 2987 C C . SER A 1 382 ? -51.772 10.028 21.261 1.00 72.19 382 SER A C 1
ATOM 2989 O O . SER A 1 382 ? -51.824 9.538 20.131 1.00 72.19 382 SER A O 1
ATOM 2991 N N . GLN A 1 383 ? -51.344 11.278 21.471 1.00 72.25 383 GLN A N 1
ATOM 2992 C CA . GLN A 1 383 ? -50.911 12.170 20.397 1.00 72.25 383 GLN A CA 1
ATOM 2993 C C . GLN A 1 383 ? -49.610 11.682 19.753 1.00 72.25 383 GLN A C 1
ATOM 2995 O O . GLN A 1 383 ? -49.487 11.709 18.528 1.00 72.25 383 GLN A O 1
ATOM 3000 N N . LEU A 1 384 ? -48.669 11.179 20.555 1.00 68.69 384 LEU A N 1
ATOM 3001 C CA . LEU A 1 384 ? -47.396 10.645 20.073 1.00 68.69 384 LEU A CA 1
ATOM 3002 C C . LEU A 1 384 ? -47.588 9.346 19.274 1.00 68.69 384 LEU A C 1
ATOM 3004 O O . LEU A 1 384 ? -47.007 9.200 18.200 1.00 68.69 384 LEU A O 1
ATOM 3008 N N . LEU A 1 385 ? -48.463 8.445 19.731 1.00 67.88 385 LEU A N 1
ATOM 3009 C CA . LEU A 1 385 ? -48.844 7.237 18.986 1.00 67.88 385 LEU A CA 1
ATOM 3010 C C . LEU A 1 385 ? -49.527 7.567 17.654 1.00 67.88 385 LEU A C 1
ATOM 3012 O O . LEU A 1 385 ? -49.187 6.975 16.631 1.00 67.88 385 LEU A O 1
ATOM 3016 N N . SER A 1 386 ? -50.434 8.548 17.635 1.00 71.19 386 SER A N 1
ATOM 3017 C CA . SER A 1 386 ? -51.079 8.994 16.393 1.00 71.19 386 SER A CA 1
ATOM 3018 C C . SER A 1 386 ? -50.074 9.610 15.412 1.00 71.19 386 SER A C 1
ATOM 3020 O O . SER A 1 386 ? -50.137 9.352 14.207 1.00 71.19 386 SER A O 1
ATOM 3022 N N . ALA A 1 387 ? -49.115 10.393 15.916 1.00 68.69 387 ALA A N 1
ATOM 3023 C CA . ALA A 1 387 ? -48.048 10.966 15.103 1.00 68.69 387 ALA A CA 1
ATOM 3024 C C . ALA A 1 387 ? -47.122 9.880 14.533 1.00 68.69 387 ALA A C 1
ATOM 3026 O O . ALA A 1 387 ? -46.792 9.930 13.349 1.00 68.69 387 ALA A O 1
ATOM 3027 N N . LEU A 1 388 ? -46.769 8.868 15.332 1.00 62.91 388 LEU A N 1
ATOM 3028 C CA . LEU A 1 388 ? -45.982 7.718 14.880 1.00 62.91 388 LEU A CA 1
ATOM 3029 C C . LEU A 1 388 ? -46.714 6.886 13.825 1.00 62.91 388 LEU A C 1
ATOM 3031 O O . LEU A 1 388 ? -46.097 6.492 12.840 1.00 62.91 388 LEU A O 1
ATOM 3035 N N . GLN A 1 389 ? -48.020 6.657 13.977 1.00 64.31 389 GLN A N 1
ATOM 3036 C CA . GLN A 1 389 ? -48.818 5.946 12.973 1.00 64.31 389 GLN A CA 1
ATOM 3037 C C . GLN A 1 389 ? -48.861 6.701 11.641 1.00 64.31 389 GLN A C 1
ATOM 3039 O O . GLN A 1 389 ? -48.614 6.101 10.598 1.00 64.31 389 GLN A O 1
ATOM 3044 N N . LYS A 1 390 ? -49.080 8.023 11.672 1.00 70.81 390 LYS A N 1
ATOM 3045 C CA . LYS A 1 390 ? -49.034 8.867 10.465 1.00 70.81 390 LYS A CA 1
ATOM 3046 C C . LYS A 1 390 ? -47.653 8.889 9.813 1.00 70.81 390 LYS A C 1
ATOM 3048 O O . LYS A 1 390 ? -47.556 8.958 8.591 1.00 70.81 390 LYS A O 1
ATOM 3053 N N . LEU A 1 391 ? -46.587 8.844 10.613 1.00 63.38 391 LEU A N 1
ATOM 3054 C CA . LEU A 1 391 ? -45.221 8.778 10.102 1.00 63.38 391 LEU A CA 1
ATOM 3055 C C . LEU A 1 391 ? -44.953 7.424 9.436 1.00 63.38 391 LEU A C 1
ATOM 3057 O O . LEU A 1 391 ? -44.415 7.387 8.337 1.00 63.38 391 LEU A O 1
ATOM 3061 N N . ASN A 1 392 ? -45.386 6.329 10.062 1.00 62.09 392 ASN A N 1
ATOM 3062 C CA . ASN A 1 392 ? -45.225 4.978 9.534 1.00 62.09 392 ASN A CA 1
ATOM 3063 C C . ASN A 1 392 ? -45.996 4.789 8.216 1.00 62.09 392 ASN A C 1
ATOM 3065 O O . ASN A 1 392 ? -45.449 4.291 7.241 1.00 62.09 392 ASN A O 1
ATOM 3069 N N . GLU A 1 393 ? -47.236 5.277 8.138 1.00 63.31 393 GLU A N 1
ATOM 3070 C CA . GLU A 1 393 ? -48.042 5.219 6.912 1.00 63.31 393 GLU A CA 1
ATOM 3071 C C . GLU A 1 393 ? -47.401 6.015 5.760 1.00 63.31 393 GLU A C 1
ATOM 3073 O O . GLU A 1 393 ? -47.359 5.550 4.619 1.00 63.31 393 GLU A O 1
ATOM 3078 N N . ARG A 1 394 ? -46.816 7.182 6.065 1.00 65.94 394 ARG A N 1
ATOM 3079 C CA . ARG A 1 394 ? -46.101 8.009 5.084 1.00 65.94 394 ARG A CA 1
ATOM 3080 C C . ARG A 1 394 ? -44.792 7.367 4.620 1.00 65.94 394 ARG A C 1
ATOM 3082 O O . ARG A 1 394 ? -44.516 7.366 3.425 1.00 65.94 394 ARG A O 1
ATOM 3089 N N . VAL A 1 395 ? -44.024 6.785 5.540 1.00 54.75 395 VAL A N 1
ATOM 3090 C CA . VAL A 1 395 ? -42.757 6.103 5.236 1.00 54.75 395 VAL A CA 1
ATOM 3091 C C . VAL A 1 395 ? -42.999 4.827 4.424 1.00 54.75 395 VAL A C 1
ATOM 3093 O O . VAL A 1 395 ? -42.302 4.603 3.440 1.00 54.75 395 VAL A O 1
ATOM 3096 N N . ILE A 1 396 ? -44.025 4.033 4.748 1.00 56.56 396 ILE A N 1
ATOM 3097 C CA . ILE A 1 396 ? -44.395 2.838 3.969 1.00 56.56 396 ILE A CA 1
ATOM 3098 C C . ILE A 1 396 ? -44.830 3.220 2.544 1.00 56.56 396 ILE A C 1
ATOM 3100 O O . ILE A 1 396 ? -44.474 2.529 1.586 1.00 56.56 396 ILE A O 1
ATOM 3104 N N . GLY A 1 397 ? -45.566 4.325 2.381 1.00 58.75 397 GLY A N 1
ATOM 3105 C CA . GLY A 1 397 ? -45.934 4.850 1.063 1.00 58.75 397 GLY A CA 1
ATOM 3106 C C . GLY A 1 397 ? -44.715 5.245 0.223 1.00 58.75 397 GLY A C 1
ATOM 3107 O O . GLY A 1 397 ? -44.604 4.842 -0.934 1.00 58.75 397 GLY A O 1
ATOM 3108 N N . GLU A 1 398 ? -43.769 5.959 0.831 1.00 58.34 398 GLU A N 1
ATOM 3109 C CA . GLU A 1 398 ? -42.559 6.462 0.171 1.00 58.34 398 GLU A CA 1
ATOM 3110 C C . GLU A 1 398 ? -41.561 5.333 -0.167 1.00 58.34 398 GLU A C 1
ATOM 3112 O O . GLU A 1 398 ? -40.963 5.322 -1.244 1.00 58.34 398 GLU A O 1
ATOM 3117 N N . VAL A 1 399 ? -41.445 4.311 0.692 1.00 55.88 399 VAL A N 1
ATOM 3118 C CA . VAL A 1 399 ? -40.631 3.107 0.433 1.00 55.88 399 VAL A CA 1
ATOM 3119 C C . VAL A 1 399 ? -41.211 2.269 -0.710 1.00 55.88 399 VAL A C 1
ATOM 3121 O O . VAL A 1 399 ? -40.460 1.754 -1.542 1.00 55.88 399 VAL A O 1
ATOM 3124 N N . ARG A 1 400 ? -42.543 2.161 -0.808 1.00 56.81 400 ARG A N 1
ATOM 3125 C CA . ARG A 1 400 ? -43.204 1.443 -1.909 1.00 56.81 400 ARG A CA 1
ATOM 3126 C C . ARG A 1 400 ? -42.983 2.149 -3.249 1.00 56.81 400 ARG A C 1
ATOM 3128 O O . ARG A 1 400 ? -42.735 1.482 -4.249 1.00 56.81 400 ARG A O 1
ATOM 3135 N N . GLU A 1 401 ? -43.028 3.479 -3.271 1.00 62.22 401 GLU A N 1
ATOM 3136 C CA . GLU A 1 401 ? -42.753 4.278 -4.471 1.00 62.22 401 GLU A CA 1
ATOM 3137 C C . GLU A 1 401 ? -41.277 4.172 -4.907 1.00 62.22 401 GLU A C 1
ATOM 3139 O O . GLU A 1 401 ? -40.992 3.982 -6.093 1.00 62.22 401 GLU A O 1
ATOM 3144 N N . GLN A 1 402 ? -40.334 4.160 -3.955 1.00 53.97 402 GLN A N 1
ATOM 3145 C CA . GLN A 1 402 ? -38.918 3.910 -4.249 1.00 53.97 402 GLN A CA 1
ATOM 3146 C C . GLN A 1 402 ? -38.642 2.487 -4.759 1.00 53.97 402 GLN A C 1
ATOM 3148 O O . GLN A 1 402 ? -37.807 2.325 -5.651 1.00 53.97 402 GLN A O 1
ATOM 3153 N N . GLN A 1 403 ? -39.347 1.461 -4.268 1.00 56.94 403 GLN A N 1
ATOM 3154 C CA . GLN A 1 403 ? -39.221 0.092 -4.789 1.00 56.94 403 GLN A CA 1
ATOM 3155 C C . GLN A 1 403 ? -39.626 -0.011 -6.265 1.00 56.94 403 GLN A C 1
ATOM 3157 O O . GLN A 1 403 ? -38.904 -0.633 -7.045 1.00 56.94 403 GLN A O 1
ATOM 3162 N N . TYR A 1 404 ? -40.720 0.643 -6.673 1.00 59.97 404 TYR A N 1
ATOM 3163 C CA . TYR A 1 404 ? -41.125 0.678 -8.084 1.00 59.97 404 TYR A CA 1
ATOM 3164 C C . TYR A 1 404 ? -40.096 1.403 -8.961 1.00 59.97 404 TYR A C 1
ATOM 3166 O O . TYR A 1 404 ? -39.742 0.905 -10.033 1.00 59.97 404 TYR A O 1
ATOM 3174 N N . GLY A 1 405 ? -39.554 2.531 -8.488 1.00 65.12 405 GLY A N 1
ATOM 3175 C CA . GLY A 1 405 ? -38.484 3.244 -9.191 1.00 65.12 405 GLY A CA 1
ATOM 3176 C C . GLY A 1 405 ? -37.202 2.414 -9.333 1.00 65.12 405 GLY A C 1
ATOM 3177 O O . GLY A 1 405 ? -36.530 2.483 -10.362 1.00 65.12 405 GLY A O 1
ATOM 3178 N N . MET A 1 406 ? -36.881 1.589 -8.332 1.00 61.44 406 MET A N 1
ATOM 3179 C CA . MET A 1 406 ? -35.688 0.740 -8.337 1.00 61.44 406 MET A CA 1
ATOM 3180 C C . MET A 1 406 ? -35.846 -0.504 -9.223 1.00 61.44 406 MET A C 1
ATOM 3182 O O . MET A 1 406 ? -34.878 -0.914 -9.859 1.00 61.44 406 MET A O 1
ATOM 3186 N N . GLU A 1 407 ? -37.054 -1.064 -9.352 1.00 68.12 407 GLU A N 1
ATOM 3187 C CA . GLU A 1 407 ? -37.333 -2.167 -10.284 1.00 68.12 407 GLU A CA 1
ATOM 3188 C C . GLU A 1 407 ? -37.238 -1.714 -11.754 1.00 68.12 407 GLU A C 1
ATOM 3190 O O . GLU A 1 407 ? -36.696 -2.429 -12.601 1.00 68.12 407 GLU A O 1
ATOM 3195 N N . GLU A 1 408 ? -37.697 -0.498 -12.069 1.00 70.75 408 GLU A N 1
ATOM 3196 C CA . GLU A 1 408 ? -37.529 0.086 -13.407 1.00 70.75 408 GLU A CA 1
ATOM 3197 C C . GLU A 1 408 ? -36.047 0.354 -13.727 1.00 70.75 408 GLU A C 1
ATOM 3199 O O . GLU A 1 408 ? -35.589 0.120 -14.850 1.00 70.75 408 GLU A O 1
ATOM 3204 N N . LEU A 1 409 ? -35.275 0.794 -12.729 1.00 65.44 409 LEU A N 1
ATOM 3205 C CA . LEU A 1 409 ? -33.829 0.989 -12.846 1.00 65.44 409 LEU A CA 1
ATOM 3206 C C . LEU A 1 409 ? -33.088 -0.344 -13.018 1.00 65.44 409 LEU A C 1
ATOM 3208 O O . LEU A 1 409 ? -32.218 -0.433 -13.881 1.00 65.44 409 LEU A O 1
ATOM 3212 N N . SER A 1 410 ? -33.482 -1.391 -12.284 1.00 65.88 410 SER A N 1
ATOM 3213 C CA . SER A 1 410 ? -32.943 -2.749 -12.441 1.00 65.88 410 SER A CA 1
ATOM 3214 C C . SER A 1 410 ? -33.185 -3.280 -13.852 1.00 65.88 410 SER A C 1
ATOM 3216 O O . SER A 1 410 ? -32.248 -3.742 -14.491 1.00 65.88 410 SER A O 1
ATOM 3218 N N . LYS A 1 411 ? -34.398 -3.113 -14.402 1.00 73.38 411 LYS A N 1
ATOM 3219 C CA . LYS A 1 411 ? -34.705 -3.514 -15.788 1.00 73.38 411 LYS A CA 1
ATOM 3220 C C . LYS A 1 411 ? -33.843 -2.780 -16.814 1.00 73.38 411 LYS A C 1
ATOM 3222 O O . LYS A 1 411 ? -33.417 -3.383 -17.795 1.00 73.38 411 LYS A O 1
ATOM 3227 N N . LYS A 1 412 ? -33.558 -1.490 -16.601 1.00 75.25 412 LYS A N 1
ATOM 3228 C CA . LYS A 1 412 ? -32.669 -0.710 -17.483 1.00 75.25 412 LYS A CA 1
ATOM 3229 C C . LYS A 1 412 ? -31.209 -1.154 -17.367 1.00 75.25 412 LYS A C 1
ATOM 3231 O O . LYS A 1 412 ? -30.519 -1.192 -18.382 1.00 75.25 412 LYS A O 1
ATOM 3236 N N . VAL A 1 413 ? -30.751 -1.522 -16.170 1.00 71.25 413 VAL A N 1
ATOM 3237 C CA . VAL A 1 413 ? -29.398 -2.052 -15.934 1.00 71.25 413 VAL A CA 1
ATOM 3238 C C . VAL A 1 413 ? -29.237 -3.449 -16.534 1.00 71.25 413 VAL A C 1
ATOM 3240 O O . VAL A 1 413 ? -28.244 -3.686 -17.215 1.00 71.25 413 VAL A O 1
ATOM 3243 N N . ASP A 1 414 ? -30.224 -4.333 -16.387 1.00 70.62 414 ASP A N 1
ATOM 3244 C CA . ASP A 1 414 ? -30.208 -5.673 -16.988 1.00 70.62 414 ASP A CA 1
ATOM 3245 C C . ASP A 1 414 ? -30.153 -5.603 -18.519 1.00 70.62 414 ASP A C 1
ATOM 3247 O O . ASP A 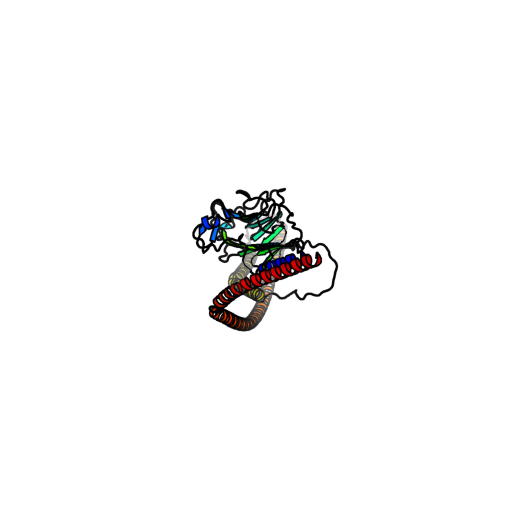1 414 ? -29.422 -6.357 -19.160 1.00 70.62 414 ASP A O 1
ATOM 3251 N N . LEU A 1 415 ? -30.864 -4.642 -19.116 1.00 72.81 415 LEU A N 1
ATOM 3252 C CA . LEU A 1 415 ? -30.840 -4.401 -20.560 1.00 72.81 415 LEU A CA 1
ATOM 3253 C C . LEU A 1 415 ? -29.461 -3.901 -21.025 1.00 72.81 415 LEU A C 1
ATOM 3255 O O . LEU A 1 415 ? -28.968 -4.307 -22.077 1.00 72.81 415 LEU A O 1
ATOM 3259 N N . LEU A 1 416 ? -28.799 -3.073 -20.213 1.00 66.56 416 LEU A N 1
ATOM 3260 C CA . LEU A 1 416 ? -27.455 -2.561 -20.491 1.00 66.56 416 LEU A CA 1
ATOM 3261 C C . LEU A 1 416 ? -26.383 -3.644 -20.298 1.00 66.56 416 LEU A C 1
ATOM 3263 O O . LEU A 1 416 ? -25.455 -3.735 -21.096 1.00 66.56 416 LEU A O 1
ATOM 3267 N N . MET A 1 417 ? -26.547 -4.517 -19.304 1.00 67.44 417 MET A N 1
ATOM 3268 C CA . MET A 1 417 ? -25.666 -5.655 -19.036 1.00 67.44 417 MET A CA 1
ATOM 3269 C C . MET A 1 417 ? -25.816 -6.755 -20.094 1.00 67.44 417 MET A C 1
ATOM 3271 O O . MET A 1 417 ? -24.818 -7.338 -20.514 1.00 67.44 417 MET A O 1
ATOM 3275 N N . ALA A 1 418 ? -27.034 -6.995 -20.590 1.00 72.69 418 ALA A N 1
ATOM 3276 C CA . ALA A 1 418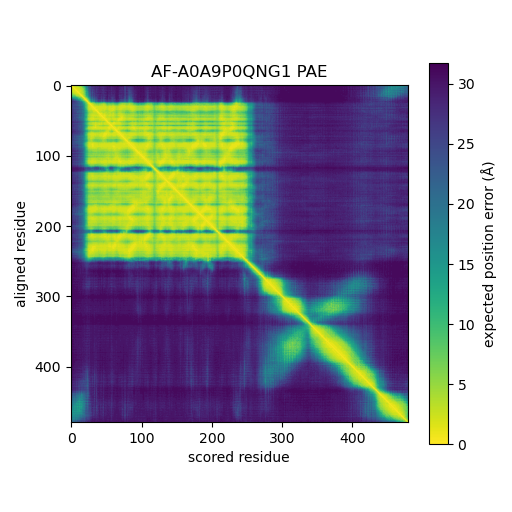 ? -27.276 -7.873 -21.733 1.00 72.69 418 ALA A CA 1
ATOM 3277 C C . ALA A 1 418 ? -26.593 -7.340 -23.002 1.00 72.69 418 ALA A C 1
ATOM 3279 O O . ALA A 1 418 ? -25.930 -8.100 -23.704 1.00 72.69 418 ALA A O 1
ATOM 3280 N N . ASN A 1 419 ? -26.671 -6.029 -23.249 1.00 68.69 419 ASN A N 1
ATOM 3281 C CA . ASN A 1 419 ? -25.998 -5.395 -24.382 1.00 68.69 419 ASN A CA 1
ATOM 3282 C C . ASN A 1 419 ? -24.464 -5.446 -24.233 1.00 68.69 419 ASN A C 1
ATOM 3284 O O . ASN A 1 419 ? -23.750 -5.815 -25.159 1.00 68.69 419 ASN A O 1
ATOM 3288 N N . HIS A 1 420 ? -23.939 -5.195 -23.032 1.00 63.44 420 HIS A N 1
ATOM 3289 C CA . HIS A 1 420 ? -22.501 -5.267 -22.765 1.00 63.44 420 HIS A CA 1
ATOM 3290 C C . HIS A 1 420 ? -21.947 -6.699 -22.853 1.00 63.44 420 HIS A C 1
ATOM 3292 O O . HIS A 1 420 ? -20.794 -6.902 -23.237 1.00 63.44 420 HIS A O 1
ATOM 3298 N N . LYS A 1 421 ? -22.770 -7.703 -22.526 1.00 69.06 421 LYS A N 1
ATOM 3299 C CA . LYS A 1 421 ? -22.445 -9.124 -22.695 1.00 69.06 421 LYS A CA 1
ATOM 3300 C C . LYS A 1 421 ? -22.435 -9.532 -24.168 1.00 69.06 421 LYS A C 1
ATOM 3302 O O . LYS A 1 421 ? -21.549 -10.281 -24.566 1.00 69.06 421 LYS A O 1
ATOM 3307 N N . GLU A 1 422 ? -23.365 -9.013 -24.968 1.00 68.56 422 GLU A N 1
ATOM 3308 C CA . GLU A 1 422 ? -23.387 -9.200 -26.424 1.00 68.56 422 GLU A CA 1
ATOM 3309 C C . GLU A 1 422 ? -22.133 -8.588 -27.073 1.00 68.56 422 GLU A C 1
ATOM 3311 O O . GLU A 1 422 ? -21.459 -9.244 -27.864 1.00 68.56 422 GLU A O 1
ATOM 3316 N N . VAL A 1 423 ? -21.744 -7.376 -26.660 1.00 65.19 423 VAL A N 1
ATOM 3317 C CA . VAL A 1 423 ? -20.508 -6.717 -27.120 1.00 65.19 423 VAL A CA 1
ATOM 3318 C C . VAL A 1 423 ? -19.268 -7.514 -26.705 1.00 65.19 423 VAL A C 1
ATOM 3320 O O . VAL A 1 423 ? -18.411 -7.792 -27.541 1.00 65.19 423 VAL A O 1
ATOM 3323 N N . ALA A 1 424 ? -19.179 -7.959 -25.448 1.00 63.22 424 ALA A N 1
ATOM 3324 C CA . ALA A 1 424 ? -18.067 -8.793 -24.989 1.00 63.22 424 ALA A CA 1
ATOM 3325 C C . ALA A 1 424 ? -17.977 -10.122 -25.763 1.00 63.22 424 ALA A C 1
ATOM 3327 O O . ALA A 1 424 ? -16.881 -10.578 -26.093 1.00 63.22 424 ALA A O 1
ATOM 3328 N N . TYR A 1 425 ? -19.120 -10.719 -26.111 1.00 65.62 425 TYR A N 1
ATOM 3329 C CA . TYR A 1 425 ? -19.177 -11.931 -26.923 1.00 65.62 425 TYR A CA 1
ATOM 3330 C C . TYR A 1 425 ? -18.715 -11.689 -28.369 1.00 65.62 425 TYR A C 1
ATOM 3332 O O . TYR A 1 425 ? -17.965 -12.503 -28.909 1.00 65.62 425 TYR A O 1
ATOM 3340 N N . GLN A 1 426 ? -19.076 -10.554 -28.975 1.00 60.53 426 GLN A N 1
ATOM 3341 C CA . GLN A 1 426 ? -18.588 -10.159 -30.303 1.00 60.53 426 GLN A CA 1
ATOM 3342 C C . GLN A 1 426 ? -17.070 -9.913 -30.314 1.00 60.53 426 GLN A C 1
ATOM 3344 O O . GLN A 1 426 ? -16.386 -10.368 -31.231 1.00 60.53 426 GLN A O 1
ATOM 3349 N N . TYR A 1 427 ? -16.512 -9.298 -29.266 1.00 57.91 427 TYR A N 1
ATOM 3350 C CA . TYR A 1 427 ? -15.058 -9.159 -29.102 1.00 57.91 427 TYR A CA 1
ATOM 3351 C C . TYR A 1 427 ? -14.360 -10.513 -28.921 1.00 57.91 427 TYR A C 1
ATOM 3353 O O . TYR A 1 427 ? -13.313 -10.768 -29.518 1.00 57.91 427 TYR A O 1
ATOM 3361 N N . GLN A 1 428 ? -14.958 -11.424 -28.150 1.00 55.88 428 GLN A N 1
ATOM 3362 C CA . GLN A 1 428 ? -14.402 -12.757 -27.928 1.00 55.88 428 GLN A CA 1
ATOM 3363 C C . GLN A 1 428 ? -14.483 -13.652 -29.179 1.00 55.88 428 GLN A C 1
ATOM 3365 O O . GLN A 1 428 ? -13.588 -14.469 -29.406 1.00 55.88 428 GLN A O 1
ATOM 3370 N N . GLN A 1 429 ? -15.514 -13.497 -30.017 1.00 56.28 429 GLN A N 1
ATOM 3371 C CA . GLN A 1 429 ? -15.576 -14.146 -31.330 1.00 56.28 429 GLN A CA 1
ATOM 3372 C C . GLN A 1 429 ? -14.592 -13.524 -32.332 1.00 56.28 429 GLN A C 1
ATOM 3374 O O . GLN A 1 429 ? -13.973 -14.269 -33.091 1.00 56.28 429 GLN A O 1
ATOM 3379 N N . GLY A 1 430 ? -14.360 -12.207 -32.279 1.00 50.91 430 GLY A N 1
ATOM 3380 C CA . GLY A 1 430 ? -13.308 -11.538 -33.054 1.00 50.91 430 GLY A CA 1
ATOM 3381 C C . GLY A 1 430 ? -11.897 -12.040 -32.717 1.00 50.91 430 GLY A C 1
ATOM 3382 O O . GLY A 1 430 ? -11.074 -12.213 -33.612 1.00 50.91 430 GLY A O 1
ATOM 3383 N N . LEU A 1 431 ? -11.638 -12.378 -31.450 1.00 48.91 431 LEU A N 1
ATOM 3384 C CA . LEU A 1 431 ? -10.355 -12.931 -30.993 1.00 48.91 431 LEU A CA 1
ATOM 3385 C C . LEU A 1 431 ? -10.152 -14.415 -31.349 1.00 48.91 431 LEU A C 1
ATOM 3387 O O . LEU A 1 431 ? -9.018 -14.857 -31.508 1.00 48.91 431 LEU A O 1
ATOM 3391 N N . LYS A 1 432 ? -11.224 -15.195 -31.547 1.00 45.81 432 LYS A N 1
ATOM 3392 C CA . LYS A 1 432 ? -11.122 -16.595 -32.013 1.00 45.81 432 LYS A CA 1
ATOM 3393 C C . LYS A 1 432 ? -10.928 -16.740 -33.530 1.00 45.81 432 LYS A C 1
ATOM 3395 O O . LYS A 1 432 ? -10.667 -17.848 -33.987 1.00 45.81 432 LYS A O 1
ATOM 3400 N N . GLY A 1 433 ? -11.000 -15.647 -34.294 1.00 42.66 433 GLY A N 1
ATOM 3401 C CA . GLY A 1 433 ? -10.631 -15.597 -35.717 1.00 42.66 433 GLY A CA 1
ATOM 3402 C C . GLY A 1 433 ? -9.176 -15.186 -35.993 1.00 42.66 433 GLY A C 1
ATOM 3403 O O . GLY A 1 433 ? -8.781 -15.104 -37.151 1.00 42.66 433 GLY A O 1
ATOM 3404 N N . GLY A 1 434 ? -8.370 -14.916 -34.959 1.00 44.62 434 GLY A N 1
ATOM 3405 C CA . GLY A 1 434 ? -7.036 -14.306 -35.084 1.00 44.62 434 GLY A CA 1
ATOM 3406 C C . GLY A 1 434 ? -5.872 -15.240 -35.439 1.00 44.62 434 GLY A C 1
ATOM 3407 O O . GLY A 1 434 ? -4.742 -14.774 -35.537 1.00 44.62 434 GLY A O 1
ATOM 3408 N N . GLN A 1 435 ? -6.107 -16.538 -35.654 1.00 44.38 435 GLN A N 1
ATOM 3409 C CA . GLN A 1 435 ? -5.026 -17.512 -35.886 1.00 44.38 435 GLN A CA 1
ATOM 3410 C C . GLN A 1 435 ? -4.416 -17.496 -37.304 1.00 44.38 435 GLN A C 1
ATOM 3412 O O . GLN A 1 435 ? -3.433 -18.190 -37.537 1.00 44.38 435 GLN A O 1
ATOM 3417 N N . GLU A 1 436 ? -4.932 -16.690 -38.239 1.00 46.78 436 GLU A N 1
ATOM 3418 C CA . GLU A 1 436 ? -4.330 -16.514 -39.578 1.00 46.78 436 GLU A CA 1
ATOM 3419 C C . GLU A 1 436 ? -3.507 -15.214 -39.730 1.00 46.78 436 GLU A C 1
ATOM 3421 O O . GLU A 1 436 ? -2.799 -15.046 -40.724 1.00 46.78 436 GLU A O 1
ATOM 3426 N N . GLY A 1 437 ? -3.557 -14.295 -38.756 1.00 47.00 437 GLY A N 1
ATOM 3427 C CA . GLY A 1 437 ? -2.932 -12.967 -38.860 1.00 47.00 437 GLY A CA 1
ATOM 3428 C C . GLY A 1 437 ? -1.448 -12.910 -38.475 1.00 47.00 437 GLY A C 1
ATOM 3429 O O . GLY A 1 437 ? -0.663 -12.251 -39.161 1.00 47.00 437 GLY A O 1
ATOM 3430 N N . GLU A 1 438 ? -1.042 -13.614 -37.414 1.00 48.69 438 GLU A N 1
ATOM 3431 C CA . GLU A 1 438 ? 0.351 -13.589 -36.928 1.00 48.69 438 GLU A CA 1
ATOM 3432 C C . GLU A 1 438 ? 1.314 -14.305 -37.886 1.00 48.69 438 GLU A C 1
ATOM 3434 O O . GLU A 1 438 ? 2.392 -13.797 -38.195 1.00 48.69 438 GLU A O 1
ATOM 3439 N N . ASP A 1 439 ? 0.882 -15.424 -38.472 1.00 54.25 439 ASP A N 1
ATOM 3440 C CA . ASP A 1 439 ? 1.706 -16.219 -39.386 1.00 54.25 439 ASP A CA 1
ATOM 3441 C C . ASP A 1 439 ? 1.927 -15.506 -40.742 1.00 54.25 439 ASP A C 1
ATOM 3443 O O . ASP A 1 439 ? 2.917 -15.743 -41.442 1.00 54.25 439 ASP A O 1
ATOM 3447 N N . PHE A 1 440 ? 1.035 -14.577 -41.116 1.00 57.34 440 PHE A N 1
ATOM 3448 C CA . PHE A 1 440 ? 1.206 -13.735 -42.301 1.00 57.34 440 PHE A CA 1
ATOM 3449 C C . PHE A 1 440 ? 2.206 -12.603 -42.054 1.00 57.34 440 PHE A C 1
ATOM 3451 O O . PHE A 1 440 ? 3.072 -12.380 -42.901 1.00 57.34 440 PHE A O 1
ATOM 3458 N N . LEU A 1 441 ? 2.132 -11.918 -40.907 1.00 56.16 441 LEU A N 1
ATOM 3459 C CA . LEU A 1 441 ? 3.024 -10.799 -40.582 1.00 56.16 441 LEU A CA 1
ATOM 3460 C C . LEU A 1 441 ? 4.481 -11.253 -40.433 1.00 56.16 441 LEU A C 1
ATOM 3462 O O . LEU A 1 441 ? 5.365 -10.636 -41.034 1.00 56.16 441 LEU A O 1
ATOM 3466 N N . ASP A 1 442 ? 4.735 -12.385 -39.775 1.00 60.22 442 ASP A N 1
ATOM 3467 C CA . ASP A 1 442 ? 6.092 -12.930 -39.648 1.00 60.22 442 ASP A CA 1
ATOM 3468 C C . ASP A 1 442 ? 6.666 -13.403 -40.992 1.00 60.22 442 ASP A C 1
ATOM 3470 O O . ASP A 1 442 ? 7.829 -13.133 -41.327 1.00 60.22 442 ASP A O 1
ATOM 3474 N N . LYS A 1 443 ? 5.839 -14.024 -41.845 1.00 61.81 443 LYS A N 1
ATOM 3475 C CA . LYS A 1 443 ? 6.242 -14.391 -43.214 1.00 61.81 443 LYS A CA 1
ATOM 3476 C C . LYS A 1 443 ? 6.464 -13.164 -44.100 1.00 61.81 443 LYS A C 1
ATOM 3478 O O . LYS A 1 443 ? 7.342 -13.198 -44.967 1.00 61.81 443 LYS A O 1
ATOM 3483 N N . PHE A 1 444 ? 5.719 -12.079 -43.895 1.00 67.25 444 PHE A N 1
ATOM 3484 C CA . PHE A 1 444 ? 5.854 -10.843 -44.667 1.00 67.25 444 PHE A CA 1
ATOM 3485 C C . PHE A 1 444 ? 7.116 -10.064 -44.274 1.00 67.25 444 PHE A C 1
ATOM 3487 O O . PHE A 1 444 ? 7.891 -9.662 -45.146 1.00 67.25 444 PHE A O 1
ATOM 3494 N N . ILE A 1 445 ? 7.389 -9.939 -42.971 1.00 67.88 445 ILE A N 1
ATOM 3495 C CA . ILE A 1 445 ? 8.592 -9.283 -42.435 1.00 67.88 445 ILE A CA 1
ATOM 3496 C C . ILE A 1 445 ? 9.855 -10.065 -42.827 1.00 67.88 445 ILE A C 1
ATOM 3498 O O . ILE A 1 445 ? 10.855 -9.468 -43.240 1.00 67.88 445 ILE A O 1
ATOM 3502 N N . SER A 1 446 ? 9.806 -11.400 -42.786 1.00 69.38 446 SER A N 1
ATOM 3503 C CA . SER A 1 446 ? 10.918 -12.259 -43.214 1.00 69.38 446 SER A CA 1
ATOM 3504 C C . SER A 1 446 ? 11.225 -12.123 -44.716 1.00 69.38 446 SER A C 1
ATOM 3506 O O . SER A 1 446 ? 12.389 -11.995 -45.111 1.00 69.38 446 SER A O 1
ATOM 3508 N N . LYS A 1 447 ? 10.193 -12.038 -45.570 1.00 72.06 447 LYS A N 1
ATOM 3509 C CA . LYS A 1 447 ? 10.369 -11.828 -47.020 1.00 72.06 447 LYS A CA 1
ATOM 3510 C C . LYS A 1 447 ? 10.873 -10.427 -47.372 1.00 72.06 447 LYS A C 1
ATOM 3512 O O . LYS A 1 447 ? 11.701 -10.297 -48.274 1.00 72.06 447 LYS A O 1
ATOM 3517 N N . ILE A 1 448 ? 10.436 -9.390 -46.655 1.00 76.31 448 ILE A N 1
ATOM 3518 C CA . ILE A 1 448 ? 10.918 -8.014 -46.862 1.00 76.31 448 ILE A CA 1
ATOM 3519 C C . ILE A 1 448 ? 12.409 -7.885 -46.532 1.00 76.31 448 ILE A C 1
ATOM 3521 O O . ILE A 1 448 ? 13.151 -7.273 -47.303 1.00 76.31 448 ILE A O 1
ATOM 3525 N N . LYS A 1 449 ? 12.882 -8.511 -45.444 1.00 68.50 449 LYS A N 1
ATOM 3526 C CA . LYS A 1 449 ? 14.308 -8.481 -45.071 1.00 68.50 449 LYS A CA 1
ATOM 3527 C C . LYS A 1 449 ? 15.209 -9.085 -46.155 1.00 68.50 449 LYS A C 1
ATOM 3529 O O . LYS A 1 449 ? 16.264 -8.526 -46.448 1.00 68.50 449 LYS A O 1
ATOM 3534 N N . TRP A 1 450 ? 14.774 -10.165 -46.804 1.00 73.56 450 TRP A N 1
ATOM 3535 C CA . TRP A 1 450 ? 15.536 -10.815 -47.879 1.00 73.56 450 TRP A CA 1
ATOM 3536 C C . TRP A 1 450 ? 15.615 -10.004 -49.181 1.00 73.56 450 TRP A C 1
ATOM 3538 O O . TRP A 1 450 ? 16.567 -10.166 -49.941 1.00 73.56 450 TRP A O 1
ATOM 3548 N N . ILE A 1 451 ? 14.659 -9.104 -49.425 1.00 76.12 451 ILE A N 1
ATOM 3549 C CA . ILE A 1 451 ? 14.653 -8.202 -50.589 1.00 76.12 451 ILE A CA 1
ATOM 3550 C C . ILE A 1 451 ? 15.445 -6.915 -50.314 1.00 76.12 451 ILE A C 1
ATOM 3552 O O . ILE A 1 451 ? 16.094 -6.383 -51.216 1.00 76.12 451 ILE A O 1
ATOM 3556 N N . LEU A 1 452 ? 15.444 -6.425 -49.071 1.00 73.69 452 LEU A N 1
ATOM 3557 C CA . LEU A 1 452 ? 16.106 -5.167 -48.713 1.00 73.69 452 LEU A CA 1
ATOM 3558 C C . LEU A 1 452 ? 17.644 -5.272 -48.743 1.00 73.69 452 LEU A C 1
ATOM 3560 O O . LEU A 1 452 ? 18.326 -4.339 -49.166 1.00 73.69 452 LEU A O 1
ATOM 3564 N N . ILE A 1 453 ? 18.200 -6.423 -48.349 1.00 77.62 453 ILE A N 1
ATOM 3565 C CA . ILE A 1 453 ? 19.653 -6.666 -48.299 1.00 77.62 453 ILE A CA 1
ATOM 3566 C C . ILE A 1 453 ? 20.337 -6.524 -49.678 1.00 77.62 453 ILE A C 1
ATOM 3568 O O . ILE A 1 453 ? 21.284 -5.737 -49.782 1.00 77.62 453 ILE A O 1
ATOM 3572 N N . PRO A 1 454 ? 19.897 -7.203 -50.759 1.00 79.69 454 PRO A N 1
ATOM 3573 C CA . PRO A 1 454 ? 20.522 -7.046 -52.075 1.00 79.69 454 PRO A CA 1
ATOM 3574 C C . PRO A 1 454 ? 20.325 -5.640 -52.656 1.00 79.69 454 PRO A C 1
ATOM 3576 O O . PRO A 1 454 ? 21.198 -5.147 -53.370 1.00 79.69 454 PRO A O 1
ATOM 3579 N N . LEU A 1 455 ? 19.230 -4.960 -52.307 1.00 80.50 455 LEU A N 1
ATOM 3580 C CA . LEU A 1 455 ? 18.970 -3.584 -52.728 1.00 80.50 455 LEU A CA 1
ATOM 3581 C C . LEU A 1 455 ? 19.969 -2.601 -52.090 1.00 80.50 455 LEU A C 1
ATOM 3583 O O . LEU A 1 455 ? 20.544 -1.768 -52.793 1.00 80.50 455 LEU A O 1
ATOM 3587 N N . CYS A 1 456 ? 20.275 -2.755 -50.799 1.00 78.31 456 CYS A N 1
ATOM 3588 C CA . CYS A 1 456 ? 21.329 -1.984 -50.130 1.00 78.31 456 CYS A CA 1
ATOM 3589 C C . CYS A 1 456 ? 22.730 -2.270 -50.700 1.00 78.31 456 CYS A C 1
ATOM 3591 O O . CYS A 1 456 ? 23.524 -1.342 -50.872 1.00 78.31 456 CYS A O 1
ATOM 3593 N N . ILE A 1 457 ? 23.032 -3.526 -51.049 1.00 82.38 457 ILE A N 1
ATOM 3594 C CA . ILE A 1 457 ? 24.301 -3.893 -51.702 1.00 82.38 457 ILE A CA 1
ATOM 3595 C C . ILE A 1 457 ? 24.397 -3.254 -53.098 1.00 82.38 457 ILE A C 1
ATOM 3597 O O . ILE A 1 457 ? 25.444 -2.715 -53.460 1.00 82.38 457 ILE A O 1
ATOM 3601 N N . GLY A 1 458 ? 23.298 -3.228 -53.857 1.00 83.06 458 GLY A N 1
ATOM 3602 C CA . GLY A 1 458 ? 23.216 -2.538 -55.146 1.00 83.06 458 GLY A CA 1
ATOM 3603 C C . GLY A 1 458 ? 23.509 -1.040 -55.033 1.00 83.06 458 GLY A C 1
ATOM 3604 O O . GLY A 1 458 ? 24.317 -0.507 -55.795 1.00 83.06 458 GLY A O 1
ATOM 36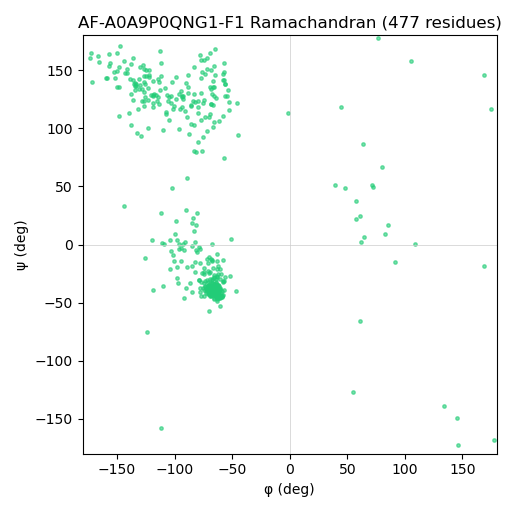05 N N . PHE A 1 459 ? 22.939 -0.366 -54.029 1.00 83.00 459 PHE A N 1
ATOM 3606 C CA . PHE A 1 459 ? 23.233 1.046 -53.765 1.00 83.00 459 PHE A CA 1
ATOM 3607 C C . PHE A 1 459 ? 24.702 1.288 -53.391 1.00 83.00 459 PHE A C 1
ATOM 3609 O O . PHE A 1 459 ? 25.301 2.255 -53.871 1.00 83.00 459 PHE A O 1
ATOM 3616 N N . MET A 1 460 ? 25.322 0.403 -52.604 1.00 81.38 460 MET A N 1
ATOM 3617 C CA . MET A 1 460 ? 26.756 0.488 -52.294 1.00 81.38 460 MET A CA 1
ATOM 3618 C C . MET A 1 460 ? 27.632 0.346 -53.546 1.00 81.38 460 MET A C 1
ATOM 3620 O O . MET A 1 460 ? 28.559 1.135 -53.735 1.00 81.38 460 MET A O 1
ATOM 3624 N N . LEU A 1 461 ? 27.317 -0.599 -54.437 1.00 82.62 461 LEU A N 1
ATOM 3625 C CA . LEU A 1 461 ? 28.065 -0.804 -55.683 1.00 82.62 461 LEU A CA 1
ATOM 3626 C C . LEU A 1 461 ? 27.939 0.386 -56.641 1.00 82.62 461 LEU A C 1
ATOM 3628 O O . LEU A 1 461 ? 28.944 0.828 -57.197 1.00 82.62 461 LEU A O 1
ATOM 3632 N N . ILE A 1 462 ? 26.739 0.957 -56.786 1.00 82.44 462 ILE A N 1
ATOM 3633 C CA . ILE A 1 462 ? 26.515 2.159 -57.607 1.00 82.44 462 ILE A CA 1
ATOM 3634 C C . ILE A 1 462 ? 27.303 3.345 -57.044 1.00 82.44 462 ILE A C 1
ATOM 3636 O O . ILE A 1 462 ? 27.954 4.077 -57.791 1.00 82.44 462 ILE A O 1
ATOM 3640 N N . THR A 1 463 ? 27.310 3.508 -55.720 1.00 81.19 463 THR A N 1
ATOM 3641 C CA . THR A 1 463 ? 28.069 4.577 -55.058 1.00 81.19 463 THR A CA 1
ATOM 3642 C C . THR A 1 463 ? 29.580 4.390 -55.255 1.00 81.19 463 THR A C 1
ATOM 3644 O O . THR A 1 463 ? 30.290 5.356 -55.544 1.00 81.19 463 THR A O 1
ATOM 3647 N N . GLY A 1 464 ? 30.073 3.148 -55.193 1.00 80.62 464 GLY A N 1
ATOM 3648 C CA . GLY A 1 464 ? 31.462 2.806 -55.509 1.00 80.62 464 GLY A CA 1
ATOM 3649 C C . GLY A 1 464 ? 31.831 3.059 -56.976 1.00 80.62 464 GLY A C 1
ATOM 3650 O O . GLY A 1 464 ? 32.905 3.589 -57.267 1.00 80.62 464 GLY A O 1
ATOM 3651 N N . PHE A 1 465 ? 30.929 2.763 -57.913 1.00 80.19 465 PHE A N 1
ATOM 3652 C CA . PHE A 1 465 ? 31.145 3.013 -59.340 1.00 80.19 465 PHE A CA 1
ATOM 3653 C C . PHE A 1 465 ? 31.193 4.515 -59.661 1.00 80.19 465 PHE A C 1
ATOM 3655 O O . PHE A 1 465 ? 32.087 4.976 -60.371 1.00 80.19 465 PHE A O 1
ATOM 3662 N N . LEU A 1 466 ? 30.300 5.306 -59.059 1.00 78.19 466 LEU A N 1
ATOM 3663 C CA . LEU A 1 466 ? 30.323 6.769 -59.157 1.00 78.19 466 LEU A CA 1
ATOM 3664 C C . LEU A 1 466 ? 31.599 7.371 -58.552 1.00 78.19 466 LEU A C 1
ATOM 3666 O O . LEU A 1 466 ? 32.131 8.351 -59.078 1.00 78.19 466 LEU A O 1
ATOM 3670 N N . TYR A 1 467 ? 32.123 6.779 -57.474 1.00 77.94 467 TYR A N 1
ATOM 3671 C CA . TYR A 1 467 ? 33.411 7.171 -56.904 1.00 77.94 467 TYR A CA 1
ATOM 3672 C C . TYR A 1 467 ? 34.568 6.910 -57.882 1.00 77.94 467 TYR A C 1
ATOM 3674 O O . TYR A 1 467 ? 35.400 7.797 -58.091 1.00 77.94 467 TYR A O 1
ATOM 3682 N N . ARG A 1 468 ? 34.584 5.740 -58.535 1.00 76.56 468 ARG A N 1
ATOM 3683 C CA . ARG A 1 468 ? 35.620 5.361 -59.505 1.00 76.56 468 ARG A CA 1
ATOM 3684 C C . ARG A 1 468 ? 35.601 6.247 -60.753 1.00 76.56 468 ARG A C 1
ATOM 3686 O O . ARG A 1 468 ? 36.635 6.805 -61.106 1.00 76.56 468 ARG A O 1
ATOM 3693 N N . LEU A 1 469 ? 34.424 6.494 -61.331 1.00 76.06 469 LEU A N 1
ATOM 3694 C CA . LEU A 1 469 ? 34.267 7.418 -62.464 1.00 76.06 469 LEU A CA 1
ATOM 3695 C C . LEU A 1 469 ? 34.744 8.834 -62.125 1.00 76.06 469 LEU A C 1
ATOM 3697 O O . LEU A 1 469 ? 35.406 9.494 -62.924 1.00 76.06 469 LEU A O 1
ATOM 3701 N N . ARG A 1 470 ? 34.454 9.314 -60.913 1.00 69.75 470 ARG A N 1
ATOM 3702 C CA . ARG A 1 470 ? 34.886 10.648 -60.484 1.00 69.75 470 ARG A CA 1
ATOM 3703 C C . ARG A 1 470 ? 36.392 10.724 -60.220 1.00 69.75 470 ARG A C 1
ATOM 3705 O O . ARG A 1 470 ? 36.974 11.792 -60.401 1.00 69.75 470 ARG A O 1
ATOM 3712 N N . SER A 1 471 ? 37.017 9.631 -59.785 1.00 70.25 471 SER A N 1
ATOM 3713 C CA . SER A 1 471 ? 38.475 9.522 -59.658 1.00 70.25 471 SER A CA 1
ATOM 3714 C C . SER A 1 471 ? 39.148 9.540 -61.034 1.00 70.25 471 SER A C 1
ATOM 3716 O O . SER A 1 471 ? 40.086 10.310 -61.232 1.00 70.25 471 SER A O 1
ATOM 3718 N N . GLU A 1 472 ? 38.605 8.812 -62.009 1.00 68.44 472 GLU A N 1
ATOM 3719 C CA . GLU A 1 472 ? 39.123 8.785 -63.383 1.00 68.44 472 GLU A CA 1
ATOM 3720 C C . GLU A 1 472 ? 38.976 10.151 -64.082 1.00 68.44 472 GLU A C 1
ATOM 3722 O O . GLU A 1 472 ? 39.921 10.623 -64.709 1.00 68.44 472 GLU A O 1
ATOM 3727 N N . ILE A 1 473 ? 37.870 10.877 -63.861 1.00 64.88 473 ILE A N 1
ATOM 3728 C CA . ILE A 1 473 ? 37.690 12.258 -64.362 1.00 64.88 473 ILE A CA 1
ATOM 3729 C C . ILE A 1 473 ? 38.705 13.240 -63.747 1.00 64.88 473 ILE A C 1
ATOM 3731 O O . ILE A 1 473 ? 39.107 14.208 -64.394 1.00 64.88 473 ILE A O 1
ATOM 3735 N N . LYS A 1 474 ? 39.131 13.023 -62.496 1.00 57.25 474 LYS A N 1
ATOM 3736 C CA . LYS A 1 474 ? 40.169 13.857 -61.868 1.00 57.25 474 LYS A CA 1
ATOM 3737 C C . LYS A 1 474 ? 41.560 13.563 -62.429 1.00 57.25 474 LYS A C 1
ATOM 3739 O O . LYS A 1 474 ? 42.335 14.500 -62.583 1.00 57.25 474 LYS A O 1
ATOM 3744 N N . HIS A 1 475 ? 41.858 12.308 -62.764 1.00 54.31 475 HIS A N 1
ATOM 3745 C CA . HIS A 1 475 ? 43.127 11.936 -63.396 1.00 54.31 475 HIS A CA 1
ATOM 3746 C C . HIS A 1 475 ? 43.206 12.361 -64.869 1.00 54.31 475 HIS A C 1
ATOM 3748 O O . HIS A 1 475 ? 44.274 12.756 -65.322 1.00 54.31 475 HIS A O 1
ATOM 3754 N N . ALA A 1 476 ? 42.081 12.388 -65.590 1.00 53.47 476 ALA A N 1
ATOM 3755 C CA . ALA A 1 476 ? 42.019 12.855 -66.978 1.00 53.47 476 ALA A CA 1
ATOM 3756 C C . ALA A 1 476 ? 42.183 14.381 -67.148 1.00 53.47 476 ALA A C 1
ATOM 3758 O O . ALA A 1 476 ? 42.384 14.844 -68.262 1.00 53.47 476 ALA A O 1
ATOM 3759 N N . LYS A 1 477 ? 42.104 15.170 -66.065 1.00 49.38 477 LYS A N 1
ATOM 3760 C CA . LYS A 1 477 ? 42.380 16.623 -66.068 1.00 49.38 477 LYS A CA 1
ATOM 3761 C C . LYS A 1 477 ? 43.846 16.982 -65.767 1.00 49.38 477 LYS A C 1
ATOM 3763 O O . LYS A 1 477 ? 44.155 18.163 -65.641 1.00 49.38 477 LYS A O 1
ATOM 3768 N N . LEU A 1 478 ? 44.710 15.982 -65.578 1.00 50.22 478 LEU A N 1
ATOM 3769 C CA . LEU A 1 478 ? 46.137 16.131 -65.249 1.00 50.22 478 LEU A CA 1
ATOM 3770 C C . LEU A 1 478 ? 47.080 15.736 -66.406 1.00 50.22 478 LEU A C 1
ATOM 3772 O O . LEU A 1 478 ? 48.295 15.832 -66.246 1.00 50.22 478 LEU A O 1
ATOM 3776 N N . LEU A 1 479 ? 46.515 15.324 -67.545 1.00 42.31 479 LEU A N 1
ATOM 3777 C CA . LEU A 1 479 ? 47.138 15.301 -68.875 1.00 42.31 479 LEU A CA 1
ATOM 3778 C C . LEU A 1 479 ? 46.617 16.507 -69.660 1.00 42.31 479 LEU A C 1
ATOM 3780 O O . LEU A 1 479 ? 47.409 17.058 -70.453 1.00 42.31 479 LEU A O 1
#

Sequence (479 aa):
MLSFIQLTILSCLSLFAYGYNPNDEVPSHLSLPNLLTISSQSDLDSNWELYDNIRLDTGRLLIGTGGGSIWSIPGLENSGNEWTIELVVRSSGTAKRDLKFRDQNHLALWLTTDKVTNNAFGGGNFDGFQIALSNKNTQGLKVFSNDNSKFIDGSVAQSVGSCDFPFLDSSIPFTIRVSYSKTRGNWFKVQVDNNVCFKTYTMTIPNGPDDLRFGVTGKIATASEEEYEILKLNVWTHLTEDAIDDHGFLGDGALAEVAPQKEEVDHIRPSQIRESLMQKTRKAKQEMEEKQAYESRLQNGGRFEETLNSLSSQIDAIINKIDGVGKQQPTVISSTSSTYDSKVIHAHLEEIKTTQSQQGHALQSVRDDIVDFKSTLTQQLSQLLSALQKLNERVIGEVREQQYGMEELSKKVDLLMANHKEVAYQYQQGLKGGQEGEDFLDKFISKIKWILIPLCIGFMLITGFLYRLRSEIKHAKLL

Organism: NCBI:txid45579

Solvent-accessible surface area (backbone atoms only — not comparable to full-atom values): 26760 Å² total; per-residue (Å²): 114,70,68,60,56,51,49,52,52,51,52,53,51,50,65,66,56,75,74,71,66,93,79,64,87,67,59,40,89,84,27,60,70,68,42,72,75,55,90,52,73,72,77,42,58,87,51,34,47,78,38,84,44,60,42,78,51,99,30,27,39,34,27,31,61,80,9,22,36,40,32,45,65,60,51,39,66,54,61,57,42,26,24,26,39,39,38,32,35,35,31,71,19,36,70,91,71,31,54,86,40,20,86,47,36,28,37,31,42,37,39,17,66,64,86,84,63,99,75,42,68,55,31,42,67,45,40,42,39,38,44,31,43,32,44,35,94,54,45,25,42,36,32,35,70,43,79,46,82,58,80,42,81,52,48,68,89,73,34,81,35,59,25,61,45,86,56,51,71,37,94,66,68,46,40,40,36,41,35,39,26,42,90,68,56,24,30,36,39,33,26,48,71,52,18,38,39,37,62,45,50,82,63,76,65,73,89,62,97,71,43,33,25,40,33,42,39,30,28,28,41,83,90,43,81,35,33,42,35,43,55,47,37,39,29,36,68,39,74,48,73,69,71,70,50,71,82,44,67,47,61,99,69,77,85,70,75,80,69,81,92,75,80,92,75,98,70,94,72,97,80,81,87,76,81,48,70,66,57,54,50,50,50,52,49,51,52,49,53,50,48,51,54,47,50,61,56,55,72,58,50,65,61,58,56,51,52,49,54,51,50,51,53,51,52,54,52,50,54,52,50,55,57,57,63,78,63,73,73,82,82,80,82,88,77,92,80,84,89,83,62,70,68,60,54,49,51,51,52,51,51,50,51,52,52,50,50,51,50,50,52,52,53,49,51,53,50,52,52,52,52,53,48,53,53,52,53,53,52,54,50,53,53,51,52,53,51,49,50,56,49,50,55,51,50,54,52,51,52,53,54,49,49,55,56,48,53,57,50,47,54,55,49,51,53,50,50,53,51,52,49,52,53,51,47,53,55,53,54,57,60,72,65,49,84,67,56,62,68,48,51,55,53,49,55,55,53,49,54,66,56,49,54,60,52,54,52,50,54,52,50,52,53,52,49,55,50,51,55,54,51,52,58,57,57,65,73,76,114

Mean predicted aligned error: 21.35 Å

Radius of gyration: 42.36 Å; Cα contacts (8 Å, |Δi|>4): 602; chains: 1; bounding box: 109×57×157 Å

Nearest PDB structures (foldseek):
  2a6v-assembly2_B  TM=8.520E-01  e=1.327E-17  Saccharomyces cerevisiae
  2a6x-assembly1_A  TM=8.612E-01  e=3.984E-17  Saccharomyces cerevisiae
  2a6w-assembly1_A  TM=8.267E-01  e=5.853E-17  Saccharomyces cerevisiae
  2a6z-assembly1_A  TM=8.259E-01  e=1.335E-16  Saccharomyces cerevisiae
  3bta-assembly1_A  TM=6.068E-01  e=1.207E-05  Clostridium botulinum

pLDDT: mean 73.64, std 18.54, range [32.19, 97.88]

Secondary structure (DSSP, 8-state):
-HHHHHHHHHHHHHHHHTT--TT--PPPTTSPP-TTT-SSGGGGTTTEEEEEEEEEETTEEEEEEEEEEEEESS--TTTTTEEEEEEEEEE---TTTTGGGTTT-EEEEEEESS---TT-TT----EEEEEEEE-SSSSEEEEEEEESSS-----GGG-SEEEE---TT-SSPEEEEEEEESTTTSEEEEEETTEEEEEES-------SSPPEEEEEEE--TT----EEEEEEEEESS--HHHH----BSSS------PPP----------S----HHHHHHHHHHHHHHHHHHHHHHTTTHHHHHHHHHHHHHHHHHHHHHHHHTT------------S-HHHHHHHHHHHHHHHHHHHHHHHHHHHHHHHHHHHHHHHHHHHHHHHHHHHHHHHHHHHHHHHHHHHHHHHHHHHHHHHHHHHHHHHHHHHTGGGTHHHHHHHHHHHHHHHHHHHHHHHHHHHHHHHHHHHHHHTT--

Foldseek 3Di:
DVVVVVVVVVVVVVVVVVPDDVPPPDFPPLKDDQLQPDDDPVVCVVFKDKDDDWDRDNQWIKAFAPKIKIWTPDFAPLQQAWKKKKWWKAKAFACVFALVVQLFWKKKKDFFLDDDDPDCAQKAQTAAKIWMQTPAVAHGIFIAHHRSPDIGSNHNVRTPFFFHDDRHPDPGIKMWMWIFHVVVQGWTFIDIPLATRDIENPDGDDPDPRGTMIMMITHGHNSGPMMMITNIMGMDSHQDPSNVHHPYHRDPDDDPHPDDDDDDDDDDDPDPDDDDPVNVVVVVVVVVVVVVVVVVVVVVVPVVVVVVVVVVVVLVVVLVVLVVVLPPDDDDDDDDDDDDDPPVVVVVVVVVVVVVVVVVVVSVVVSVVSVVVVVVVVVVVVVVVVVVVVVVVVVVVVVVVVVVVVVVVVVVVVVVVVVVVVVVVVVVVVVVVCPVPPVVVVVVVVVVVVVVVVVVVVVVVVVVVVVVVVVVVVVVVVD

InterPro domains:
  IPR005052 Legume-like lectin [PF03388] (37-235)
  IPR005052 Legume-like lectin [PS51328] (22-238)
  IPR013320 Concanavalin A-like lectin/glucanase domain superfamily [SSF49899] (28-241)